Protein AF-A0A9P6EF33-F1 (afdb_monomer_lite)

InterPro domains:
  IPR038213 IFI6/IFI27-like domain superfamily [G3DSA:6.10.110.10] (273-355)

pLDDT: mean 73.52, std 20.4, range [29.55, 96.88]

Secondary structure (DSSP, 8-state):
------PPPPPPP----TT-----TTTGGG-HHHHHHHHHHHHHHHHTTSSPPPPP--SHHHHHHHHHHHHHHHHHTT--GGGHHHHHHHHHHHTT--HHHHHHHHHHHHHHHHHHHHTT------HHHHHHHHHHHHHHH-HHHHHHHHHHHTB-TTT--B-PPPP--SHHHHHHHHHHHHHHHHHTT--GGGHHHHHHHHHHHT-STHHHHHHHHHHHHHHHHHHHHHHHT------HHHHHHHHHHHHHHHSPPPHHHHHHHH-HHHHHHHHHHHHH--SSS-HHHHHHHHHHHTT--HHHHHHHHHHHHHHHHHH-STTHHHHHHHHHHHHHHT--S------------------------------------------PPPPP--

Structure (mmCIF, N/CA/C/O backbone):
data_AF-A0A9P6EF33-F1
#
_entry.id   AF-A0A9P6EF33-F1
#
loop_
_atom_site.group_PDB
_atom_site.id
_atom_site.type_symbol
_atom_site.label_atom_id
_atom_site.label_alt_id
_atom_site.label_comp_id
_atom_site.label_asym_id
_atom_site.label_entity_id
_atom_site.label_seq_id
_atom_site.pdbx_PDB_ins_code
_atom_site.Cartn_x
_atom_site.Cartn_y
_atom_site.Cartn_z
_atom_site.occupancy
_atom_site.B_iso_or_equiv
_atom_site.auth_seq_id
_atom_site.auth_comp_id
_atom_site.auth_asym_id
_atom_site.auth_atom_id
_atom_site.pdbx_PDB_model_num
ATOM 1 N N . MET A 1 1 ? 60.207 21.566 -53.426 1.00 40.94 1 MET A N 1
ATOM 2 C CA . MET A 1 1 ? 59.747 21.001 -52.143 1.00 40.94 1 MET A CA 1
ATOM 3 C C . MET A 1 1 ? 58.282 21.353 -52.041 1.00 40.94 1 MET A C 1
ATOM 5 O O . MET A 1 1 ? 57.972 22.485 -51.710 1.00 40.94 1 MET A O 1
ATOM 9 N N . ASP A 1 2 ? 57.420 20.435 -52.462 1.00 44.78 2 ASP A N 1
ATOM 10 C CA . ASP A 1 2 ? 55.973 20.630 -52.526 1.00 44.78 2 ASP A CA 1
ATOM 11 C C . ASP A 1 2 ? 55.358 19.394 -51.866 1.00 44.78 2 ASP A C 1
ATOM 13 O O . ASP A 1 2 ? 55.588 18.272 -52.320 1.00 44.78 2 ASP A O 1
ATOM 17 N N . ASN A 1 3 ? 54.739 19.582 -50.702 1.00 46.31 3 ASN A N 1
ATOM 18 C CA . ASN A 1 3 ? 54.365 18.505 -49.789 1.00 46.31 3 ASN A CA 1
ATOM 19 C C . ASN A 1 3 ? 52.833 18.439 -49.711 1.00 46.31 3 ASN A C 1
ATOM 21 O O . ASN A 1 3 ? 52.212 19.025 -48.826 1.00 46.31 3 ASN A O 1
ATOM 25 N N . SER A 1 4 ? 52.214 17.763 -50.682 1.00 50.41 4 SER A N 1
ATOM 26 C CA . SER A 1 4 ? 50.771 17.516 -50.707 1.00 50.41 4 SER A CA 1
ATOM 27 C C . SER A 1 4 ? 50.429 16.308 -49.829 1.00 50.41 4 SER A C 1
ATOM 29 O O . SER A 1 4 ? 50.562 15.157 -50.254 1.00 50.41 4 SER A O 1
ATOM 31 N N . ASN A 1 5 ? 49.978 16.562 -48.604 1.00 49.16 5 ASN A N 1
ATOM 32 C CA . ASN A 1 5 ? 49.466 15.535 -47.704 1.00 49.16 5 ASN A CA 1
ATOM 33 C C . ASN A 1 5 ? 47.976 15.294 -48.018 1.00 49.16 5 ASN A C 1
ATOM 35 O O . ASN A 1 5 ? 47.112 16.065 -47.609 1.00 49.16 5 ASN A O 1
ATOM 39 N N . LYS A 1 6 ? 47.677 14.262 -48.817 1.00 49.84 6 LYS A N 1
ATOM 40 C CA . LYS A 1 6 ? 46.305 13.781 -49.052 1.00 49.84 6 LYS A CA 1
ATOM 41 C C . LYS A 1 6 ? 45.884 12.901 -47.875 1.00 49.84 6 LYS A C 1
ATOM 43 O O . LYS A 1 6 ? 46.267 11.734 -47.814 1.00 49.84 6 LYS A O 1
ATOM 48 N N . GLU A 1 7 ? 45.072 13.446 -46.976 1.00 48.91 7 GLU A N 1
ATOM 49 C CA . GLU A 1 7 ? 44.318 12.654 -46.005 1.00 48.91 7 GLU A CA 1
ATOM 50 C C . GLU A 1 7 ? 43.356 11.716 -46.750 1.00 48.91 7 GLU A C 1
ATOM 52 O O . GLU A 1 7 ? 42.465 12.144 -47.485 1.00 48.91 7 GLU A O 1
ATOM 57 N N . LYS A 1 8 ? 43.568 10.406 -46.592 1.00 51.31 8 LYS A N 1
ATOM 58 C CA . LYS A 1 8 ? 42.611 9.376 -47.000 1.00 51.31 8 LYS A CA 1
ATOM 59 C C . LYS A 1 8 ? 41.467 9.367 -45.992 1.00 51.31 8 LYS A C 1
ATOM 61 O O . LYS A 1 8 ? 41.683 9.041 -44.828 1.00 51.31 8 LYS A O 1
ATOM 66 N N . SER A 1 9 ? 40.258 9.672 -46.452 1.00 52.62 9 SER A N 1
ATOM 67 C CA . SER A 1 9 ? 39.035 9.440 -45.684 1.00 52.62 9 SER A CA 1
ATOM 68 C C . SER A 1 9 ? 38.919 7.953 -45.308 1.00 52.62 9 SER A C 1
ATOM 70 O O . SER A 1 9 ? 39.205 7.096 -46.153 1.00 52.62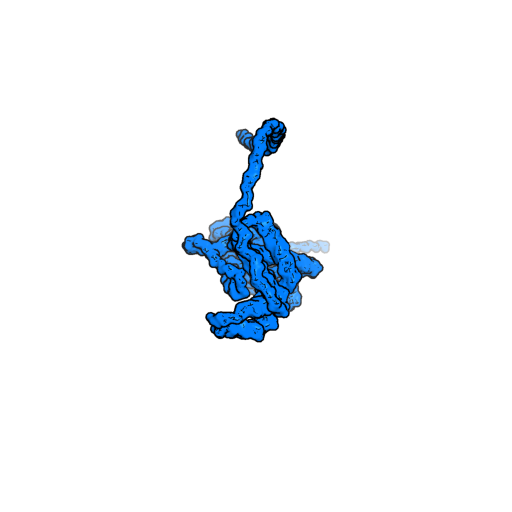 9 SER A O 1
ATOM 72 N N . PRO A 1 10 ? 38.519 7.624 -44.067 1.00 45.34 10 PRO A N 1
ATOM 73 C CA . PRO A 1 10 ? 38.286 6.242 -43.669 1.00 45.34 10 PRO A CA 1
ATOM 74 C C . PRO A 1 10 ? 37.109 5.649 -44.465 1.00 45.34 10 PRO A C 1
ATOM 76 O O . PRO A 1 10 ? 36.178 6.382 -44.815 1.00 45.34 10 PRO A O 1
ATOM 79 N N . PRO A 1 11 ? 37.138 4.341 -44.779 1.00 48.81 11 PRO A N 1
ATOM 80 C CA . PRO A 1 11 ? 36.040 3.689 -45.479 1.00 48.81 11 PRO A CA 1
ATOM 81 C C . PRO A 1 11 ? 34.755 3.749 -44.634 1.00 48.81 11 PRO A C 1
ATOM 83 O O . PRO A 1 11 ? 34.836 3.711 -43.402 1.00 48.81 11 PRO A O 1
ATOM 86 N N . PRO A 1 12 ? 33.572 3.842 -45.272 1.00 43.72 12 PRO A N 1
ATOM 87 C CA . PRO A 1 12 ? 32.299 3.771 -44.569 1.00 43.72 12 PRO A CA 1
ATOM 88 C C . PRO A 1 12 ? 32.240 2.457 -43.789 1.00 43.72 12 PRO A C 1
ATOM 90 O O . PRO A 1 12 ? 32.469 1.386 -44.350 1.00 43.72 12 PRO A O 1
ATOM 93 N N . GLY A 1 13 ? 31.993 2.568 -42.483 1.00 43.12 13 GLY A N 1
ATOM 94 C CA . GLY A 1 13 ? 31.859 1.419 -41.601 1.00 43.12 13 GLY A CA 1
ATOM 95 C C . GLY A 1 13 ? 30.770 0.490 -42.119 1.00 43.12 13 GLY A C 1
ATOM 96 O O . GLY A 1 13 ? 29.638 0.916 -42.340 1.00 43.12 13 GLY A O 1
ATOM 97 N N . ASP A 1 14 ? 31.148 -0.765 -42.325 1.00 45.62 14 ASP A N 1
ATOM 98 C CA . ASP A 1 14 ? 30.249 -1.870 -42.615 1.00 45.62 14 ASP A CA 1
ATOM 99 C C . ASP A 1 14 ? 29.280 -2.012 -41.431 1.00 45.62 14 ASP A C 1
ATOM 101 O O . ASP A 1 14 ? 29.654 -2.457 -40.340 1.00 45.62 14 ASP A O 1
ATOM 105 N N . PHE A 1 15 ? 28.047 -1.533 -41.604 1.00 44.12 15 PHE A N 1
ATOM 106 C CA . PHE A 1 15 ? 26.955 -1.807 -40.679 1.00 44.12 15 PHE A CA 1
ATOM 107 C C . PHE A 1 15 ? 26.578 -3.272 -40.884 1.00 44.12 15 PHE A C 1
ATOM 109 O O . PHE A 1 15 ? 25.703 -3.587 -41.688 1.00 44.12 15 PHE A O 1
ATOM 116 N N . GLY A 1 16 ? 27.304 -4.155 -40.193 1.00 44.66 16 GLY A N 1
ATOM 117 C CA . GLY A 1 16 ? 27.076 -5.592 -40.228 1.00 44.66 16 GLY A CA 1
ATOM 118 C C . GLY A 1 16 ? 25.604 -5.948 -40.014 1.00 44.66 16 GLY A C 1
ATOM 119 O O . GLY A 1 16 ? 24.855 -5.207 -39.374 1.00 44.66 16 GLY A O 1
ATOM 120 N N . ASP A 1 17 ? 25.217 -7.094 -40.577 1.00 46.94 17 ASP A N 1
ATOM 121 C CA . ASP A 1 17 ? 23.853 -7.624 -40.591 1.00 46.94 17 ASP A CA 1
ATOM 122 C C . ASP A 1 17 ? 23.111 -7.365 -39.256 1.00 46.94 17 ASP A C 1
ATOM 124 O O . ASP A 1 17 ? 23.503 -7.906 -38.213 1.00 46.94 17 ASP A O 1
ATOM 128 N N . PRO A 1 18 ? 22.030 -6.557 -39.257 1.00 49.81 18 PRO A N 1
ATOM 129 C CA . PRO A 1 18 ? 21.277 -6.205 -38.052 1.00 49.81 18 PRO A CA 1
ATOM 130 C C . PRO A 1 18 ? 20.531 -7.392 -37.419 1.00 49.81 18 PRO A C 1
ATOM 132 O O . PRO A 1 18 ? 19.881 -7.213 -36.380 1.00 49.81 18 PRO A O 1
ATOM 135 N N . ASN A 1 19 ? 20.607 -8.580 -38.029 1.00 49.06 19 ASN A N 1
ATOM 136 C CA . ASN A 1 19 ? 20.103 -9.842 -37.495 1.00 49.06 19 ASN A CA 1
ATOM 137 C C . ASN A 1 19 ? 21.208 -10.752 -36.927 1.00 49.06 19 ASN A C 1
ATOM 139 O O . ASN A 1 19 ? 20.890 -11.728 -36.252 1.00 49.06 19 ASN A O 1
ATOM 143 N N . ALA A 1 20 ? 22.492 -10.433 -37.132 1.00 45.16 20 ALA A N 1
ATOM 144 C CA . ALA A 1 20 ? 23.624 -11.241 -36.666 1.00 45.16 20 ALA A CA 1
ATOM 145 C C . ALA A 1 20 ? 24.147 -10.842 -35.272 1.00 45.16 20 ALA A C 1
ATOM 147 O O . ALA A 1 20 ? 25.177 -11.344 -34.820 1.00 45.16 20 ALA A O 1
ATOM 148 N N . THR A 1 21 ? 23.459 -9.947 -34.555 1.00 48.12 21 THR A N 1
ATOM 149 C CA . THR A 1 21 ? 23.870 -9.538 -33.206 1.00 48.12 21 THR A CA 1
ATOM 150 C C . THR A 1 21 ? 23.471 -10.610 -32.192 1.00 48.12 21 THR A C 1
ATOM 152 O O . THR A 1 21 ? 22.448 -10.523 -31.519 1.00 48.12 21 THR A O 1
ATOM 155 N N . THR A 1 22 ? 24.293 -11.648 -32.052 1.00 49.09 22 THR A N 1
ATOM 156 C CA . THR A 1 22 ? 24.324 -12.424 -30.811 1.00 49.09 22 THR A CA 1
ATOM 157 C C . THR A 1 22 ? 24.829 -11.492 -29.715 1.00 49.09 22 THR A C 1
ATOM 159 O O . THR A 1 22 ? 26.021 -11.195 -29.630 1.00 49.09 22 THR A O 1
ATOM 162 N N . TRP A 1 23 ? 23.900 -10.953 -28.930 1.00 54.03 23 TRP A N 1
ATOM 163 C CA . TRP A 1 23 ? 24.175 -10.029 -27.839 1.00 54.03 23 TRP A CA 1
ATOM 164 C C . TRP A 1 23 ? 25.072 -10.716 -26.806 1.00 54.03 23 TRP A C 1
ATOM 166 O O . TRP A 1 23 ? 24.657 -11.668 -26.146 1.00 54.03 23 TRP A O 1
ATOM 176 N N . SER A 1 24 ? 26.318 -10.254 -26.673 1.00 49.50 24 SER A N 1
ATOM 177 C CA . SER A 1 24 ? 27.178 -10.703 -25.582 1.00 49.50 24 SER A CA 1
ATOM 178 C C . SER A 1 24 ? 26.595 -10.150 -24.276 1.00 49.50 24 SER A C 1
ATOM 180 O O . SER A 1 24 ? 26.392 -8.945 -24.108 1.00 49.50 24 SER A O 1
ATOM 182 N N . THR A 1 25 ? 26.262 -11.053 -23.360 1.00 48.19 25 THR A N 1
ATOM 183 C CA . THR A 1 25 ? 25.491 -10.805 -22.132 1.00 48.19 25 THR A CA 1
ATOM 184 C C . THR A 1 25 ? 26.167 -9.860 -21.130 1.00 48.19 25 THR A C 1
ATOM 186 O O . THR A 1 25 ? 25.558 -9.520 -20.121 1.00 48.19 25 THR A O 1
ATOM 189 N N . GLY A 1 26 ? 27.403 -9.415 -21.390 1.00 47.75 26 GLY A N 1
ATOM 190 C CA . GLY A 1 26 ? 28.192 -8.600 -20.464 1.00 47.75 26 GLY A CA 1
ATOM 191 C C . GLY A 1 26 ? 28.139 -7.082 -20.679 1.00 47.75 26 GLY A C 1
ATOM 192 O O . GLY A 1 26 ? 28.424 -6.349 -19.740 1.00 47.75 26 GLY A O 1
ATOM 193 N N . SER A 1 27 ? 27.787 -6.583 -21.873 1.00 53.28 27 SER A N 1
ATOM 194 C CA . SER A 1 27 ? 28.010 -5.157 -22.207 1.00 53.28 27 SER A CA 1
ATOM 195 C C . SER A 1 27 ? 26.771 -4.258 -22.131 1.00 53.28 27 SER A C 1
ATOM 197 O O . SER A 1 27 ? 26.911 -3.041 -22.045 1.00 53.28 27 SER A O 1
ATOM 199 N N . VAL A 1 28 ? 25.557 -4.815 -22.180 1.00 53.94 28 VAL A N 1
ATOM 200 C CA . VAL A 1 28 ? 24.332 -4.014 -22.392 1.00 53.94 28 VAL A CA 1
ATOM 201 C C . VAL A 1 28 ? 23.872 -3.289 -21.127 1.00 53.94 28 VAL A C 1
ATOM 203 O O . VAL A 1 28 ? 23.381 -2.169 -21.212 1.00 53.94 28 VAL A O 1
ATOM 206 N N . ALA A 1 29 ? 24.082 -3.877 -19.945 1.00 56.12 29 ALA A N 1
ATOM 207 C CA . ALA A 1 29 ? 23.653 -3.275 -18.679 1.00 56.12 29 ALA A CA 1
ATOM 208 C C . ALA A 1 29 ? 24.369 -1.946 -18.354 1.00 56.12 29 ALA A C 1
ATOM 210 O O . ALA A 1 29 ? 23.902 -1.192 -17.506 1.00 56.12 29 ALA A O 1
ATOM 211 N N . HIS A 1 30 ? 25.483 -1.652 -19.032 1.00 64.12 30 HIS A N 1
ATOM 212 C CA . HIS A 1 30 ? 26.293 -0.454 -18.807 1.00 64.12 30 HIS A CA 1
ATOM 213 C C . HIS A 1 30 ? 26.386 0.474 -20.026 1.00 64.12 30 HIS A C 1
ATOM 215 O O . HIS A 1 30 ? 27.089 1.478 -19.945 1.00 64.12 30 HIS A O 1
ATOM 221 N N . ASP A 1 31 ? 25.684 0.180 -21.129 1.00 82.56 31 ASP A N 1
ATOM 222 C CA . ASP A 1 31 ? 25.625 1.056 -22.306 1.00 82.56 31 ASP A CA 1
ATOM 223 C C . ASP A 1 31 ? 24.209 1.648 -22.476 1.00 82.56 31 ASP A C 1
ATOM 225 O O . ASP A 1 31 ? 23.333 1.026 -23.092 1.00 82.56 31 ASP A O 1
ATOM 229 N N . PRO A 1 32 ? 23.966 2.872 -21.964 1.00 77.44 32 PRO A N 1
ATOM 230 C CA . PRO A 1 32 ? 22.697 3.578 -22.134 1.00 77.44 32 PRO A CA 1
ATOM 231 C C . PRO A 1 32 ? 22.279 3.738 -23.601 1.00 77.44 32 PRO A C 1
ATOM 233 O O . PRO A 1 32 ? 21.086 3.774 -23.904 1.00 77.44 32 PRO A O 1
ATOM 236 N N . LEU A 1 33 ? 23.241 3.813 -24.528 1.00 83.38 33 LEU A N 1
ATOM 237 C CA . LEU A 1 33 ? 22.966 3.984 -25.950 1.00 83.38 33 LEU A CA 1
ATOM 238 C C . LEU A 1 33 ? 22.459 2.682 -26.580 1.00 83.38 33 LEU A C 1
ATOM 240 O O . LEU A 1 33 ? 21.575 2.719 -27.438 1.00 83.38 33 LEU A O 1
ATOM 244 N N . ALA A 1 34 ? 22.973 1.530 -26.140 1.00 83.12 34 ALA A N 1
ATOM 245 C CA . ALA A 1 34 ? 22.470 0.223 -26.557 1.00 83.12 34 ALA A CA 1
ATOM 246 C C . ALA A 1 34 ? 21.022 0.006 -26.097 1.00 83.12 34 ALA A C 1
ATOM 248 O O . ALA A 1 34 ? 20.181 -0.392 -26.906 1.00 83.12 34 ALA A O 1
ATOM 249 N N . LEU A 1 35 ? 20.711 0.342 -24.838 1.00 80.94 35 LEU A N 1
ATOM 250 C CA . LEU A 1 35 ? 19.341 0.311 -24.315 1.00 80.94 35 LEU A CA 1
ATOM 251 C C . LEU A 1 35 ? 18.417 1.244 -25.105 1.00 80.94 35 LEU A C 1
ATOM 253 O O . LEU A 1 35 ? 17.347 0.825 -25.541 1.00 80.94 35 LEU A O 1
ATOM 257 N N . PHE A 1 36 ? 18.852 2.476 -25.373 1.00 83.44 36 PHE A N 1
ATOM 258 C CA . PHE A 1 36 ? 18.075 3.425 -26.168 1.00 83.44 36 PHE A CA 1
ATOM 259 C C . PHE A 1 36 ? 17.788 2.909 -27.587 1.00 83.44 36 PHE A C 1
ATOM 261 O O . PHE A 1 36 ? 16.646 2.964 -28.049 1.00 83.44 36 PHE A O 1
ATOM 268 N N . ARG A 1 37 ? 18.792 2.354 -28.281 1.00 87.44 37 ARG A N 1
ATOM 269 C CA . ARG A 1 37 ? 18.620 1.758 -29.621 1.00 87.44 37 ARG A CA 1
ATOM 270 C C . ARG A 1 37 ? 17.659 0.574 -29.598 1.00 87.44 37 ARG A C 1
ATOM 272 O O . ARG A 1 37 ? 16.825 0.451 -30.493 1.00 87.44 37 ARG A O 1
ATOM 279 N N . LEU A 1 38 ? 17.754 -0.274 -28.576 1.00 86.44 38 LEU A N 1
ATOM 280 C CA . LEU A 1 38 ? 16.873 -1.424 -28.397 1.00 86.44 38 LEU A CA 1
ATOM 281 C C . LEU A 1 38 ? 15.417 -0.991 -28.196 1.00 86.44 38 LEU A C 1
ATOM 283 O O . LEU A 1 38 ? 14.535 -1.479 -28.901 1.00 86.44 38 LEU A O 1
ATOM 287 N N . VAL A 1 39 ? 15.179 -0.033 -27.296 1.00 85.31 39 VAL A N 1
ATOM 288 C CA . VAL A 1 39 ? 13.847 0.535 -27.044 1.00 85.31 39 VAL A CA 1
ATOM 289 C C . VAL A 1 39 ? 13.297 1.209 -28.305 1.00 85.31 39 VAL A C 1
ATOM 291 O O . VAL A 1 39 ? 12.142 0.997 -28.670 1.00 85.31 39 VAL A O 1
ATOM 294 N N . THR A 1 40 ? 14.141 1.940 -29.038 1.00 86.88 40 THR A N 1
ATOM 295 C CA . THR A 1 40 ? 13.766 2.574 -30.311 1.00 86.88 40 THR A CA 1
ATOM 296 C C . THR A 1 40 ? 13.360 1.537 -31.362 1.00 86.88 40 THR A C 1
ATOM 298 O O . THR A 1 40 ? 12.345 1.714 -32.032 1.00 86.88 40 THR A O 1
ATOM 301 N N . ARG A 1 41 ? 14.097 0.424 -31.487 1.00 87.00 41 ARG A N 1
ATOM 302 C CA . ARG A 1 41 ? 13.742 -0.668 -32.412 1.00 87.00 41 ARG A CA 1
ATOM 303 C C . ARG A 1 41 ? 12.427 -1.329 -32.010 1.00 87.00 41 ARG A C 1
ATOM 305 O O . ARG A 1 41 ? 11.537 -1.461 -32.836 1.00 87.00 41 ARG A O 1
ATOM 312 N N . MET A 1 42 ? 12.262 -1.649 -30.728 1.00 84.44 42 MET A N 1
ATOM 313 C CA . MET A 1 42 ? 11.008 -2.178 -30.181 1.00 84.44 42 MET A CA 1
ATOM 314 C C . MET A 1 42 ? 9.806 -1.258 -30.440 1.00 84.44 42 MET A C 1
ATOM 316 O O . MET A 1 42 ? 8.694 -1.741 -30.644 1.00 84.44 42 MET A O 1
ATOM 320 N N . ARG A 1 43 ? 10.014 0.062 -30.426 1.00 81.00 43 ARG A N 1
ATOM 321 C CA . ARG A 1 43 ? 8.994 1.050 -30.787 1.00 81.00 43 ARG A CA 1
ATOM 322 C C . ARG A 1 43 ? 8.699 1.036 -32.283 1.00 81.00 43 ARG A C 1
ATOM 324 O O . ARG A 1 43 ? 7.532 1.085 -32.661 1.00 81.00 43 ARG A O 1
ATOM 331 N N . PHE A 1 44 ? 9.732 0.985 -33.118 1.00 84.56 44 PHE A N 1
ATOM 332 C CA . PHE A 1 44 ? 9.582 0.939 -34.569 1.00 84.56 44 PHE A CA 1
ATOM 333 C C . PHE A 1 44 ? 8.781 -0.292 -35.011 1.00 84.56 44 PHE A C 1
ATOM 335 O O . PHE A 1 44 ? 7.798 -0.133 -35.729 1.00 84.56 44 PHE A O 1
ATOM 342 N N . ASP A 1 45 ? 9.113 -1.473 -34.480 1.00 81.81 45 ASP A N 1
ATOM 343 C CA . ASP A 1 45 ? 8.386 -2.725 -34.739 1.00 81.81 45 ASP A CA 1
ATOM 344 C C . ASP A 1 45 ? 6.877 -2.577 -34.417 1.00 81.81 45 ASP A C 1
ATOM 346 O O . ASP A 1 45 ? 6.012 -3.026 -35.169 1.00 81.81 45 ASP A O 1
ATOM 350 N N . ASN A 1 46 ? 6.536 -1.870 -33.331 1.00 79.06 46 ASN A N 1
ATOM 351 C CA . ASN A 1 46 ? 5.142 -1.592 -32.967 1.00 79.06 46 ASN A CA 1
ATOM 352 C C . ASN A 1 46 ? 4.461 -0.561 -33.882 1.00 79.06 46 ASN A C 1
ATOM 354 O O . ASN A 1 46 ? 3.282 -0.708 -34.198 1.00 79.06 46 ASN A O 1
ATOM 358 N N . MET A 1 47 ? 5.166 0.498 -34.294 1.00 79.19 47 MET A N 1
ATOM 359 C CA . MET A 1 47 ? 4.602 1.534 -35.175 1.00 79.19 47 MET A CA 1
ATOM 360 C C . MET A 1 47 ? 4.309 1.003 -36.578 1.00 79.19 47 MET A C 1
ATOM 362 O O . MET A 1 47 ? 3.346 1.441 -37.202 1.00 79.19 47 MET A O 1
ATOM 366 N N . MET A 1 48 ? 5.098 0.039 -37.055 1.00 86.69 48 MET A N 1
ATOM 367 C CA . MET A 1 48 ? 4.904 -0.596 -38.362 1.00 86.69 48 MET A CA 1
ATOM 368 C C . MET A 1 48 ? 3.710 -1.566 -38.396 1.00 86.69 48 MET A C 1
ATOM 370 O O . MET A 1 48 ? 3.467 -2.205 -39.416 1.00 86.69 48 MET A O 1
ATOM 374 N N . GLY A 1 49 ? 2.940 -1.672 -37.305 1.00 72.31 49 GLY A N 1
ATOM 375 C CA . GLY A 1 49 ? 1.756 -2.528 -37.230 1.00 72.31 49 GLY A CA 1
ATOM 376 C C . GLY A 1 49 ? 2.079 -4.021 -37.169 1.00 72.31 49 GLY A C 1
ATOM 377 O O . GLY A 1 49 ? 1.167 -4.841 -37.227 1.00 72.31 49 GLY A O 1
ATOM 378 N N . GLU A 1 50 ? 3.355 -4.387 -37.018 1.00 68.38 50 GLU A N 1
ATOM 379 C CA . GLU A 1 50 ? 3.771 -5.783 -36.871 1.00 68.38 50 GLU A CA 1
ATOM 380 C C . GLU A 1 50 ? 3.386 -6.344 -35.493 1.00 68.38 50 GLU A C 1
ATOM 382 O O . GLU A 1 50 ? 3.254 -7.559 -35.326 1.00 68.38 50 GLU A O 1
ATOM 387 N N . LYS A 1 51 ? 3.158 -5.468 -34.501 1.00 64.75 51 LYS A N 1
ATOM 388 C CA . LYS A 1 51 ? 2.740 -5.825 -33.140 1.00 64.75 51 LYS A CA 1
ATOM 389 C C . LYS A 1 51 ? 1.751 -4.805 -32.548 1.00 64.75 51 LYS A C 1
ATOM 391 O O . LYS A 1 51 ? 1.815 -3.622 -32.879 1.00 64.75 51 LYS A O 1
ATOM 396 N N . PRO A 1 52 ? 0.831 -5.233 -31.659 1.00 63.69 52 PRO A N 1
ATOM 397 C CA . PRO A 1 52 ? -0.072 -4.319 -30.961 1.00 63.69 52 PRO A CA 1
ATOM 398 C C . PRO A 1 52 ? 0.716 -3.320 -30.101 1.00 63.69 52 PRO A C 1
ATOM 400 O O . PRO A 1 52 ? 1.685 -3.704 -29.447 1.00 63.69 52 PRO A O 1
ATOM 403 N N . LEU A 1 53 ? 0.279 -2.050 -30.073 1.00 74.44 53 LEU A N 1
ATOM 404 C CA . LEU A 1 53 ? 0.86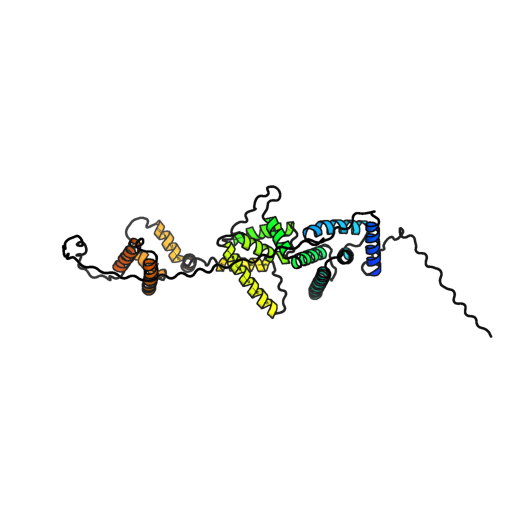9 -1.021 -29.209 1.00 74.44 53 LEU A CA 1
ATOM 405 C C . LEU A 1 53 ? 0.976 -1.524 -27.763 1.00 74.44 53 LEU A C 1
ATOM 407 O O . LEU A 1 53 ? 0.037 -2.130 -27.236 1.00 74.44 53 LEU A O 1
ATOM 411 N N . TYR A 1 54 ? 2.107 -1.222 -27.114 1.00 79.56 54 TYR A N 1
ATOM 412 C CA . TYR A 1 54 ? 2.278 -1.483 -25.689 1.00 79.56 54 TYR A CA 1
ATOM 413 C C . TYR A 1 54 ? 1.092 -0.888 -24.920 1.00 79.56 54 TYR A C 1
ATOM 415 O O . TYR A 1 54 ? 0.737 0.269 -25.166 1.00 79.56 54 TYR A O 1
ATOM 423 N N . PRO A 1 55 ? 0.472 -1.642 -23.995 1.00 82.94 55 PRO A N 1
ATOM 424 C CA . PRO A 1 55 ? -0.602 -1.092 -23.183 1.00 82.94 55 PRO A CA 1
ATOM 425 C C . PRO A 1 55 ? -0.075 0.133 -22.427 1.00 82.94 55 PRO A C 1
ATOM 427 O O . PRO A 1 55 ? 1.008 0.084 -21.845 1.00 82.94 55 PRO A O 1
ATOM 430 N N . THR A 1 56 ? -0.808 1.244 -22.468 1.00 84.88 56 THR A N 1
ATOM 431 C CA . THR A 1 56 ? -0.458 2.429 -21.679 1.00 84.88 56 THR A CA 1
ATOM 432 C C . THR A 1 56 ? -0.770 2.155 -20.217 1.00 84.88 56 THR A C 1
ATOM 434 O O . THR A 1 56 ? -1.891 1.761 -19.898 1.00 84.88 56 THR A O 1
ATOM 437 N N . VAL A 1 57 ? 0.190 2.392 -19.327 1.00 87.06 57 VAL A N 1
ATOM 438 C CA . VAL A 1 57 ? -0.046 2.292 -17.883 1.00 87.06 57 VAL A CA 1
ATOM 439 C C . VAL A 1 57 ? -0.669 3.596 -17.400 1.00 87.06 57 VAL A C 1
ATOM 441 O O . VAL A 1 57 ? 0.032 4.580 -17.179 1.00 87.06 57 VAL A O 1
ATOM 444 N N . LYS A 1 58 ? -2.000 3.627 -17.275 1.00 83.50 58 LYS A N 1
ATOM 445 C CA . LYS A 1 58 ? -2.728 4.791 -16.737 1.00 83.50 58 LYS A CA 1
ATOM 446 C C . LYS A 1 58 ? -3.275 4.530 -15.344 1.00 83.50 58 LYS A C 1
ATOM 448 O O . LYS A 1 58 ? -3.506 5.470 -14.590 1.00 83.50 58 LYS A O 1
ATOM 453 N N . LYS A 1 59 ? -3.530 3.264 -15.026 1.00 86.44 59 LYS A N 1
ATOM 454 C CA . LYS A 1 59 ? -4.096 2.829 -13.755 1.00 86.44 59 LYS A CA 1
ATOM 455 C C . LYS A 1 59 ? -3.339 1.625 -13.217 1.00 86.44 59 LYS A C 1
ATOM 457 O O . LYS A 1 59 ? -2.596 0.950 -13.928 1.00 86.44 59 LYS A O 1
ATOM 462 N N . MET A 1 60 ? -3.572 1.340 -11.945 1.00 86.94 60 MET A N 1
ATOM 463 C CA . MET A 1 60 ? -2.962 0.221 -11.238 1.00 86.94 60 MET A CA 1
ATOM 464 C C . MET A 1 60 ? -3.243 -1.131 -11.917 1.00 86.94 60 MET A C 1
ATOM 466 O O . MET A 1 60 ? -2.369 -1.994 -11.981 1.00 86.94 60 MET A O 1
ATOM 470 N N . GLU A 1 61 ? -4.448 -1.314 -12.462 1.00 86.31 61 GLU A N 1
ATOM 471 C CA . GLU A 1 61 ? -4.853 -2.562 -13.114 1.00 86.31 61 GLU A CA 1
ATOM 472 C C . GLU A 1 61 ? -4.078 -2.817 -14.418 1.00 86.31 61 GLU A C 1
ATOM 474 O O . GLU A 1 61 ? -3.883 -3.970 -14.813 1.00 86.31 61 GLU A O 1
ATOM 479 N N . ASP A 1 62 ? -3.582 -1.754 -15.058 1.00 89.94 62 ASP A N 1
ATOM 480 C CA . ASP A 1 62 ? -2.803 -1.847 -16.292 1.00 89.94 62 ASP A CA 1
ATOM 481 C C . ASP A 1 62 ? -1.401 -2.414 -16.031 1.00 89.94 62 ASP A C 1
ATOM 483 O O . ASP A 1 62 ? -0.829 -3.055 -16.915 1.00 89.94 62 ASP A O 1
ATOM 487 N N . VAL A 1 63 ? -0.859 -2.237 -14.815 1.00 90.94 63 VAL A N 1
ATOM 488 C CA . VAL A 1 63 ? 0.519 -2.620 -14.462 1.00 90.94 63 VAL A CA 1
ATOM 489 C C . VAL A 1 63 ? 0.759 -4.107 -14.680 1.00 90.94 63 VAL A C 1
ATOM 491 O O . VAL A 1 63 ? 1.781 -4.470 -15.249 1.00 90.94 63 VAL A O 1
ATOM 494 N N . ALA A 1 64 ? -0.172 -4.976 -14.275 1.00 90.81 64 ALA A N 1
ATOM 495 C CA . ALA A 1 64 ? -0.005 -6.425 -14.412 1.00 90.81 64 ALA A CA 1
ATOM 496 C C . ALA A 1 64 ? 0.008 -6.871 -15.884 1.00 90.81 64 ALA A C 1
ATOM 498 O O . ALA A 1 64 ? 0.819 -7.707 -16.287 1.00 90.81 64 ALA A O 1
ATOM 499 N N . LYS A 1 65 ? -0.873 -6.289 -16.708 1.00 91.50 65 LYS A N 1
ATOM 500 C CA . LYS A 1 65 ? -0.929 -6.577 -18.147 1.00 91.50 65 LYS A CA 1
ATOM 501 C C . LYS A 1 65 ? 0.314 -6.042 -18.858 1.00 91.50 65 LYS A C 1
ATOM 503 O O . LYS A 1 65 ? 0.893 -6.738 -19.691 1.00 91.50 65 LYS A O 1
ATOM 508 N N . TRP A 1 66 ? 0.725 -4.825 -18.515 1.00 93.19 66 TRP A N 1
ATOM 509 C CA . TRP A 1 66 ? 1.907 -4.176 -19.067 1.00 93.19 66 TRP A CA 1
ATOM 510 C C . TRP A 1 66 ? 3.196 -4.903 -18.694 1.00 93.19 66 TRP A C 1
ATOM 512 O O . TRP A 1 66 ? 3.988 -5.219 -19.580 1.00 93.19 66 TRP A O 1
ATOM 522 N N . SER A 1 67 ? 3.376 -5.256 -17.421 1.00 94.44 67 SER A N 1
ATOM 523 C CA . SER A 1 67 ? 4.579 -5.938 -16.947 1.00 94.44 67 SER A CA 1
ATOM 524 C C . SER A 1 67 ? 4.703 -7.354 -17.500 1.00 94.44 67 SER A C 1
ATOM 526 O O . SER A 1 67 ? 5.799 -7.772 -17.865 1.00 94.44 67 SER A O 1
ATOM 528 N N . SER A 1 68 ? 3.587 -8.080 -17.633 1.00 94.19 68 SER A N 1
ATOM 529 C CA . SER A 1 68 ? 3.563 -9.398 -18.273 1.00 94.19 68 SER A CA 1
ATOM 530 C C . SER A 1 68 ? 3.960 -9.314 -19.748 1.00 94.19 68 SER A C 1
ATOM 532 O O . SER A 1 68 ? 4.779 -10.108 -20.217 1.00 94.19 68 SER A O 1
ATOM 534 N N . HIS A 1 69 ? 3.427 -8.323 -20.470 1.00 92.88 69 HIS A N 1
ATOM 535 C CA . HIS A 1 69 ? 3.752 -8.109 -21.876 1.00 92.88 69 HIS A CA 1
ATOM 536 C C . HIS A 1 69 ? 5.226 -7.718 -22.069 1.00 92.88 69 HIS A C 1
ATOM 538 O O . HIS A 1 69 ? 5.918 -8.344 -22.871 1.00 92.88 69 HIS A O 1
ATOM 544 N N . LEU A 1 70 ? 5.731 -6.746 -21.299 1.00 92.94 70 LEU A N 1
ATOM 545 C CA . LEU A 1 70 ? 7.138 -6.341 -21.361 1.00 92.94 70 LEU A CA 1
ATOM 546 C C . LEU A 1 70 ? 8.084 -7.461 -20.935 1.00 92.94 70 LEU A C 1
ATOM 548 O O . LEU A 1 70 ? 9.062 -7.709 -21.626 1.00 92.94 70 LEU A O 1
ATOM 552 N N . GLY A 1 71 ? 7.783 -8.182 -19.854 1.00 94.31 71 GLY A N 1
ATOM 553 C CA . GLY A 1 71 ? 8.614 -9.297 -19.399 1.00 94.31 71 GLY A CA 1
ATOM 554 C C . GLY A 1 71 ? 8.738 -10.403 -20.449 1.00 94.31 71 GLY A C 1
ATOM 555 O O . GLY A 1 71 ? 9.813 -10.984 -20.610 1.00 94.31 71 GLY A O 1
ATOM 556 N N . LYS A 1 72 ? 7.668 -10.664 -21.213 1.00 94.12 72 LYS A N 1
ATOM 557 C CA . LYS A 1 72 ? 7.716 -11.576 -22.362 1.00 94.12 72 LYS A CA 1
ATOM 558 C C . LYS A 1 72 ? 8.611 -11.026 -23.475 1.00 94.12 72 LYS A C 1
ATOM 560 O O . LYS A 1 72 ? 9.530 -11.719 -23.890 1.00 94.12 72 LYS A O 1
ATOM 565 N N . GLU A 1 73 ? 8.395 -9.786 -23.911 1.00 91.31 73 GLU A N 1
ATOM 566 C CA . GLU A 1 73 ? 9.199 -9.168 -24.977 1.00 91.31 73 GLU A CA 1
ATOM 567 C C . GLU A 1 73 ? 10.686 -9.062 -24.606 1.00 91.31 73 GLU A C 1
ATOM 569 O O . GLU A 1 73 ? 11.555 -9.348 -25.427 1.00 91.31 73 GLU A O 1
ATOM 574 N N . PHE A 1 74 ? 11.001 -8.703 -23.361 1.00 94.25 74 PHE A N 1
ATOM 575 C CA . PHE A 1 74 ? 12.374 -8.627 -22.869 1.00 94.25 74 PHE A CA 1
ATOM 576 C C . PHE A 1 74 ? 13.049 -9.995 -22.876 1.00 94.25 74 PHE A C 1
ATOM 578 O O . PHE A 1 74 ? 14.207 -10.111 -23.279 1.00 94.25 74 PHE A O 1
ATOM 585 N N . LYS A 1 75 ? 12.318 -11.042 -22.481 1.00 94.69 75 LYS A N 1
ATOM 586 C CA . LYS A 1 75 ? 12.803 -12.421 -22.538 1.00 94.69 75 LYS A CA 1
ATOM 587 C C . LYS A 1 75 ? 13.026 -12.883 -23.979 1.00 94.69 75 LYS A C 1
ATOM 589 O O . LYS A 1 75 ? 14.090 -13.422 -24.268 1.00 94.69 75 LYS A O 1
ATOM 594 N N . ASP A 1 76 ? 12.063 -12.643 -24.867 1.00 92.50 76 ASP A N 1
ATOM 595 C CA . ASP A 1 76 ? 12.125 -13.043 -26.279 1.00 92.50 76 ASP A CA 1
ATOM 596 C C . ASP A 1 76 ? 13.292 -12.353 -27.013 1.00 92.50 76 ASP A C 1
ATOM 598 O O . ASP A 1 76 ? 13.875 -12.918 -27.936 1.00 92.50 76 ASP A O 1
ATOM 602 N N . ARG A 1 77 ? 13.687 -11.156 -26.558 1.00 89.81 77 ARG A N 1
ATOM 603 C CA . ARG A 1 77 ? 14.827 -10.387 -27.085 1.00 89.81 77 ARG A CA 1
ATOM 604 C C . ARG A 1 77 ? 16.150 -10.643 -26.355 1.00 89.81 77 ARG A C 1
ATOM 606 O O . ARG A 1 77 ? 17.149 -10.012 -26.687 1.00 89.81 77 ARG A O 1
ATOM 613 N N . GLY A 1 78 ? 16.178 -11.546 -25.373 1.00 93.25 78 GLY A N 1
ATOM 614 C CA . GLY A 1 78 ? 17.395 -11.900 -24.638 1.00 93.25 78 GLY A CA 1
ATOM 615 C C . GLY A 1 78 ? 17.938 -10.791 -23.730 1.00 93.25 78 GLY A C 1
ATOM 616 O O . GLY A 1 78 ? 19.128 -10.788 -23.418 1.00 93.25 78 GLY A O 1
ATOM 617 N N . ILE A 1 79 ? 17.094 -9.848 -23.297 1.00 91.50 79 ILE A N 1
ATOM 618 C CA . ILE A 1 79 ? 17.500 -8.783 -22.372 1.00 91.50 79 ILE A CA 1
ATOM 619 C C . ILE A 1 79 ? 17.756 -9.404 -20.991 1.00 91.50 79 ILE A C 1
ATOM 621 O O . ILE A 1 79 ? 16.864 -10.078 -20.458 1.00 91.50 79 ILE A O 1
ATOM 625 N N . PRO A 1 80 ? 18.924 -9.169 -20.364 1.00 92.38 80 PRO A N 1
ATOM 626 C CA . PRO A 1 80 ? 19.190 -9.636 -19.008 1.00 92.38 80 PRO A CA 1
ATOM 627 C C . PRO A 1 80 ? 18.145 -9.110 -18.019 1.00 92.38 80 PRO A C 1
ATOM 629 O O . PRO A 1 80 ? 17.832 -7.921 -18.030 1.00 92.38 80 PRO A O 1
ATOM 632 N N . LYS A 1 81 ? 17.640 -9.975 -17.126 1.00 93.19 81 LYS A N 1
ATOM 633 C CA . LYS A 1 81 ? 16.642 -9.599 -16.102 1.00 93.19 81 LYS A CA 1
ATOM 634 C C . LYS A 1 81 ? 17.063 -8.396 -15.255 1.00 93.19 81 LYS A C 1
ATOM 636 O O . LYS A 1 81 ? 16.229 -7.567 -14.917 1.00 93.19 81 LYS A O 1
ATOM 641 N N . THR A 1 82 ? 18.358 -8.271 -14.976 1.00 90.50 82 THR A N 1
ATOM 642 C CA . THR A 1 82 ? 18.951 -7.148 -14.236 1.00 90.50 82 THR A CA 1
ATOM 643 C C . THR A 1 82 ? 18.811 -5.798 -14.943 1.00 90.50 82 THR A C 1
ATOM 645 O O . THR A 1 82 ? 18.928 -4.768 -14.295 1.00 90.50 82 THR A O 1
ATOM 648 N N . SER A 1 83 ? 18.554 -5.786 -16.254 1.00 92.12 83 SER A N 1
ATOM 649 C CA . SER A 1 83 ? 18.343 -4.576 -17.059 1.00 92.12 83 SER A CA 1
ATOM 650 C C . SER A 1 83 ? 16.866 -4.313 -17.371 1.00 92.12 83 SER A C 1
ATOM 652 O O . SER A 1 83 ? 16.550 -3.318 -18.027 1.00 92.12 83 SER A O 1
ATOM 654 N N . TRP A 1 84 ? 15.946 -5.185 -16.938 1.00 94.62 84 TRP A N 1
ATOM 655 C CA . TRP A 1 84 ? 14.515 -5.020 -17.210 1.00 94.62 84 TRP A CA 1
ATOM 656 C C . TRP A 1 84 ? 13.946 -3.724 -16.615 1.00 94.62 84 TRP A C 1
ATOM 658 O O . TRP A 1 84 ? 13.245 -3.036 -17.357 1.00 94.62 84 TRP A O 1
ATOM 668 N N . PRO A 1 85 ? 14.262 -3.321 -15.364 1.00 94.06 85 PRO A N 1
ATOM 669 C CA . PRO A 1 85 ? 13.778 -2.054 -14.809 1.00 94.06 85 PRO A CA 1
ATOM 670 C C . PRO A 1 85 ? 14.189 -0.827 -15.613 1.00 94.06 85 PRO A C 1
ATOM 672 O O . PRO A 1 85 ? 13.337 -0.020 -15.971 1.00 94.06 85 PRO A O 1
ATOM 675 N N . ASP A 1 86 ? 15.476 -0.702 -15.951 1.00 90.62 86 ASP A N 1
ATOM 676 C CA . ASP A 1 86 ? 15.973 0.445 -16.716 1.00 90.62 86 ASP A CA 1
ATOM 677 C C . ASP A 1 86 ? 15.366 0.472 -18.123 1.00 90.62 86 ASP A C 1
ATOM 679 O O . ASP A 1 86 ? 14.955 1.525 -18.605 1.00 90.62 86 ASP A O 1
ATOM 683 N N . THR A 1 87 ? 15.221 -0.694 -18.760 1.00 91.69 87 THR A N 1
ATOM 684 C CA . THR A 1 87 ? 14.571 -0.798 -20.075 1.00 91.69 87 THR A CA 1
ATOM 685 C C . THR A 1 87 ? 13.101 -0.380 -19.995 1.00 91.69 87 THR A C 1
ATOM 687 O O . THR A 1 87 ? 12.639 0.437 -20.791 1.00 91.69 87 THR A O 1
ATOM 690 N N . ALA A 1 88 ? 12.355 -0.910 -19.022 1.00 92.56 88 ALA A N 1
ATOM 691 C CA . ALA A 1 88 ? 10.944 -0.593 -18.825 1.00 92.56 88 ALA A CA 1
ATOM 692 C C . ALA A 1 88 ? 10.717 0.869 -18.447 1.00 92.56 88 ALA A C 1
ATOM 694 O O . ALA A 1 88 ? 9.714 1.450 -18.852 1.00 92.56 88 ALA A O 1
ATOM 695 N N . PHE A 1 89 ? 11.651 1.471 -17.713 1.00 90.00 89 PHE A N 1
ATOM 696 C CA . PHE A 1 89 ? 11.610 2.883 -17.374 1.00 90.00 89 PHE A CA 1
ATOM 697 C C . PHE A 1 89 ? 11.634 3.767 -18.630 1.00 90.00 89 PHE A C 1
ATOM 699 O O . PHE A 1 89 ? 10.807 4.668 -18.758 1.00 90.00 89 PHE A O 1
ATOM 706 N N . VAL A 1 90 ? 12.504 3.467 -19.604 1.00 88.00 90 VAL A N 1
ATOM 707 C CA . VAL A 1 90 ? 12.537 4.201 -20.883 1.00 88.00 90 VAL A CA 1
ATOM 708 C C . VAL A 1 90 ? 11.217 4.039 -21.645 1.00 88.00 90 VAL A C 1
ATOM 710 O O . VAL A 1 90 ? 10.692 5.019 -22.169 1.00 88.00 90 VAL A O 1
ATOM 713 N N . PHE A 1 91 ? 10.635 2.832 -21.662 1.00 86.88 91 PHE A N 1
ATOM 714 C CA . PHE A 1 91 ? 9.305 2.620 -22.250 1.00 86.88 91 PHE A CA 1
ATOM 715 C C . PHE A 1 91 ? 8.226 3.437 -21.556 1.00 86.88 91 PHE A C 1
ATOM 717 O O . PHE A 1 91 ? 7.379 4.027 -22.220 1.00 86.88 91 PHE A O 1
ATOM 724 N N . PHE A 1 92 ? 8.244 3.454 -20.226 1.00 85.25 92 PHE A N 1
ATOM 725 C CA . PHE A 1 92 ? 7.262 4.178 -19.443 1.00 85.25 92 PHE A CA 1
ATOM 726 C C . PHE A 1 92 ? 7.354 5.684 -19.716 1.00 85.25 92 PHE A C 1
ATOM 728 O O . PHE A 1 92 ? 6.323 6.301 -19.970 1.00 85.25 92 PHE A O 1
ATOM 735 N N . ALA A 1 93 ? 8.561 6.256 -19.780 1.00 83.31 93 ALA A N 1
ATOM 736 C CA . ALA A 1 93 ? 8.774 7.676 -20.072 1.00 83.31 93 ALA A CA 1
ATOM 737 C C . ALA A 1 93 ? 8.275 8.100 -21.469 1.00 83.31 93 ALA A C 1
ATOM 739 O O . ALA A 1 93 ? 7.783 9.212 -21.643 1.00 83.31 93 ALA A O 1
ATOM 740 N N . ASP A 1 94 ? 8.357 7.207 -22.457 1.00 77.94 94 ASP A N 1
ATOM 741 C CA . ASP A 1 94 ? 8.003 7.492 -23.854 1.00 77.94 94 ASP A CA 1
ATOM 742 C C . ASP A 1 94 ? 6.498 7.353 -24.162 1.00 77.94 94 ASP A C 1
ATOM 744 O O . ASP A 1 94 ? 6.007 7.894 -25.151 1.00 77.94 94 ASP A O 1
ATOM 748 N N . GLN A 1 95 ? 5.717 6.679 -23.309 1.00 76.06 95 GLN A N 1
ATOM 749 C CA . GLN A 1 95 ? 4.274 6.456 -23.516 1.00 76.06 95 GLN A CA 1
ATOM 750 C C . GLN A 1 95 ? 3.393 7.716 -23.354 1.00 76.06 95 GLN A C 1
ATOM 752 O O . GLN A 1 95 ? 2.171 7.603 -23.222 1.00 76.06 95 GLN A O 1
ATOM 757 N N . GLY A 1 96 ? 3.983 8.917 -23.339 1.00 66.56 96 GLY A N 1
ATOM 758 C CA . GLY A 1 96 ? 3.285 10.142 -22.944 1.00 66.56 96 GLY A CA 1
ATOM 759 C C . GLY A 1 96 ? 2.788 10.051 -21.500 1.00 66.56 96 GLY A C 1
ATOM 760 O O . GLY A 1 96 ? 1.738 10.605 -21.167 1.00 66.56 96 GLY A O 1
ATOM 761 N N . SER A 1 97 ? 3.503 9.283 -20.668 1.00 66.12 97 SER A N 1
ATOM 762 C CA . SER A 1 97 ? 3.256 9.227 -19.236 1.00 66.12 97 SER A CA 1
ATOM 763 C C . SER A 1 97 ? 3.373 10.633 -18.664 1.00 66.12 97 SER A C 1
ATOM 765 O O . SER A 1 97 ? 4.156 11.464 -19.129 1.00 66.12 97 SER A O 1
ATOM 767 N N . ILE A 1 98 ? 2.533 10.901 -17.673 1.00 75.31 98 ILE A N 1
ATOM 768 C CA . ILE A 1 98 ? 2.470 12.179 -16.974 1.00 75.31 98 ILE A CA 1
ATOM 769 C C . ILE A 1 98 ? 3.894 12.470 -16.449 1.00 75.31 98 ILE A C 1
ATOM 771 O O . ILE A 1 98 ? 4.411 11.631 -15.706 1.00 75.31 98 ILE A O 1
ATOM 775 N N . PRO A 1 99 ? 4.579 13.557 -16.869 1.00 83.62 99 PRO A N 1
ATOM 776 C CA . PRO A 1 99 ? 5.971 13.841 -16.488 1.00 83.62 99 PRO A CA 1
ATOM 777 C C . PRO A 1 99 ? 6.233 13.731 -14.980 1.00 83.62 99 PRO A C 1
ATOM 779 O O . PRO A 1 99 ? 7.304 13.302 -14.547 1.00 83.62 99 PRO A O 1
ATOM 782 N N . GLU A 1 100 ? 5.217 14.039 -14.183 1.00 86.06 100 GLU A N 1
ATOM 783 C CA . GLU A 1 100 ? 5.177 13.906 -12.736 1.00 86.06 100 GLU A CA 1
ATOM 784 C C . GLU A 1 100 ? 5.377 12.450 -12.278 1.00 86.06 100 GLU A C 1
ATOM 786 O O . GLU A 1 100 ? 6.152 12.212 -11.354 1.00 86.06 100 GLU A O 1
ATOM 791 N N . LEU A 1 101 ? 4.778 11.458 -12.953 1.00 86.38 101 LEU A N 1
ATOM 792 C CA . LEU A 1 101 ? 4.985 10.031 -12.654 1.00 86.38 101 LEU A CA 1
ATOM 793 C C . LEU A 1 101 ? 6.445 9.622 -12.876 1.00 86.38 101 LEU A C 1
ATOM 795 O O . LEU A 1 101 ? 7.023 8.931 -12.039 1.00 86.38 101 LEU A O 1
ATOM 799 N N . ASN A 1 102 ? 7.065 10.075 -13.971 1.00 87.75 102 ASN A N 1
ATOM 800 C CA . ASN A 1 102 ? 8.478 9.789 -14.252 1.00 87.75 102 ASN A CA 1
ATOM 801 C C . ASN A 1 102 ? 9.384 10.364 -13.161 1.00 87.75 102 ASN A C 1
ATOM 803 O O . ASN A 1 102 ? 10.278 9.678 -12.660 1.00 87.75 102 ASN A O 1
ATOM 807 N N . MET A 1 103 ? 9.118 11.607 -12.756 1.00 89.62 103 MET A N 1
ATOM 808 C CA . MET A 1 103 ? 9.842 12.260 -11.671 1.00 89.62 103 MET A CA 1
ATOM 809 C C . MET A 1 103 ? 9.675 11.503 -10.345 1.00 89.62 103 MET A C 1
ATOM 811 O O . MET A 1 103 ? 10.663 11.263 -9.655 1.00 89.62 103 MET A O 1
ATOM 815 N N . MET A 1 104 ? 8.459 11.070 -10.007 1.00 90.38 104 MET A N 1
ATOM 816 C CA . MET A 1 104 ? 8.189 10.304 -8.787 1.00 90.38 104 MET A CA 1
ATOM 817 C C . MET A 1 104 ? 8.880 8.932 -8.788 1.00 90.38 104 MET A C 1
ATOM 819 O O . MET A 1 104 ? 9.443 8.538 -7.766 1.00 90.38 104 MET A O 1
ATOM 823 N N . ILE A 1 105 ? 8.901 8.221 -9.923 1.00 90.38 105 ILE A N 1
ATOM 824 C CA . ILE A 1 105 ? 9.627 6.945 -10.053 1.00 90.38 105 ILE A CA 1
ATOM 825 C C . ILE A 1 105 ? 11.129 7.161 -9.833 1.00 90.38 105 ILE A C 1
ATOM 827 O O . ILE A 1 105 ? 11.747 6.396 -9.091 1.00 90.38 105 ILE A O 1
ATOM 831 N N . HIS A 1 106 ? 11.715 8.215 -10.414 1.00 89.62 106 HIS A N 1
ATOM 832 C CA . HIS A 1 106 ? 13.117 8.569 -10.175 1.00 89.62 106 HIS A CA 1
ATOM 833 C C . HIS A 1 106 ? 13.394 8.884 -8.703 1.00 89.62 106 HIS A C 1
ATOM 835 O O . HIS A 1 106 ? 14.315 8.316 -8.122 1.00 89.62 106 HIS A O 1
ATOM 841 N N . GLN A 1 107 ? 12.568 9.724 -8.075 1.00 91.81 107 GLN A N 1
ATOM 842 C CA . GLN A 1 107 ? 12.720 10.078 -6.662 1.00 91.81 107 GLN A CA 1
ATOM 843 C C . GLN A 1 107 ? 12.664 8.841 -5.755 1.00 91.81 107 GLN A C 1
ATOM 845 O O . GLN A 1 107 ? 13.517 8.676 -4.880 1.00 91.81 107 GLN A O 1
ATOM 850 N N . LYS A 1 108 ? 11.702 7.942 -5.994 1.00 89.50 108 LYS A N 1
ATOM 851 C CA . LYS A 1 108 ? 11.551 6.688 -5.244 1.00 89.50 108 LYS A CA 1
ATOM 852 C C . LYS A 1 108 ? 12.715 5.727 -5.471 1.00 89.50 108 LYS A C 1
ATOM 854 O O . LYS A 1 108 ? 13.223 5.146 -4.513 1.00 89.50 108 LYS A O 1
ATOM 859 N N . ARG A 1 109 ? 13.194 5.599 -6.711 1.00 89.00 109 ARG A N 1
ATOM 860 C CA . ARG A 1 109 ? 14.408 4.836 -7.042 1.00 89.00 109 ARG A CA 1
ATOM 861 C C . ARG A 1 109 ? 15.622 5.374 -6.282 1.00 89.00 109 ARG A C 1
ATOM 863 O O . ARG A 1 109 ? 16.358 4.595 -5.680 1.00 89.00 109 ARG A O 1
ATOM 870 N N . ASP A 1 110 ? 15.828 6.687 -6.279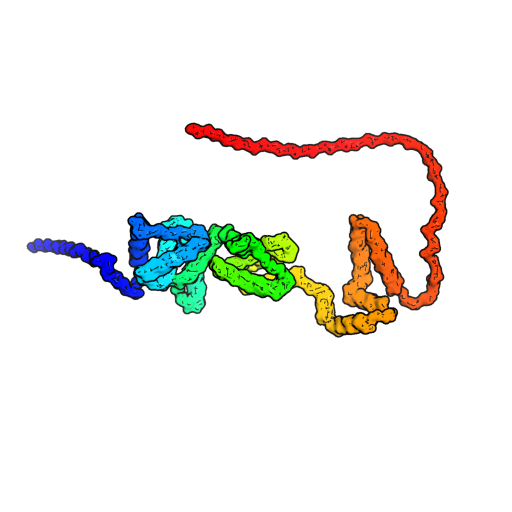 1.00 90.50 110 ASP A N 1
ATOM 871 C CA . ASP A 1 110 ? 16.971 7.313 -5.610 1.00 90.50 110 ASP A CA 1
ATOM 872 C C . ASP A 1 110 ? 16.885 7.176 -4.087 1.00 90.50 110 ASP A C 1
ATOM 874 O O . ASP A 1 110 ? 17.886 6.915 -3.418 1.00 90.50 110 ASP A O 1
ATOM 878 N N . GLN A 1 111 ? 15.682 7.296 -3.521 1.00 88.69 111 GLN A N 1
ATOM 879 C CA . GLN A 1 111 ? 15.427 7.006 -2.112 1.00 88.69 111 GLN A CA 1
ATOM 880 C C . GLN A 1 111 ? 15.778 5.551 -1.770 1.00 88.69 111 GLN A C 1
ATOM 882 O O . GLN A 1 111 ? 16.570 5.325 -0.855 1.00 88.69 111 GLN A O 1
ATOM 887 N N . ARG A 1 112 ? 15.285 4.574 -2.544 1.00 87.56 112 ARG A N 1
ATOM 888 C CA . ARG A 1 112 ? 15.623 3.150 -2.371 1.00 87.56 112 ARG A CA 1
ATOM 889 C C . ARG A 1 112 ? 17.130 2.926 -2.427 1.00 87.56 112 ARG A C 1
ATOM 891 O O . ARG A 1 112 ? 17.683 2.265 -1.553 1.00 87.56 112 ARG A O 1
ATOM 898 N N . ASN A 1 113 ? 17.801 3.480 -3.433 1.00 88.69 113 ASN A N 1
ATOM 899 C CA . ASN A 1 113 ? 19.238 3.291 -3.617 1.00 88.69 113 ASN A CA 1
ATOM 900 C C . ASN A 1 113 ? 20.044 3.855 -2.442 1.00 88.69 113 ASN A C 1
ATOM 902 O O . ASN A 1 113 ? 21.005 3.218 -2.017 1.00 88.69 113 ASN A O 1
ATOM 906 N N . ARG A 1 114 ? 19.626 4.989 -1.863 1.00 89.56 114 ARG A N 1
ATOM 907 C CA . ARG A 1 114 ? 20.228 5.524 -0.631 1.00 89.56 114 ARG A CA 1
ATOM 908 C C . ARG A 1 114 ? 20.033 4.582 0.559 1.00 89.56 114 ARG A C 1
ATOM 910 O O . ARG A 1 114 ? 20.995 4.317 1.276 1.00 89.56 114 ARG A O 1
ATOM 917 N N . THR A 1 115 ? 18.832 4.032 0.733 1.00 87.44 115 THR A N 1
ATOM 918 C CA . THR A 1 115 ? 18.521 3.080 1.813 1.00 87.44 115 THR A CA 1
ATOM 919 C C . THR A 1 115 ? 19.270 1.753 1.672 1.00 87.44 115 THR A C 1
ATOM 921 O O . THR A 1 115 ? 19.678 1.163 2.669 1.00 87.44 115 THR A O 1
ATOM 924 N N . LEU A 1 116 ? 19.467 1.253 0.451 1.00 87.56 116 LEU A N 1
ATOM 925 C CA . LEU A 1 116 ? 20.256 0.039 0.224 1.00 87.56 116 LEU A CA 1
ATOM 926 C C . LEU A 1 116 ? 21.749 0.294 0.422 1.00 87.56 116 LEU A C 1
ATOM 928 O O . LEU A 1 116 ? 22.419 -0.508 1.074 1.00 87.56 116 LEU A O 1
ATOM 932 N N . ALA A 1 117 ? 22.248 1.439 -0.050 1.00 90.31 117 ALA A N 1
ATOM 933 C CA . ALA A 1 117 ? 23.635 1.841 0.147 1.00 90.31 117 ALA A CA 1
ATOM 934 C C . ALA A 1 117 ? 23.988 1.980 1.636 1.00 90.31 117 ALA A C 1
ATOM 936 O O . ALA A 1 117 ? 25.041 1.499 2.052 1.00 90.31 117 ALA A O 1
ATOM 937 N N . SER A 1 118 ? 23.103 2.554 2.461 1.00 92.50 118 SER A N 1
ATOM 938 C CA . SER A 1 118 ? 23.332 2.653 3.912 1.00 92.50 118 SER A CA 1
ATOM 939 C C . SER A 1 118 ? 23.354 1.292 4.618 1.00 92.50 118 SER A C 1
ATOM 941 O O . SER A 1 118 ? 23.996 1.150 5.656 1.00 92.50 118 SER A O 1
ATOM 943 N N . LYS A 1 119 ? 22.710 0.274 4.034 1.00 93.44 119 LYS A N 1
ATOM 944 C CA . LYS A 1 119 ? 22.726 -1.117 4.511 1.00 93.44 119 LYS A CA 1
ATOM 945 C C . LYS A 1 119 ? 23.869 -1.954 3.920 1.00 93.44 119 LYS A C 1
ATOM 947 O O . LYS A 1 119 ? 23.965 -3.137 4.231 1.00 93.44 119 LYS A O 1
ATOM 952 N N . GLY A 1 120 ? 24.711 -1.379 3.053 1.00 93.75 120 GLY A N 1
ATOM 953 C CA . GLY A 1 120 ? 25.758 -2.113 2.332 1.00 93.75 120 GLY A CA 1
ATOM 954 C C . GLY A 1 120 ? 25.217 -3.139 1.326 1.00 93.75 120 GLY A C 1
ATOM 955 O O . GLY A 1 120 ? 25.938 -4.051 0.928 1.00 93.75 120 GLY A O 1
ATOM 956 N N . VAL A 1 121 ? 23.948 -3.015 0.928 1.00 91.44 121 VAL A N 1
ATOM 957 C CA . VAL A 1 121 ? 23.303 -3.884 -0.061 1.00 91.44 121 VAL A CA 1
ATOM 958 C C . VAL A 1 121 ? 23.513 -3.282 -1.451 1.00 91.44 121 VAL A C 1
ATOM 960 O O . VAL A 1 121 ? 23.455 -2.064 -1.625 1.00 91.44 121 VAL A O 1
ATOM 963 N N . GLY A 1 122 ? 23.772 -4.128 -2.452 1.00 87.69 122 GLY A N 1
ATOM 964 C CA . GLY A 1 122 ? 23.945 -3.684 -3.837 1.00 87.69 122 GLY A CA 1
ATOM 965 C C . GLY A 1 122 ? 22.747 -2.871 -4.344 1.00 87.69 122 GLY A C 1
ATOM 966 O O . GLY A 1 122 ? 21.602 -3.131 -3.985 1.00 87.69 122 GLY A O 1
ATOM 967 N N . THR A 1 123 ? 23.005 -1.892 -5.211 1.00 84.31 123 THR A N 1
ATOM 968 C CA . THR A 1 123 ? 21.981 -0.995 -5.781 1.00 84.31 123 THR A CA 1
ATOM 969 C C . THR A 1 123 ? 21.232 -1.601 -6.967 1.00 84.31 123 THR A C 1
ATOM 971 O O . THR A 1 123 ? 20.465 -0.908 -7.635 1.00 84.31 123 THR A O 1
ATOM 974 N N . THR A 1 124 ? 21.433 -2.891 -7.247 1.00 86.38 124 THR A N 1
ATOM 975 C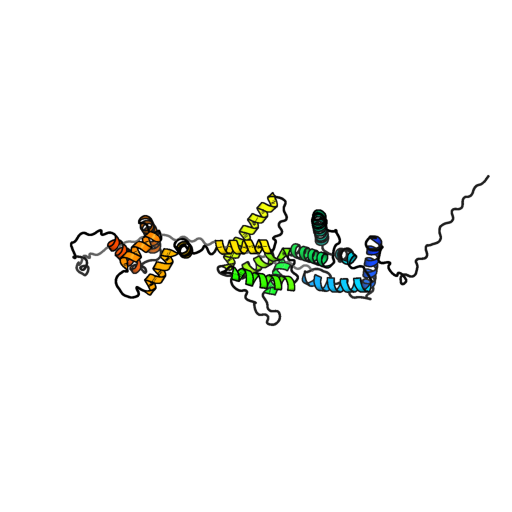 CA . THR A 1 124 ? 20.747 -3.583 -8.338 1.00 86.38 124 THR A CA 1
ATOM 976 C C . THR A 1 124 ? 19.239 -3.494 -8.143 1.00 86.38 124 THR A C 1
ATOM 978 O O . THR A 1 124 ? 18.708 -3.768 -7.062 1.00 86.38 124 THR A O 1
ATOM 981 N N . TRP A 1 125 ? 18.554 -3.053 -9.192 1.00 86.50 125 TRP A N 1
ATOM 982 C CA . TRP A 1 125 ? 17.108 -2.929 -9.214 1.00 86.50 125 TRP A CA 1
ATOM 983 C C . TRP A 1 125 ? 16.543 -4.241 -9.741 1.00 86.50 125 TRP A C 1
ATOM 985 O O . TRP A 1 125 ? 16.808 -4.603 -10.886 1.00 86.50 125 TRP A O 1
ATOM 995 N N . ASP A 1 126 ? 15.840 -4.991 -8.898 1.00 91.94 126 ASP A N 1
ATOM 996 C CA . ASP A 1 126 ? 15.120 -6.165 -9.377 1.00 91.94 126 ASP A CA 1
ATOM 997 C C . ASP A 1 126 ? 13.833 -5.740 -10.103 1.00 91.94 126 ASP A C 1
ATOM 999 O O . ASP A 1 126 ? 13.294 -4.650 -9.881 1.00 91.94 126 ASP A O 1
ATOM 1003 N N . TRP A 1 127 ? 13.352 -6.596 -11.003 1.00 94.25 127 TRP A N 1
ATOM 1004 C CA . TRP A 1 127 ? 12.110 -6.368 -11.730 1.00 94.25 127 TRP A CA 1
ATOM 1005 C C . TRP A 1 127 ? 10.900 -6.236 -10.803 1.00 94.25 127 TRP A C 1
ATOM 1007 O O . TRP A 1 127 ? 10.072 -5.350 -11.013 1.00 94.25 127 TRP A O 1
ATOM 1017 N N . ASP A 1 128 ? 10.811 -7.067 -9.768 1.00 92.94 128 ASP A N 1
ATOM 1018 C CA . ASP A 1 128 ? 9.677 -7.051 -8.849 1.00 92.94 128 ASP A CA 1
ATOM 1019 C C . ASP A 1 128 ? 9.680 -5.767 -8.000 1.00 92.94 128 ASP A C 1
ATOM 1021 O O . ASP A 1 128 ? 8.637 -5.122 -7.866 1.00 92.94 128 ASP A O 1
ATOM 1025 N N . ASP A 1 129 ? 10.858 -5.311 -7.558 1.00 90.75 129 ASP A N 1
ATOM 1026 C CA . ASP A 1 129 ? 11.040 -4.031 -6.854 1.00 90.75 129 ASP A CA 1
ATOM 1027 C C . ASP A 1 129 ? 10.631 -2.829 -7.722 1.00 90.75 129 ASP A C 1
ATOM 1029 O O . ASP A 1 129 ? 10.032 -1.863 -7.244 1.00 90.75 129 ASP A O 1
ATOM 1033 N N . PHE A 1 130 ? 10.971 -2.852 -9.016 1.00 93.94 130 PHE A N 1
ATOM 1034 C CA . PHE A 1 130 ? 10.548 -1.819 -9.964 1.00 93.94 130 PHE A CA 1
ATOM 1035 C C . PHE A 1 130 ? 9.028 -1.767 -10.093 1.00 93.94 130 PHE A C 1
ATOM 1037 O O . PHE A 1 130 ? 8.437 -0.685 -10.045 1.00 93.94 130 PHE A O 1
ATOM 1044 N N . LEU A 1 131 ? 8.389 -2.930 -10.233 1.00 94.25 131 LEU A N 1
ATOM 1045 C CA . LEU A 1 131 ? 6.938 -3.005 -10.317 1.00 94.25 131 LEU A CA 1
ATOM 1046 C C . LEU A 1 131 ? 6.275 -2.530 -9.027 1.00 94.25 131 LEU A C 1
ATOM 1048 O O . LEU A 1 131 ? 5.243 -1.870 -9.105 1.00 94.25 131 LEU A O 1
ATOM 1052 N N . GLU A 1 132 ? 6.844 -2.822 -7.859 1.00 91.62 132 GLU A N 1
ATOM 1053 C CA . GLU A 1 132 ? 6.345 -2.303 -6.585 1.00 91.62 132 GLU A CA 1
ATOM 1054 C C . GLU A 1 132 ? 6.414 -0.770 -6.530 1.00 91.62 132 GLU A C 1
ATOM 1056 O O . GLU A 1 132 ? 5.393 -0.131 -6.273 1.00 91.62 132 GLU A O 1
ATOM 1061 N N . ILE A 1 133 ? 7.550 -0.164 -6.893 1.00 92.56 133 ILE A N 1
ATOM 1062 C CA . ILE A 1 133 ? 7.690 1.302 -6.959 1.00 92.56 133 ILE A CA 1
ATOM 1063 C C . ILE A 1 133 ? 6.695 1.916 -7.947 1.00 92.56 133 ILE A C 1
ATOM 1065 O O . ILE A 1 133 ? 6.052 2.918 -7.638 1.00 92.56 133 ILE A O 1
ATOM 1069 N N . LEU A 1 134 ? 6.538 1.324 -9.133 1.00 93.44 134 LEU A N 1
ATOM 1070 C CA . LEU A 1 134 ? 5.599 1.824 -10.136 1.00 93.44 134 LEU A CA 1
ATOM 1071 C C . LEU A 1 134 ? 4.165 1.847 -9.590 1.00 93.44 134 LEU A C 1
ATOM 1073 O O . LEU A 1 134 ? 3.435 2.820 -9.776 1.00 93.44 134 LEU A O 1
ATOM 1077 N N . LYS A 1 135 ? 3.770 0.792 -8.877 1.00 92.31 135 LYS A N 1
ATOM 1078 C CA . LYS A 1 135 ? 2.464 0.697 -8.223 1.00 92.31 135 LYS A CA 1
ATOM 1079 C C . LYS A 1 135 ? 2.289 1.745 -7.124 1.00 92.31 135 LYS A C 1
ATOM 1081 O O . LYS A 1 135 ? 1.236 2.376 -7.066 1.00 92.31 135 LYS A O 1
ATOM 1086 N N . GLU A 1 136 ? 3.307 1.958 -6.287 1.00 90.62 136 GLU A N 1
ATOM 1087 C CA . GLU A 1 136 ? 3.290 3.017 -5.268 1.00 90.62 136 GLU A CA 1
ATOM 1088 C C . GLU A 1 136 ? 3.083 4.395 -5.895 1.00 90.62 136 GLU A C 1
ATOM 1090 O O . GLU A 1 136 ? 2.238 5.165 -5.443 1.00 90.62 136 GLU A O 1
ATOM 1095 N N . VAL A 1 137 ? 3.827 4.696 -6.960 1.00 91.88 137 VAL A N 1
ATOM 1096 C CA . VAL A 1 137 ? 3.747 5.985 -7.650 1.00 91.88 137 VAL A CA 1
ATOM 1097 C C . VAL A 1 137 ? 2.372 6.188 -8.287 1.00 91.88 137 VAL A C 1
ATOM 1099 O O . VAL A 1 137 ? 1.808 7.273 -8.174 1.00 91.88 137 VAL A O 1
ATOM 1102 N N . LEU A 1 138 ? 1.788 5.151 -8.893 1.00 90.81 138 LEU A N 1
ATOM 1103 C CA . LEU A 1 138 ? 0.439 5.228 -9.464 1.00 90.81 138 LEU A CA 1
ATOM 1104 C C . LEU A 1 138 ? -0.638 5.462 -8.398 1.00 90.81 138 LEU A C 1
ATOM 1106 O O . LEU A 1 138 ? -1.565 6.234 -8.635 1.00 90.81 138 LEU A O 1
ATOM 1110 N N . ILE A 1 139 ? -0.513 4.833 -7.226 1.00 89.75 139 ILE A N 1
ATOM 1111 C CA . ILE A 1 139 ? -1.423 5.059 -6.093 1.00 89.75 139 ILE A CA 1
ATOM 1112 C C . ILE A 1 139 ? -1.260 6.474 -5.532 1.00 89.75 139 ILE A C 1
ATOM 1114 O O . ILE A 1 139 ? -2.256 7.139 -5.253 1.00 89.75 139 ILE A O 1
ATOM 1118 N N . ALA A 1 140 ? -0.023 6.949 -5.387 1.00 88.31 140 ALA A N 1
ATOM 1119 C CA . ALA A 1 140 ? 0.255 8.295 -4.899 1.00 88.31 140 ALA A CA 1
ATOM 1120 C C . ALA A 1 140 ? -0.245 9.377 -5.872 1.00 88.31 140 ALA A C 1
ATOM 1122 O O . ALA A 1 140 ? -0.728 10.421 -5.439 1.00 88.31 140 ALA A O 1
ATOM 1123 N N . HIS A 1 141 ? -0.167 9.116 -7.177 1.00 88.69 141 HIS A N 1
ATOM 1124 C CA . HIS A 1 141 ? -0.649 10.018 -8.218 1.00 88.69 141 HIS A CA 1
ATOM 1125 C C . HIS A 1 141 ? -2.182 10.034 -8.346 1.00 88.69 141 HIS A C 1
ATOM 1127 O O . HIS A 1 141 ? -2.764 11.082 -8.618 1.00 88.69 141 HIS A O 1
ATOM 1133 N N . ASP A 1 142 ? -2.856 8.896 -8.152 1.00 88.25 142 ASP A N 1
ATOM 1134 C CA . ASP A 1 142 ? -4.320 8.810 -8.132 1.00 88.25 142 ASP A CA 1
ATOM 1135 C C . ASP A 1 142 ? -4.810 8.263 -6.779 1.00 88.25 142 ASP A C 1
ATOM 1137 O O . ASP A 1 142 ? -5.052 7.059 -6.648 1.00 88.25 142 ASP A O 1
ATOM 1141 N N . PRO A 1 143 ? -5.042 9.131 -5.773 1.00 82.88 143 PRO A N 1
ATOM 1142 C CA . PRO A 1 143 ? -5.570 8.713 -4.474 1.00 82.88 143 PRO A CA 1
ATOM 1143 C C . PRO A 1 143 ? -6.909 7.961 -4.567 1.00 82.88 143 PRO A C 1
ATOM 1145 O O . PRO A 1 143 ? -7.244 7.154 -3.694 1.00 82.88 143 PRO A O 1
ATOM 1148 N N . MET A 1 144 ? -7.685 8.185 -5.637 1.00 87.94 144 MET A N 1
ATOM 1149 C CA . MET A 1 144 ? -8.932 7.457 -5.874 1.00 87.94 144 MET A CA 1
ATOM 1150 C C . MET A 1 144 ? -8.682 6.033 -6.372 1.00 87.94 144 MET A C 1
ATOM 1152 O O . MET A 1 144 ? -9.570 5.194 -6.227 1.00 87.94 144 MET A O 1
ATOM 1156 N N . ALA A 1 145 ? -7.502 5.712 -6.909 1.00 87.81 145 ALA A N 1
ATOM 1157 C CA . ALA A 1 145 ? -7.145 4.350 -7.291 1.00 87.81 145 ALA A CA 1
ATOM 1158 C C . ALA A 1 145 ? -7.162 3.415 -6.078 1.00 87.81 145 ALA A C 1
ATOM 1160 O O . ALA A 1 145 ? -7.819 2.376 -6.131 1.00 87.81 145 ALA A O 1
ATOM 1161 N N . LEU A 1 146 ? -6.548 3.819 -4.959 1.00 90.44 146 LEU A N 1
ATOM 1162 C CA . LEU A 1 146 ? -6.586 3.030 -3.725 1.00 90.44 146 LEU A CA 1
ATOM 1163 C C . LEU A 1 146 ? -8.024 2.827 -3.241 1.00 90.44 146 LEU A C 1
ATOM 1165 O O . LEU A 1 146 ? -8.420 1.705 -2.930 1.00 90.44 146 LEU A O 1
ATOM 1169 N N . ARG A 1 147 ? -8.836 3.890 -3.280 1.00 91.44 147 ARG A N 1
ATOM 1170 C CA . ARG A 1 147 ? -10.253 3.826 -2.905 1.00 91.44 147 ARG A CA 1
ATOM 1171 C C . ARG A 1 147 ? -11.058 2.891 -3.794 1.00 91.44 147 ARG A C 1
ATOM 1173 O O . ARG A 1 147 ? -11.871 2.125 -3.280 1.00 91.44 147 ARG A O 1
ATOM 1180 N N . ARG A 1 148 ? -10.834 2.908 -5.109 1.00 91.06 148 ARG A N 1
ATOM 1181 C CA . ARG A 1 148 ? -11.481 1.977 -6.046 1.00 91.06 148 ARG A CA 1
ATOM 1182 C C . ARG A 1 148 ? -11.077 0.533 -5.758 1.00 91.06 148 ARG A C 1
ATOM 1184 O O . ARG A 1 148 ? -11.959 -0.317 -5.702 1.00 91.06 148 ARG A O 1
ATOM 1191 N N . LEU A 1 149 ? -9.794 0.267 -5.505 1.00 90.56 149 LEU A N 1
ATOM 1192 C CA . LEU A 1 149 ? -9.299 -1.072 -5.165 1.00 90.56 149 LEU A CA 1
ATOM 1193 C C . LEU A 1 149 ? -9.915 -1.589 -3.862 1.00 90.56 149 LEU A C 1
ATOM 1195 O O . LEU A 1 149 ? -10.450 -2.695 -3.838 1.00 90.56 149 LEU A O 1
ATOM 1199 N N . VAL A 1 150 ? -9.915 -0.764 -2.812 1.00 91.81 150 VAL A N 1
ATOM 1200 C CA . VAL A 1 150 ? -10.555 -1.065 -1.523 1.00 91.81 150 VAL A CA 1
ATOM 1201 C C . VAL A 1 150 ? -12.053 -1.312 -1.696 1.00 91.81 150 VAL A C 1
ATOM 1203 O O . VAL A 1 150 ? -12.586 -2.284 -1.169 1.00 91.81 150 VAL A O 1
ATOM 1206 N N . THR A 1 151 ? -12.732 -0.480 -2.488 1.00 91.25 151 THR A N 1
ATOM 1207 C CA . THR A 1 151 ? -14.159 -0.652 -2.790 1.00 91.25 151 THR A CA 1
ATOM 1208 C C . THR A 1 151 ? -14.403 -1.985 -3.497 1.00 91.25 151 THR A C 1
ATOM 1210 O O . THR A 1 151 ? -15.281 -2.738 -3.098 1.00 91.25 151 THR A O 1
ATOM 1213 N N . TRP A 1 152 ? -13.591 -2.331 -4.498 1.00 90.38 152 TRP A N 1
ATOM 1214 C CA . TRP A 1 152 ? -13.695 -3.589 -5.248 1.00 90.38 152 TRP A CA 1
ATOM 1215 C C . TRP A 1 152 ? -13.374 -4.835 -4.429 1.00 90.38 152 TRP A C 1
ATOM 1217 O O . TRP A 1 152 ? -13.823 -5.924 -4.775 1.00 90.38 152 TRP A O 1
ATOM 1227 N N . MET A 1 153 ? -12.579 -4.708 -3.373 1.00 91.38 153 MET A N 1
ATOM 1228 C CA . MET A 1 153 ? -12.324 -5.806 -2.445 1.00 91.38 153 MET A CA 1
ATOM 1229 C C . MET A 1 153 ? -13.543 -6.150 -1.588 1.00 91.38 153 MET A C 1
ATOM 1231 O O . MET A 1 153 ? -13.603 -7.239 -1.032 1.00 91.38 153 MET A O 1
ATOM 1235 N N . ARG A 1 154 ? -14.527 -5.252 -1.496 1.00 88.88 154 ARG A N 1
ATOM 1236 C CA . ARG A 1 154 ? -15.777 -5.516 -0.778 1.00 88.88 154 ARG A CA 1
ATOM 1237 C C . ARG A 1 154 ? -16.828 -6.204 -1.613 1.00 88.88 154 ARG A C 1
ATOM 1239 O O . ARG A 1 154 ? -17.871 -6.514 -1.068 1.00 88.88 154 ARG A O 1
ATOM 1246 N N . PHE A 1 155 ? -16.589 -6.424 -2.895 1.00 91.25 155 PHE A N 1
ATOM 1247 C CA . PHE A 1 155 ? -17.528 -7.140 -3.738 1.00 91.25 155 PHE A CA 1
ATOM 1248 C C . PHE A 1 155 ? -16.913 -8.476 -4.119 1.00 91.25 155 PHE A C 1
ATOM 1250 O O . PHE A 1 155 ? -15.792 -8.538 -4.637 1.00 91.25 155 PHE A O 1
ATOM 1257 N N . ASP A 1 156 ? -17.648 -9.550 -3.861 1.00 87.62 156 ASP A N 1
ATOM 1258 C CA . ASP A 1 156 ? -17.314 -10.847 -4.423 1.00 87.62 156 ASP A CA 1
ATOM 1259 C C . ASP A 1 156 ? -17.440 -10.741 -5.949 1.00 87.62 156 ASP A C 1
ATOM 1261 O O . ASP A 1 156 ? -18.475 -10.345 -6.481 1.00 87.62 156 ASP A O 1
ATOM 1265 N N . LYS A 1 157 ? -16.364 -11.052 -6.678 1.00 84.56 157 LYS A N 1
ATOM 1266 C CA . LYS A 1 157 ? -16.354 -10.931 -8.147 1.00 84.56 157 LYS A CA 1
ATOM 1267 C C . LYS A 1 157 ? -17.325 -11.893 -8.832 1.00 84.56 157 LYS A C 1
ATOM 1269 O O . LYS A 1 157 ? -17.698 -11.655 -9.976 1.00 84.56 157 LYS A O 1
ATOM 1274 N N . THR A 1 158 ? -17.655 -12.992 -8.167 1.00 87.25 158 THR A N 1
ATOM 1275 C CA . THR A 1 158 ? -18.483 -14.080 -8.683 1.00 87.25 158 THR A CA 1
ATOM 1276 C C . THR A 1 158 ? -19.949 -13.812 -8.395 1.00 87.25 158 THR A C 1
ATOM 1278 O O . THR A 1 158 ? -20.776 -13.943 -9.292 1.00 87.25 158 THR A O 1
ATOM 1281 N N . THR A 1 159 ? -20.275 -13.433 -7.156 1.00 90.75 159 THR A N 1
ATOM 1282 C CA . THR A 1 159 ? -21.670 -13.248 -6.725 1.00 90.75 159 THR A CA 1
ATOM 1283 C C . THR A 1 159 ? -22.136 -11.796 -6.809 1.00 90.75 159 THR A C 1
ATOM 1285 O O . THR A 1 159 ? -23.335 -11.542 -6.870 1.00 90.75 159 THR A O 1
ATOM 1288 N N . GLY A 1 160 ? -21.210 -10.832 -6.823 1.00 90.44 160 GLY A N 1
ATOM 1289 C CA . GLY A 1 160 ? -21.512 -9.405 -6.704 1.00 90.44 160 GLY A CA 1
ATOM 1290 C C . GLY A 1 160 ? -21.945 -8.984 -5.296 1.00 90.44 160 GLY A C 1
ATOM 1291 O O . GLY A 1 160 ? -22.260 -7.813 -5.086 1.00 90.44 160 GLY A O 1
ATOM 1292 N N . GLU A 1 161 ? -21.971 -9.908 -4.331 1.00 91.69 161 GLU A N 1
ATOM 1293 C CA . GLU A 1 161 ? -22.395 -9.622 -2.963 1.00 91.69 161 GLU A CA 1
ATOM 1294 C C . GLU A 1 161 ? -21.340 -8.825 -2.197 1.00 91.69 161 GLU A C 1
ATOM 1296 O O . GLU A 1 161 ? -20.132 -8.933 -2.438 1.00 91.69 161 GLU A O 1
ATOM 1301 N N . ILE A 1 162 ? -21.816 -8.030 -1.235 1.00 89.25 162 ILE A N 1
ATOM 1302 C CA . ILE A 1 162 ? -20.946 -7.282 -0.335 1.00 89.25 162 ILE A CA 1
ATOM 1303 C C . ILE A 1 162 ? -20.307 -8.259 0.652 1.00 89.25 162 ILE A C 1
ATOM 1305 O O . ILE A 1 162 ? -20.974 -8.862 1.492 1.00 89.25 162 ILE A O 1
ATOM 1309 N N . ILE A 1 163 ? -18.988 -8.371 0.585 1.00 90.06 163 ILE A N 1
ATOM 1310 C CA . ILE A 1 163 ? -18.167 -9.108 1.529 1.00 90.06 163 ILE A CA 1
ATOM 1311 C C . ILE A 1 163 ? -18.149 -8.343 2.853 1.00 90.06 163 ILE A C 1
ATOM 1313 O O . ILE A 1 163 ? -17.511 -7.295 2.989 1.00 90.06 163 ILE A O 1
ATOM 1317 N N . LEU A 1 164 ? -18.825 -8.900 3.856 1.00 87.25 164 LEU A N 1
ATOM 1318 C CA . LEU A 1 164 ? -18.763 -8.399 5.222 1.00 87.25 164 LEU A CA 1
ATOM 1319 C C . LEU A 1 164 ? -17.447 -8.841 5.877 1.00 87.25 164 LEU A C 1
ATOM 1321 O O . LEU A 1 164 ? -17.092 -10.026 5.908 1.00 87.25 164 LEU A O 1
ATOM 1325 N N . TYR A 1 165 ? -16.709 -7.864 6.399 1.00 87.75 165 TYR A N 1
ATOM 1326 C CA . TYR A 1 165 ? -15.570 -8.109 7.277 1.00 87.75 165 TYR A CA 1
ATOM 1327 C C . TYR A 1 165 ? -16.061 -8.126 8.728 1.00 87.75 165 TYR A C 1
ATOM 1329 O O . TYR A 1 165 ? -16.965 -7.348 9.052 1.00 87.75 165 TYR A O 1
ATOM 1337 N N . PRO A 1 166 ? -15.506 -9.009 9.578 1.00 86.56 166 PRO A N 1
ATOM 1338 C CA . PRO A 1 166 ? -15.896 -9.094 10.981 1.00 86.56 166 PRO A CA 1
ATOM 1339 C C . PRO A 1 166 ? -15.686 -7.750 11.685 1.00 86.56 166 PRO A C 1
ATOM 1341 O O . PRO A 1 166 ? -14.761 -7.007 11.353 1.00 86.56 166 PRO A O 1
ATOM 1344 N N . THR A 1 167 ? -16.560 -7.442 12.643 1.00 89.56 167 THR A N 1
ATOM 1345 C CA . THR A 1 167 ? -16.380 -6.287 13.526 1.00 89.56 167 THR A CA 1
ATOM 1346 C C . THR A 1 167 ? -15.168 -6.510 14.423 1.00 89.56 167 THR A C 1
ATOM 1348 O O . THR A 1 167 ? -14.897 -7.635 14.838 1.00 89.56 167 THR A O 1
ATOM 1351 N N . ILE A 1 168 ? -14.426 -5.439 14.700 1.00 93.75 168 ILE A N 1
ATOM 1352 C CA . ILE A 1 168 ? -13.210 -5.503 15.508 1.00 93.75 168 ILE A CA 1
ATOM 1353 C C . ILE A 1 168 ? -13.579 -5.128 16.941 1.00 93.75 168 ILE A C 1
ATOM 1355 O O . ILE A 1 168 ? -13.754 -3.950 17.245 1.00 93.75 168 ILE A O 1
ATOM 1359 N N . ASN A 1 169 ? -13.729 -6.125 17.813 1.00 92.00 169 ASN A N 1
ATOM 1360 C CA . ASN A 1 169 ? -14.065 -5.901 19.225 1.00 92.00 169 ASN A CA 1
ATOM 1361 C C . ASN A 1 169 ? -12.968 -6.399 20.167 1.00 92.00 169 ASN A C 1
ATOM 1363 O O . ASN A 1 169 ? -12.869 -5.936 21.300 1.00 92.00 169 ASN A O 1
ATOM 1367 N N . THR A 1 170 ? -12.149 -7.338 19.702 1.00 93.81 170 THR A N 1
ATOM 1368 C CA . THR A 1 170 ? -11.067 -7.962 20.462 1.00 93.81 170 THR A CA 1
ATOM 1369 C C . THR A 1 170 ? -9.756 -7.934 19.679 1.00 93.81 170 THR A C 1
ATOM 1371 O O . THR A 1 170 ? -9.736 -7.727 18.465 1.00 93.81 170 THR A O 1
ATOM 1374 N N . GLU A 1 171 ? -8.641 -8.164 20.369 1.00 94.50 171 GLU A N 1
ATOM 1375 C CA . GLU A 1 171 ? -7.333 -8.280 19.720 1.00 94.50 171 GLU A CA 1
ATOM 1376 C C . GLU A 1 171 ? -7.281 -9.452 18.720 1.00 94.50 171 GLU A C 1
ATOM 1378 O O . GLU A 1 171 ? -6.738 -9.314 17.626 1.00 94.50 171 GLU A O 1
ATOM 1383 N N . ASP A 1 172 ? -7.929 -10.574 19.044 1.00 95.00 172 ASP A N 1
ATOM 1384 C CA . ASP A 1 172 ? -8.053 -11.729 18.143 1.00 95.00 172 ASP A CA 1
ATOM 1385 C C . ASP A 1 172 ? -8.843 -11.379 16.865 1.00 95.00 172 ASP A C 1
ATOM 1387 O O . ASP A 1 172 ? -8.532 -11.873 15.776 1.00 95.00 172 ASP A O 1
ATOM 1391 N N . ASP A 1 173 ? -9.817 -10.462 16.956 1.00 94.44 173 ASP A N 1
ATOM 1392 C CA . ASP A 1 173 ? -10.511 -9.948 15.772 1.00 94.44 173 ASP A CA 1
ATOM 1393 C C . ASP A 1 173 ? -9.560 -9.142 14.878 1.00 94.44 173 ASP A C 1
ATOM 1395 O O . ASP A 1 173 ? -9.638 -9.276 13.656 1.00 94.44 173 ASP A O 1
ATOM 1399 N N . ILE A 1 174 ? -8.636 -8.357 15.455 1.00 95.38 174 ILE A N 1
ATOM 1400 C CA . ILE A 1 174 ? -7.603 -7.627 14.699 1.00 95.38 174 ILE A CA 1
ATOM 1401 C C . ILE A 1 174 ? -6.703 -8.606 13.951 1.00 95.38 174 ILE A C 1
ATOM 1403 O O . ILE A 1 174 ? -6.443 -8.406 12.764 1.00 95.38 174 ILE A O 1
ATOM 1407 N N . ASP A 1 175 ? -6.252 -9.679 14.596 1.00 95.62 175 ASP A N 1
ATOM 1408 C CA . ASP A 1 175 ? -5.355 -10.654 13.971 1.00 95.62 175 ASP A CA 1
ATOM 1409 C C . ASP A 1 175 ? -6.051 -11.393 12.810 1.00 95.62 175 ASP A C 1
ATOM 1411 O O . ASP A 1 175 ? -5.503 -11.515 11.709 1.00 95.62 175 ASP A O 1
ATOM 1415 N N . LYS A 1 176 ? -7.313 -11.804 12.992 1.00 95.06 176 LYS A N 1
ATOM 1416 C CA . LYS A 1 176 ? -8.125 -12.418 11.923 1.00 95.06 176 LYS A CA 1
ATOM 1417 C C . LYS A 1 176 ? -8.410 -11.445 10.781 1.00 95.06 176 LYS A C 1
ATOM 1419 O O . LYS A 1 176 ? -8.285 -11.804 9.605 1.00 95.06 176 LYS A O 1
ATOM 1424 N N . TRP A 1 177 ? -8.805 -10.220 11.117 1.00 94.81 177 TRP A N 1
ATOM 1425 C CA . TRP A 1 177 ? -9.117 -9.167 10.155 1.00 94.81 177 TRP A CA 1
ATOM 1426 C C . TRP A 1 177 ? -7.886 -8.772 9.336 1.00 94.81 177 TRP A C 1
ATOM 1428 O O . TRP A 1 177 ? -7.952 -8.734 8.105 1.00 94.81 177 TRP A O 1
ATOM 1438 N N . SER A 1 178 ? -6.750 -8.554 9.998 1.00 96.19 178 SER A N 1
ATOM 1439 C CA . SER A 1 178 ? -5.487 -8.154 9.374 1.00 96.19 178 SER A CA 1
ATOM 1440 C C . SER A 1 178 ? -4.888 -9.261 8.512 1.00 96.19 178 SER A C 1
ATOM 1442 O O . SER A 1 178 ? -4.428 -8.976 7.409 1.00 96.19 178 SER A O 1
ATOM 1444 N N . SER A 1 179 ? -4.965 -10.524 8.941 1.00 95.62 179 SER A N 1
ATOM 1445 C CA . SER A 1 179 ? -4.534 -11.674 8.137 1.00 95.62 179 SER A CA 1
ATOM 1446 C C . SER A 1 179 ? -5.337 -11.784 6.838 1.00 95.62 179 SER A C 1
ATOM 1448 O O . SER A 1 179 ? -4.772 -11.910 5.745 1.00 95.62 179 SER A O 1
ATOM 1450 N N . ARG A 1 180 ? -6.668 -11.644 6.931 1.00 95.00 180 ARG A N 1
ATOM 1451 C CA . ARG A 1 180 ? -7.553 -11.638 5.761 1.00 95.00 180 ARG A CA 1
ATOM 1452 C C . ARG A 1 180 ? -7.251 -10.463 4.831 1.00 95.00 180 ARG A C 1
ATOM 1454 O O . ARG A 1 180 ? -7.110 -10.674 3.629 1.00 95.00 180 ARG A O 1
ATOM 1461 N N . LEU A 1 181 ? -7.142 -9.243 5.364 1.00 95.19 181 LEU A N 1
ATOM 1462 C CA . LEU A 1 181 ? -6.839 -8.058 4.558 1.00 95.19 181 LEU A CA 1
ATOM 1463 C C . LEU A 1 181 ? -5.454 -8.119 3.924 1.00 95.19 181 LEU A C 1
ATOM 1465 O O . LEU A 1 181 ? -5.338 -7.819 2.745 1.00 95.19 181 LEU A O 1
ATOM 1469 N N . GLY A 1 182 ? -4.426 -8.551 4.654 1.00 95.81 182 GLY A N 1
ATOM 1470 C CA . GLY A 1 182 ? -3.070 -8.682 4.123 1.00 95.81 182 GLY A CA 1
ATOM 1471 C C . GLY A 1 182 ? -3.008 -9.650 2.942 1.00 95.81 182 GLY A C 1
ATOM 1472 O O . GLY A 1 182 ? -2.360 -9.361 1.935 1.00 95.81 182 GLY A O 1
ATOM 1473 N N . LYS A 1 183 ? -3.749 -10.766 3.013 1.00 95.31 183 LYS A N 1
ATOM 1474 C CA . LYS A 1 183 ? -3.901 -11.683 1.877 1.00 95.31 183 LYS A CA 1
ATOM 1475 C C . LYS A 1 183 ? -4.577 -10.997 0.688 1.00 95.31 183 LYS A C 1
ATOM 1477 O O . LYS A 1 183 ? -4.035 -11.024 -0.410 1.00 95.31 183 LYS A O 1
ATOM 1482 N N . GLU A 1 184 ? -5.716 -10.345 0.905 1.00 93.81 184 GLU A N 1
ATOM 1483 C CA . GLU A 1 184 ? -6.448 -9.675 -0.174 1.00 93.81 184 GLU A CA 1
ATOM 1484 C C . GLU A 1 184 ? -5.652 -8.514 -0.794 1.00 93.81 184 GLU A C 1
ATOM 1486 O O . GLU A 1 184 ? -5.596 -8.380 -2.013 1.00 93.81 184 GLU A O 1
ATOM 1491 N N . PHE A 1 185 ? -4.981 -7.690 0.015 1.00 95.19 185 PHE A N 1
ATOM 1492 C CA . PHE A 1 185 ? -4.116 -6.613 -0.467 1.00 95.19 185 PHE A CA 1
ATOM 1493 C C . PHE A 1 185 ? -2.985 -7.160 -1.334 1.00 95.19 185 PHE A C 1
ATOM 1495 O O . PHE A 1 185 ? -2.729 -6.625 -2.417 1.00 95.19 185 PHE A O 1
ATOM 1502 N N . LYS A 1 186 ? -2.362 -8.264 -0.906 1.00 94.06 186 LYS A N 1
ATOM 1503 C CA . LYS A 1 186 ? -1.338 -8.967 -1.680 1.00 94.06 186 LYS A CA 1
ATOM 1504 C C . LYS A 1 186 ? -1.892 -9.520 -2.994 1.00 94.06 186 LYS A C 1
ATOM 1506 O O . LYS A 1 186 ? -1.295 -9.279 -4.041 1.00 94.06 186 LYS A O 1
ATOM 1511 N N . ASP A 1 187 ? -3.040 -10.192 -2.960 1.00 91.06 187 ASP A N 1
ATOM 1512 C CA . ASP A 1 187 ? -3.685 -10.784 -4.141 1.00 91.06 187 ASP A CA 1
ATOM 1513 C C . ASP A 1 187 ? -4.117 -9.709 -5.158 1.00 91.06 187 ASP A C 1
ATOM 1515 O O . ASP A 1 187 ? -4.105 -9.933 -6.370 1.00 91.06 187 ASP A O 1
ATOM 1519 N N . ARG A 1 188 ? -4.445 -8.500 -4.684 1.00 89.88 188 ARG A N 1
ATOM 1520 C CA . ARG A 1 188 ? -4.739 -7.319 -5.516 1.00 89.88 188 ARG A CA 1
ATOM 1521 C C . ARG A 1 188 ? -3.492 -6.533 -5.922 1.00 89.88 188 ARG A C 1
ATOM 1523 O O . ARG A 1 188 ? -3.595 -5.583 -6.695 1.00 89.88 188 ARG A O 1
ATOM 1530 N N . GLY A 1 189 ? -2.323 -6.926 -5.426 1.00 90.31 189 GLY A N 1
ATOM 1531 C CA . GLY A 1 189 ? -1.048 -6.296 -5.728 1.00 90.31 189 GLY A CA 1
ATOM 1532 C C . GLY A 1 189 ? -0.900 -4.886 -5.164 1.00 90.31 189 GLY A C 1
ATOM 1533 O O . GLY A 1 189 ? -0.113 -4.130 -5.730 1.00 90.31 189 GLY A O 1
ATOM 1534 N N . ILE A 1 190 ? -1.634 -4.534 -4.104 1.00 93.25 190 ILE A N 1
ATOM 1535 C CA . ILE A 1 190 ? -1.469 -3.264 -3.388 1.00 93.25 190 ILE A CA 1
ATOM 1536 C C . ILE A 1 190 ? -0.093 -3.288 -2.697 1.00 93.25 190 ILE A C 1
ATOM 1538 O O . ILE A 1 190 ? 0.182 -4.249 -1.972 1.00 93.25 190 ILE A O 1
ATOM 1542 N N . PRO A 1 191 ? 0.768 -2.273 -2.895 1.00 91.38 191 PRO A N 1
ATOM 1543 C CA . PRO A 1 191 ? 2.066 -2.180 -2.225 1.00 91.38 191 PRO A CA 1
ATOM 1544 C C . PRO A 1 191 ? 1.921 -2.211 -0.706 1.00 91.38 191 PRO A C 1
ATOM 1546 O O . PRO A 1 191 ? 0.998 -1.591 -0.170 1.00 91.38 191 PRO A O 1
ATOM 1549 N N . LYS A 1 192 ? 2.840 -2.894 -0.008 1.00 93.69 192 LYS A N 1
ATOM 1550 C CA . LYS A 1 192 ? 2.758 -3.068 1.455 1.00 93.69 192 LYS A CA 1
ATOM 1551 C C . LYS A 1 192 ? 2.745 -1.724 2.193 1.00 93.69 192 LYS A C 1
ATOM 1553 O O . LYS A 1 192 ? 2.012 -1.556 3.162 1.00 93.69 192 LYS A O 1
ATOM 1558 N N . THR A 1 193 ? 3.465 -0.739 1.662 1.00 90.75 193 THR A N 1
ATOM 1559 C CA . THR A 1 193 ? 3.512 0.652 2.145 1.00 90.75 193 THR A CA 1
ATOM 1560 C C . THR A 1 193 ? 2.159 1.373 2.107 1.00 90.75 193 THR A C 1
ATOM 1562 O O . THR A 1 193 ? 1.957 2.340 2.834 1.00 90.75 193 THR A O 1
ATOM 1565 N N . SER A 1 194 ? 1.213 0.905 1.285 1.00 94.44 194 SER A N 1
ATOM 1566 C CA . SER A 1 194 ? -0.144 1.459 1.164 1.00 94.44 194 SER A CA 1
ATOM 1567 C C . SER A 1 194 ? -1.198 0.666 1.950 1.00 94.44 194 SER A C 1
ATOM 1569 O O . SER A 1 194 ? -2.373 1.043 1.946 1.00 94.44 194 SER A O 1
ATOM 1571 N N . TRP A 1 195 ? -0.824 -0.435 2.616 1.00 96.31 195 TRP A N 1
ATOM 1572 C CA . TRP A 1 195 ? -1.772 -1.275 3.359 1.00 96.31 195 TRP A CA 1
ATOM 1573 C C . TRP A 1 195 ? -2.439 -0.544 4.533 1.00 96.31 195 TRP A C 1
ATOM 1575 O O . TRP A 1 195 ? -3.661 -0.660 4.642 1.00 96.31 195 TRP A O 1
ATOM 1585 N N . PRO A 1 196 ? -1.735 0.257 5.361 1.00 96.31 196 PRO A N 1
ATOM 1586 C CA . PRO A 1 196 ? -2.383 1.041 6.420 1.00 96.31 196 PRO A CA 1
ATOM 1587 C C . PRO A 1 196 ? -3.450 2.000 5.884 1.00 96.31 196 PRO A C 1
ATOM 1589 O O . PRO A 1 196 ? -4.525 2.149 6.463 1.00 96.31 196 PRO A O 1
ATOM 1592 N N . ASP A 1 197 ? -3.198 2.607 4.726 1.00 94.56 197 ASP A N 1
ATOM 1593 C CA . ASP A 1 197 ? -4.108 3.572 4.105 1.00 94.56 197 ASP A CA 1
ATOM 1594 C C . ASP A 1 197 ? -5.350 2.885 3.556 1.00 94.56 197 ASP A C 1
ATOM 1596 O O . ASP A 1 197 ? -6.472 3.354 3.765 1.00 94.56 197 ASP A O 1
ATOM 1600 N N . ALA A 1 198 ? -5.154 1.735 2.914 1.00 95.31 198 ALA A N 1
ATOM 1601 C CA . ALA A 1 198 ? -6.240 0.876 2.475 1.00 95.31 198 ALA A CA 1
ATOM 1602 C C . ALA A 1 198 ? -7.080 0.393 3.669 1.00 95.31 198 ALA A C 1
ATOM 1604 O O . ALA A 1 198 ? -8.310 0.457 3.637 1.00 95.31 198 ALA A O 1
ATOM 1605 N N . ALA A 1 199 ? -6.425 -0.032 4.749 1.00 95.81 199 ALA A N 1
ATOM 1606 C CA . ALA A 1 199 ? -7.058 -0.509 5.972 1.00 95.81 199 ALA A CA 1
ATOM 1607 C C . ALA A 1 199 ? -7.882 0.589 6.673 1.00 95.81 199 ALA A C 1
ATOM 1609 O O . ALA A 1 199 ? -9.019 0.349 7.080 1.00 95.81 199 ALA A O 1
ATOM 1610 N N . LEU A 1 200 ? -7.381 1.827 6.730 1.00 94.81 200 LEU A N 1
ATOM 1611 C CA . LEU A 1 200 ? -8.140 2.977 7.232 1.00 94.81 200 LEU A CA 1
ATOM 1612 C C . LEU A 1 200 ? -9.381 3.287 6.388 1.00 94.81 200 LEU A C 1
ATOM 1614 O O . LEU A 1 200 ? -10.396 3.723 6.931 1.00 94.81 200 LEU A O 1
ATOM 1618 N N . GLN A 1 201 ? -9.329 3.091 5.071 1.00 93.31 201 GLN A N 1
ATOM 1619 C CA . GLN A 1 201 ? -10.519 3.227 4.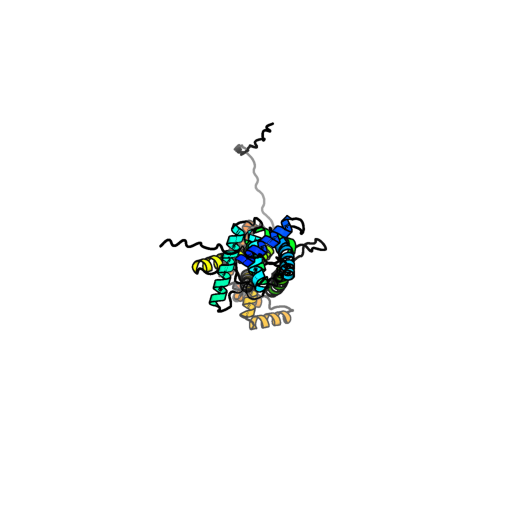224 1.00 93.31 201 GLN A CA 1
ATOM 1620 C C . GLN A 1 201 ? -11.519 2.094 4.478 1.00 93.31 201 GLN A C 1
ATOM 1622 O O . GLN A 1 201 ? -12.724 2.333 4.507 1.00 93.31 201 GLN A O 1
ATOM 1627 N N . PHE A 1 202 ? -11.030 0.876 4.734 1.00 92.19 202 PHE A N 1
ATOM 1628 C CA . PHE A 1 202 ? -11.857 -0.246 5.180 1.00 92.19 202 PHE A CA 1
ATOM 1629 C C . PHE A 1 202 ? -12.612 0.055 6.471 1.00 92.19 202 PHE A C 1
ATOM 1631 O O . PHE A 1 202 ? -13.829 -0.105 6.501 1.00 92.19 202 PHE A O 1
ATOM 1638 N N . LEU A 1 203 ? -11.915 0.540 7.497 1.00 92.56 203 LEU A N 1
ATOM 1639 C CA . LEU A 1 203 ? -12.524 0.887 8.782 1.00 92.56 203 LEU A CA 1
ATOM 1640 C C . LEU A 1 203 ? -13.570 2.005 8.654 1.00 92.56 203 LEU A C 1
ATOM 1642 O O . LEU A 1 203 ? -14.628 1.923 9.271 1.00 92.56 203 LEU A O 1
ATOM 1646 N N . ALA A 1 204 ? -13.299 3.027 7.835 1.00 90.19 204 ALA A N 1
ATOM 1647 C CA . ALA A 1 204 ? -14.194 4.173 7.666 1.00 90.19 204 ALA A CA 1
ATOM 1648 C C . ALA A 1 204 ? -15.557 3.785 7.073 1.00 90.19 204 ALA A C 1
ATOM 1650 O O . ALA A 1 204 ? -16.594 4.290 7.499 1.00 90.19 204 ALA A O 1
ATOM 1651 N N . ASP A 1 205 ? -15.563 2.874 6.105 1.00 85.44 205 ASP A N 1
ATOM 1652 C CA . ASP A 1 205 ? -16.775 2.562 5.353 1.00 85.44 205 ASP A CA 1
ATOM 1653 C C . ASP A 1 205 ? -17.625 1.440 5.975 1.00 85.44 205 ASP A C 1
ATOM 1655 O O . ASP A 1 205 ? -18.743 1.209 5.518 1.00 85.44 205 ASP A O 1
ATOM 1659 N N . GLN A 1 206 ? -17.151 0.736 7.014 1.00 82.88 206 GLN A N 1
ATOM 1660 C CA . GLN A 1 206 ? -17.978 -0.257 7.723 1.00 82.88 206 GLN A CA 1
ATOM 1661 C C . GLN A 1 206 ? -19.103 0.367 8.579 1.00 82.88 206 GLN A C 1
ATOM 1663 O O . GLN A 1 206 ? -19.914 -0.352 9.156 1.00 82.88 206 GLN A O 1
ATOM 1668 N N . GLY A 1 207 ? -19.216 1.698 8.592 1.00 63.81 207 GLY A N 1
ATOM 1669 C CA . GLY A 1 207 ? -20.511 2.382 8.550 1.00 63.81 207 GLY A CA 1
ATOM 1670 C C . GLY A 1 207 ? -21.389 2.401 9.803 1.00 63.81 207 GLY A C 1
ATOM 1671 O O . GLY A 1 207 ? -22.460 2.994 9.736 1.00 63.81 207 GLY A O 1
ATOM 1672 N N . SER A 1 208 ? -20.991 1.830 10.944 1.00 73.88 208 SER A N 1
ATOM 1673 C CA . SER A 1 208 ? -21.649 2.118 12.233 1.00 73.88 208 SER A CA 1
ATOM 1674 C C . SER A 1 208 ? -20.834 1.649 13.443 1.00 73.88 208 SER A C 1
ATOM 1676 O O . SER A 1 208 ? -20.010 0.741 13.345 1.00 73.88 208 SER A O 1
ATOM 1678 N N . GLY A 1 209 ? -21.081 2.277 14.596 1.00 84.56 209 GLY A N 1
ATOM 1679 C CA . GLY A 1 209 ? -20.617 1.806 15.903 1.00 84.56 209 GLY A CA 1
ATOM 1680 C C . GLY A 1 209 ? -19.107 1.913 16.138 1.00 84.56 209 GLY A C 1
ATOM 1681 O O . GLY A 1 209 ? -18.481 2.922 15.810 1.00 84.56 209 GLY A O 1
ATOM 1682 N N . SER A 1 210 ? -18.537 0.861 16.734 1.00 86.06 210 SER A N 1
ATOM 1683 C CA . SER A 1 210 ? -17.151 0.799 17.224 1.00 86.06 210 SER A CA 1
ATOM 1684 C C . SER A 1 210 ? -16.101 1.012 16.132 1.00 86.06 210 SER A C 1
ATOM 1686 O O . SER A 1 210 ? -15.116 1.705 16.367 1.00 86.06 210 SER A O 1
ATOM 1688 N N . ASN A 1 211 ? -16.327 0.505 14.915 1.00 88.81 211 ASN A N 1
ATOM 1689 C CA . ASN A 1 211 ? -15.370 0.640 13.810 1.00 88.81 211 ASN A CA 1
ATOM 1690 C C . ASN A 1 211 ? -15.186 2.100 13.353 1.00 88.81 211 ASN A C 1
ATOM 1692 O O . ASN A 1 211 ? -14.091 2.478 12.932 1.00 88.81 211 ASN A O 1
ATOM 1696 N N . LEU A 1 212 ? -16.231 2.933 13.449 1.00 90.50 212 LEU A N 1
ATOM 1697 C CA . LEU A 1 212 ? -16.147 4.353 13.097 1.00 90.50 212 LEU A CA 1
ATOM 1698 C C . LEU A 1 212 ? -15.317 5.131 14.123 1.00 90.50 212 LEU A C 1
ATOM 1700 O O . LEU A 1 212 ? -14.479 5.948 13.739 1.00 90.50 212 LEU A O 1
ATOM 1704 N N . GLU A 1 213 ? -15.522 4.863 15.414 1.00 92.69 213 GLU A N 1
ATOM 1705 C CA . GLU A 1 213 ? -14.706 5.467 16.473 1.00 92.69 213 GLU A CA 1
ATOM 1706 C C . GLU A 1 213 ? -13.260 4.976 16.407 1.00 92.69 213 GLU A C 1
ATOM 1708 O O . GLU A 1 213 ? -12.339 5.791 16.452 1.00 92.69 213 GLU A O 1
ATOM 1713 N N . LEU A 1 214 ? -13.046 3.682 16.148 1.00 93.75 214 LEU A N 1
ATOM 1714 C CA . LEU A 1 214 ? -11.715 3.128 15.899 1.00 93.75 214 LEU A CA 1
ATOM 1715 C C . LEU A 1 214 ? -11.038 3.826 14.718 1.00 93.75 214 LEU A C 1
ATOM 1717 O O . LEU A 1 214 ? -9.880 4.224 14.814 1.00 93.75 214 LEU A O 1
ATOM 1721 N N . ASN A 1 215 ? -11.765 4.079 13.626 1.00 94.31 215 ASN A N 1
ATOM 1722 C CA . ASN A 1 215 ? -11.230 4.842 12.502 1.00 94.31 215 ASN A CA 1
ATOM 1723 C C . ASN A 1 215 ? -10.823 6.271 12.890 1.00 94.31 215 ASN A C 1
ATOM 1725 O O . ASN A 1 215 ? -9.774 6.749 12.454 1.00 94.31 215 ASN A O 1
ATOM 1729 N N . ARG A 1 216 ? -11.643 6.957 13.695 1.00 94.50 216 ARG A N 1
ATOM 1730 C CA . ARG A 1 216 ? -11.364 8.322 14.166 1.00 94.50 216 ARG A CA 1
ATOM 1731 C C . ARG A 1 216 ? -10.112 8.366 15.038 1.00 94.50 216 ARG A C 1
ATOM 1733 O O . ARG A 1 216 ? -9.256 9.219 14.797 1.00 94.50 216 ARG A O 1
ATOM 1740 N N . VAL A 1 217 ? -9.983 7.443 15.993 1.00 95.00 217 VAL A N 1
ATOM 1741 C CA . VAL A 1 217 ? -8.798 7.325 16.858 1.00 95.00 217 VAL A CA 1
ATOM 1742 C C . VAL A 1 217 ? -7.558 7.029 16.017 1.00 95.00 217 VAL A C 1
ATOM 1744 O O . VAL A 1 217 ? -6.589 7.782 16.081 1.00 95.00 217 VAL A O 1
ATOM 1747 N N . MET A 1 218 ? -7.623 6.045 15.116 1.00 95.94 218 MET A N 1
ATOM 1748 C CA . MET A 1 218 ? -6.493 5.692 14.250 1.00 95.94 218 MET A CA 1
ATOM 1749 C C . MET A 1 218 ? -6.033 6.848 13.354 1.00 95.94 218 MET A C 1
ATOM 1751 O O . MET A 1 218 ? -4.834 7.059 13.170 1.00 95.94 218 MET A O 1
ATOM 1755 N N . ARG A 1 219 ? -6.961 7.643 12.804 1.00 94.88 219 ARG A N 1
ATOM 1756 C CA . ARG A 1 219 ? -6.611 8.838 12.013 1.00 94.88 219 ARG A CA 1
ATOM 1757 C C . ARG A 1 219 ? -5.944 9.920 12.860 1.00 94.88 219 ARG A C 1
ATOM 1759 O O . ARG A 1 219 ? -5.024 10.571 12.369 1.00 94.88 219 ARG A O 1
ATOM 1766 N N . ARG A 1 220 ? -6.381 10.102 14.110 1.00 95.00 220 ARG A N 1
ATOM 1767 C CA . ARG A 1 220 ? -5.760 11.038 15.058 1.00 95.00 220 ARG A CA 1
ATOM 1768 C C . ARG A 1 220 ? -4.339 10.599 15.411 1.00 95.00 220 ARG A C 1
ATOM 1770 O O . ARG A 1 220 ? -3.422 11.404 15.278 1.00 95.00 220 ARG A O 1
ATOM 1777 N N . MET A 1 221 ? -4.151 9.330 15.780 1.00 93.06 221 MET A N 1
ATOM 1778 C CA . MET A 1 221 ? -2.832 8.770 16.104 1.00 93.06 221 MET A CA 1
ATOM 1779 C C . MET A 1 221 ? -1.881 8.857 14.908 1.00 93.06 221 MET A C 1
ATOM 1781 O O . MET A 1 221 ? -0.726 9.249 15.055 1.00 93.06 221 MET A O 1
ATOM 1785 N N . ARG A 1 222 ? -2.380 8.606 13.691 1.00 92.75 222 ARG A N 1
ATOM 1786 C CA . ARG A 1 222 ? -1.600 8.809 12.466 1.00 92.75 222 ARG A CA 1
ATOM 1787 C C . ARG A 1 222 ? -1.145 10.255 12.290 1.00 92.75 222 ARG A C 1
ATOM 1789 O O . ARG A 1 222 ? 0.001 10.483 11.919 1.00 92.75 222 ARG A O 1
ATOM 1796 N N . ALA A 1 223 ? -2.038 11.222 12.502 1.00 92.44 223 ALA A N 1
ATOM 1797 C CA . ALA A 1 223 ? -1.695 12.634 12.369 1.00 92.44 223 ALA A CA 1
ATOM 1798 C C . ALA A 1 223 ? -0.585 13.026 13.358 1.00 92.44 223 ALA A C 1
ATOM 1800 O O . ALA A 1 223 ? 0.393 13.642 12.947 1.00 92.44 223 ALA A O 1
ATOM 1801 N N . GLN A 1 224 ? -0.688 12.572 14.612 1.00 92.62 224 GLN A N 1
ATOM 1802 C CA . GLN A 1 224 ? 0.329 12.789 15.647 1.00 92.62 224 GLN A CA 1
ATOM 1803 C C . GLN A 1 224 ? 1.671 12.133 15.292 1.00 92.62 224 GLN A C 1
ATOM 1805 O O . GLN A 1 224 ? 2.714 12.779 15.368 1.00 92.62 224 GLN A O 1
ATOM 1810 N N . ARG A 1 225 ? 1.657 10.874 14.834 1.00 92.12 225 ARG A N 1
ATOM 1811 C CA . ARG A 1 225 ? 2.859 10.166 14.362 1.00 92.12 225 ARG A CA 1
ATOM 1812 C C . ARG A 1 225 ? 3.524 10.904 13.202 1.00 92.12 225 ARG A C 1
ATOM 1814 O O . ARG A 1 225 ? 4.738 11.069 13.193 1.00 92.12 225 ARG A O 1
ATOM 1821 N N . ASN A 1 226 ? 2.740 11.356 12.225 1.00 90.94 226 ASN A N 1
ATOM 1822 C CA . ASN A 1 226 ? 3.264 12.082 11.071 1.00 90.94 226 ASN A CA 1
ATOM 1823 C C . ASN A 1 226 ? 3.885 13.427 11.465 1.00 90.94 226 ASN A C 1
ATOM 1825 O O . ASN A 1 226 ? 4.899 13.803 10.887 1.00 90.94 226 ASN A O 1
ATOM 1829 N N . GLU A 1 227 ? 3.304 14.135 12.435 1.00 92.31 227 GLU A N 1
ATOM 1830 C CA . GLU A 1 227 ? 3.865 15.378 12.975 1.00 92.31 227 GLU A CA 1
ATOM 1831 C C . GLU A 1 227 ? 5.202 15.127 13.692 1.00 92.31 227 GLU A C 1
ATOM 1833 O O . GLU A 1 227 ? 6.183 15.822 13.423 1.00 92.31 227 GLU A O 1
ATOM 1838 N N . ALA A 1 228 ? 5.277 14.077 14.518 1.00 91.94 228 ALA A N 1
ATOM 1839 C CA . ALA A 1 228 ? 6.514 13.670 15.182 1.00 91.94 228 ALA A CA 1
ATOM 1840 C C . ALA A 1 228 ? 7.613 13.302 14.168 1.00 91.94 228 ALA A C 1
ATOM 1842 O O . ALA A 1 228 ? 8.710 13.856 14.217 1.00 91.94 228 ALA A O 1
ATOM 1843 N N . LEU A 1 229 ? 7.304 12.458 13.178 1.00 91.50 229 LEU A N 1
ATOM 1844 C CA . LEU A 1 229 ? 8.269 12.053 12.148 1.00 91.50 229 LEU A CA 1
ATOM 1845 C C . LEU A 1 229 ? 8.707 13.219 11.257 1.00 91.50 229 LEU A C 1
ATOM 1847 O O . LEU A 1 229 ? 9.876 13.295 10.881 1.00 91.50 229 LEU A O 1
ATOM 1851 N N . ALA A 1 230 ? 7.803 14.153 10.947 1.00 90.56 230 ALA A N 1
ATOM 1852 C CA . ALA A 1 230 ? 8.149 15.356 10.196 1.00 90.56 230 ALA A CA 1
ATOM 1853 C C . ALA A 1 230 ? 9.168 16.222 10.952 1.00 90.56 230 ALA A C 1
ATOM 1855 O O . ALA A 1 230 ? 10.076 16.771 10.327 1.00 90.56 230 ALA A O 1
ATOM 1856 N N . SER A 1 231 ? 9.064 16.303 12.284 1.00 93.56 231 SER A N 1
ATOM 1857 C CA . SER A 1 231 ? 10.036 17.026 13.114 1.00 93.56 231 SER A CA 1
ATOM 1858 C C . SER A 1 231 ? 11.424 16.370 13.131 1.00 93.56 231 SER A C 1
ATOM 1860 O O . SER A 1 231 ? 12.435 17.060 13.251 1.00 93.56 231 SER A O 1
ATOM 1862 N N . GLU A 1 232 ? 11.481 15.052 12.928 1.00 94.00 232 GLU A N 1
ATOM 1863 C CA . GLU A 1 232 ? 12.717 14.263 12.877 1.00 94.00 232 GLU A CA 1
ATOM 1864 C C . GLU A 1 232 ? 13.292 14.129 11.454 1.00 94.00 232 GLU A C 1
ATOM 1866 O O . GLU A 1 232 ? 14.384 13.592 11.269 1.00 94.00 232 GLU A O 1
ATOM 1871 N N . GLY A 1 233 ? 12.571 14.605 10.430 1.00 90.75 233 GLY A N 1
ATOM 1872 C CA . GLY A 1 233 ? 12.922 14.381 9.024 1.00 90.75 233 GLY A CA 1
ATOM 1873 C C . GLY A 1 233 ? 12.823 12.910 8.598 1.00 90.75 233 GLY A C 1
ATOM 1874 O O . GLY A 1 233 ? 13.446 12.510 7.612 1.00 90.75 233 GLY A O 1
ATOM 1875 N N . ALA A 1 234 ? 12.072 12.101 9.346 1.00 88.44 234 ALA A N 1
ATOM 1876 C CA . ALA A 1 234 ? 11.870 10.685 9.087 1.00 88.44 234 ALA A CA 1
ATOM 1877 C C . ALA A 1 234 ? 10.755 10.447 8.053 1.00 88.44 234 ALA A C 1
ATOM 1879 O O . ALA A 1 234 ? 9.884 11.288 7.815 1.00 88.44 234 ALA A O 1
ATOM 1880 N N . GLU A 1 235 ? 10.787 9.281 7.406 1.00 83.62 235 GLU A N 1
ATOM 1881 C CA . GLU A 1 235 ? 9.805 8.915 6.386 1.00 83.62 235 GLU A CA 1
ATOM 1882 C C . GLU A 1 235 ? 8.414 8.706 7.005 1.00 83.62 235 GLU A C 1
ATOM 1884 O O . GLU A 1 235 ? 8.254 7.983 7.983 1.00 83.62 235 GLU A O 1
ATOM 1889 N N . THR A 1 236 ? 7.384 9.305 6.403 1.00 85.25 236 THR A N 1
ATOM 1890 C CA . THR A 1 236 ? 5.990 9.227 6.880 1.00 85.25 236 THR A CA 1
ATOM 1891 C C . THR A 1 236 ? 5.292 7.912 6.529 1.00 85.25 236 THR A C 1
ATOM 1893 O O . THR A 1 236 ? 4.117 7.726 6.860 1.00 85.25 236 THR A O 1
ATOM 1896 N N . ALA A 1 237 ? 5.990 6.986 5.865 1.00 86.44 237 ALA A N 1
ATOM 1897 C CA . ALA A 1 237 ? 5.469 5.663 5.569 1.00 86.44 237 ALA A CA 1
ATOM 1898 C C . ALA A 1 237 ? 5.117 4.944 6.879 1.00 86.44 237 ALA A C 1
ATOM 1900 O O . ALA A 1 237 ? 5.868 4.954 7.861 1.00 86.44 237 ALA A O 1
ATOM 1901 N N . TRP A 1 238 ? 3.927 4.355 6.908 1.00 90.88 238 TRP A N 1
ATOM 1902 C CA . TRP A 1 238 ? 3.462 3.591 8.051 1.00 90.88 238 TRP A CA 1
ATOM 1903 C C . TRP A 1 238 ? 3.732 2.122 7.757 1.00 90.88 238 TRP A C 1
ATOM 1905 O O . TRP A 1 238 ? 3.220 1.581 6.778 1.00 90.88 238 TRP A O 1
ATOM 1915 N N . ASP A 1 239 ? 4.599 1.496 8.549 1.00 9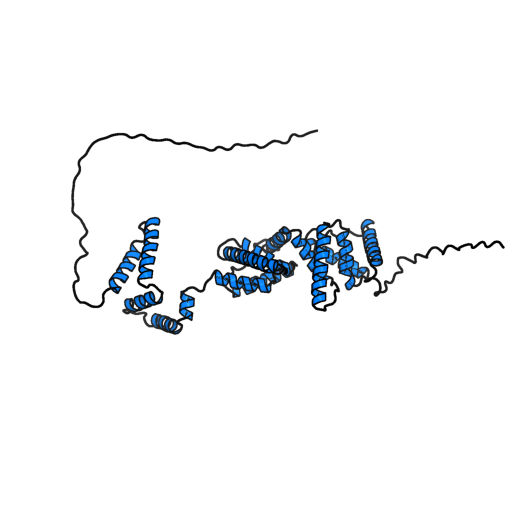3.75 239 ASP A N 1
ATOM 1916 C CA . ASP A 1 239 ? 4.799 0.057 8.435 1.00 93.75 239 ASP A CA 1
ATOM 1917 C C . ASP A 1 239 ? 3.513 -0.679 8.845 1.00 93.75 239 ASP A C 1
ATOM 1919 O O . ASP A 1 239 ? 2.756 -0.212 9.698 1.00 93.75 239 ASP A O 1
ATOM 1923 N N . TRP A 1 240 ? 3.234 -1.812 8.198 1.00 96.12 240 TRP A N 1
ATOM 1924 C CA . TRP A 1 240 ? 2.009 -2.568 8.456 1.00 96.12 240 TRP A CA 1
ATOM 1925 C C . TRP A 1 240 ? 1.962 -3.126 9.880 1.00 96.12 240 TRP A C 1
ATOM 1927 O O . TRP A 1 240 ? 0.904 -3.095 10.501 1.00 96.12 240 TRP A O 1
ATOM 1937 N N . ASP A 1 241 ? 3.088 -3.600 10.408 1.00 96.00 241 ASP A N 1
ATOM 1938 C CA . ASP A 1 241 ? 3.136 -4.209 11.735 1.00 96.00 241 ASP A CA 1
ATOM 1939 C C . ASP A 1 241 ? 3.034 -3.119 12.820 1.00 96.00 241 ASP A C 1
ATOM 1941 O O . ASP A 1 241 ? 2.296 -3.281 13.792 1.00 96.00 241 ASP A O 1
ATOM 1945 N N . ASP A 1 242 ? 3.663 -1.959 12.589 1.00 94.31 242 ASP A N 1
ATOM 1946 C CA . ASP A 1 242 ? 3.496 -0.735 13.396 1.00 94.31 242 ASP A CA 1
ATOM 1947 C C . ASP A 1 242 ? 2.027 -0.260 13.407 1.00 94.31 242 ASP A C 1
ATOM 1949 O O . ASP A 1 242 ? 1.444 0.019 14.456 1.00 94.31 242 ASP A O 1
ATOM 1953 N N . PHE A 1 243 ? 1.371 -0.245 12.240 1.00 96.56 243 PHE A N 1
ATOM 1954 C CA . PHE A 1 243 ? -0.058 0.064 12.130 1.00 96.56 243 PHE A CA 1
ATOM 1955 C C . PHE A 1 243 ? -0.928 -0.897 12.947 1.00 96.56 243 PHE A C 1
ATOM 1957 O O . PHE A 1 243 ? -1.855 -0.447 13.622 1.00 96.56 243 PHE A O 1
ATOM 1964 N N . LEU A 1 244 ? -0.647 -2.203 12.904 1.00 96.88 244 LEU A N 1
ATOM 1965 C CA . LEU A 1 244 ? -1.400 -3.191 13.676 1.00 96.88 244 LEU A CA 1
ATOM 1966 C C . LEU A 1 244 ? -1.177 -3.046 15.184 1.00 96.88 244 LEU A C 1
ATOM 1968 O O . LEU A 1 244 ? -2.140 -3.189 15.934 1.00 96.88 244 LEU A O 1
ATOM 1972 N N . GLY A 1 245 ? 0.040 -2.719 15.628 1.00 95.69 245 GLY A N 1
ATOM 1973 C CA . GLY A 1 245 ? 0.318 -2.403 17.032 1.00 95.69 245 GLY A CA 1
ATOM 1974 C C . GLY A 1 245 ? -0.530 -1.231 17.525 1.00 95.69 245 GLY A C 1
ATOM 1975 O O . GLY A 1 245 ? -1.275 -1.361 18.496 1.00 95.69 245 GLY A O 1
ATOM 1976 N N . ILE A 1 246 ? -0.528 -0.130 16.772 1.00 95.44 246 ILE A N 1
ATOM 1977 C CA . ILE A 1 246 ? -1.325 1.062 17.088 1.00 95.44 246 ILE A CA 1
ATOM 1978 C C . ILE A 1 246 ? -2.833 0.768 17.033 1.00 95.44 246 ILE A C 1
ATOM 1980 O O . ILE A 1 246 ? -3.598 1.279 17.847 1.00 95.44 246 ILE A O 1
ATOM 1984 N N . LEU A 1 247 ? -3.283 -0.092 16.115 1.00 96.06 247 LEU A N 1
ATOM 1985 C CA . LEU A 1 247 ? -4.686 -0.510 16.046 1.00 96.06 247 LEU A CA 1
ATOM 1986 C C . LEU A 1 247 ? -5.130 -1.266 17.303 1.00 96.06 247 LEU A C 1
ATOM 1988 O O . LEU A 1 247 ? -6.257 -1.072 17.762 1.00 96.06 247 LEU A O 1
ATOM 1992 N N . LYS A 1 248 ? -4.252 -2.099 17.871 1.00 96.00 248 LYS A N 1
ATOM 1993 C CA . LYS A 1 248 ? -4.500 -2.804 19.135 1.00 96.00 248 LYS A CA 1
ATOM 1994 C C . LYS A 1 248 ? -4.553 -1.830 20.309 1.00 96.00 248 LYS A C 1
ATOM 1996 O O . LYS A 1 248 ? -5.477 -1.912 21.114 1.00 96.00 248 LYS A O 1
ATOM 2001 N N . GLU A 1 249 ? -3.636 -0.866 20.365 1.00 93.88 249 GLU A N 1
ATOM 2002 C CA . GLU A 1 249 ? -3.654 0.203 21.374 1.00 93.88 249 GLU A CA 1
ATOM 2003 C C . GLU A 1 249 ? -4.943 1.034 21.305 1.00 93.88 249 GLU A C 1
ATOM 2005 O O . GLU A 1 249 ? -5.615 1.224 22.319 1.00 93.88 249 GLU A O 1
ATOM 2010 N N . ALA A 1 250 ? -5.351 1.447 20.102 1.00 94.44 250 ALA A N 1
ATOM 2011 C CA . ALA A 1 250 ? -6.590 2.190 19.880 1.00 94.44 250 ALA A CA 1
ATOM 2012 C C . ALA A 1 250 ? -7.836 1.388 20.292 1.00 94.44 250 ALA A C 1
ATOM 2014 O O . ALA A 1 250 ? -8.808 1.953 20.798 1.00 94.44 250 ALA A O 1
ATOM 2015 N N . LEU A 1 251 ? -7.821 0.064 20.102 1.00 94.19 251 LEU A N 1
ATOM 2016 C CA . LEU A 1 251 ? -8.904 -0.809 20.548 1.00 94.19 251 LEU A CA 1
ATOM 2017 C C . LEU A 1 251 ? -8.990 -0.872 22.081 1.00 94.19 251 LEU A C 1
ATOM 2019 O O . LEU A 1 251 ? -10.096 -0.841 22.622 1.00 94.19 251 LEU A O 1
ATOM 2023 N N . VAL A 1 252 ? -7.849 -0.929 22.775 1.00 91.69 252 VAL A N 1
ATOM 2024 C CA . VAL A 1 252 ? -7.788 -0.890 24.247 1.00 91.69 252 VAL A CA 1
ATOM 2025 C C . VAL A 1 252 ? -8.259 0.466 24.783 1.00 91.69 252 VAL A C 1
ATOM 2027 O O . VAL A 1 252 ? -8.986 0.502 25.774 1.00 91.69 252 VAL A O 1
ATOM 2030 N N . GLU A 1 253 ? -7.913 1.572 24.115 1.00 90.94 253 GLU A N 1
ATOM 2031 C CA . GLU A 1 253 ? -8.382 2.919 24.480 1.00 90.94 253 GLU A CA 1
ATOM 2032 C C . GLU A 1 253 ? -9.911 3.039 24.380 1.00 90.94 253 GLU A C 1
ATOM 2034 O O . GLU A 1 253 ? -10.550 3.626 25.253 1.00 90.94 253 GLU A O 1
ATOM 2039 N N . LEU A 1 254 ? -10.508 2.464 23.332 1.00 90.69 254 LEU A N 1
ATOM 2040 C CA . LEU A 1 254 ? -11.956 2.517 23.105 1.00 90.69 254 LEU A CA 1
ATOM 2041 C C . LEU A 1 254 ? -12.755 1.539 23.966 1.00 90.69 254 LEU A C 1
ATOM 2043 O O . LEU A 1 254 ? -13.916 1.807 24.275 1.00 90.69 254 LEU A O 1
ATOM 2047 N N . ASN A 1 255 ? -12.140 0.427 24.360 1.00 88.94 255 ASN A N 1
ATOM 2048 C CA . ASN A 1 255 ? -12.717 -0.564 25.257 1.00 88.94 255 ASN A CA 1
ATOM 2049 C C . ASN A 1 255 ? -11.894 -0.622 26.546 1.00 88.94 255 ASN A C 1
ATOM 2051 O O . ASN A 1 255 ? -11.277 -1.661 26.818 1.00 88.94 255 ASN A O 1
ATOM 2055 N N . PRO A 1 256 ? -11.872 0.460 27.354 1.00 82.56 256 PRO A N 1
ATOM 2056 C CA . PRO A 1 256 ? -11.158 0.421 28.614 1.00 82.56 256 PRO A CA 1
ATOM 2057 C C . PRO A 1 256 ? -11.701 -0.769 29.407 1.00 82.56 256 PRO A C 1
ATOM 2059 O O . PRO A 1 256 ? -12.928 -0.956 29.451 1.00 82.56 256 PRO A O 1
ATOM 2062 N N . PRO A 1 257 ? -10.829 -1.608 30.000 1.00 77.44 257 PRO A N 1
ATOM 2063 C CA . PRO A 1 257 ? -11.287 -2.743 30.774 1.00 77.44 257 PRO A CA 1
ATOM 2064 C C . PRO A 1 257 ? -12.278 -2.198 31.787 1.00 77.44 257 PRO A C 1
ATOM 2066 O O . PRO A 1 257 ? -11.953 -1.265 32.525 1.00 77.44 257 PRO A O 1
ATOM 2069 N N . SER A 1 258 ? -13.515 -2.709 31.735 1.00 76.19 258 SER A N 1
ATOM 2070 C CA . SER A 1 258 ? -14.589 -2.215 32.596 1.00 76.19 258 SER A CA 1
ATOM 2071 C C . SER A 1 258 ? -14.056 -2.089 34.022 1.00 76.19 258 SER A C 1
ATOM 2073 O O . SER A 1 258 ? -13.269 -2.936 34.446 1.00 76.19 258 SER A O 1
ATOM 2075 N N . ALA A 1 259 ? -14.473 -1.070 34.777 1.00 67.31 259 ALA A N 1
ATOM 2076 C CA . ALA A 1 259 ? -14.035 -0.907 36.168 1.00 67.31 259 ALA A CA 1
ATOM 2077 C C . ALA A 1 259 ? -14.193 -2.212 36.976 1.00 67.31 259 ALA A C 1
ATOM 2079 O O . ALA A 1 259 ? -13.425 -2.492 37.885 1.00 67.31 259 ALA A O 1
ATOM 2080 N N . PHE A 1 260 ? -15.144 -3.064 36.580 1.00 57.56 260 PHE A N 1
ATOM 2081 C CA . PHE A 1 260 ? -15.326 -4.407 37.108 1.00 57.56 260 PHE A CA 1
ATOM 2082 C C . PHE A 1 260 ? -14.218 -5.408 36.731 1.00 57.56 260 PHE A C 1
ATOM 2084 O O . PHE A 1 260 ? -13.827 -6.203 37.574 1.00 57.56 260 PHE A O 1
ATOM 2091 N N . ALA A 1 261 ? -13.700 -5.395 35.502 1.00 71.69 261 ALA A N 1
ATOM 2092 C CA . ALA A 1 261 ? -12.540 -6.199 35.107 1.00 71.69 261 ALA A CA 1
ATOM 2093 C C . ALA A 1 261 ? -11.270 -5.752 35.848 1.00 71.69 261 ALA A C 1
ATOM 2095 O O . ALA A 1 261 ? -10.574 -6.603 36.397 1.00 71.69 261 ALA A O 1
ATOM 2096 N N . GLN A 1 262 ? -11.044 -4.436 35.957 1.00 75.12 262 GLN A N 1
ATOM 2097 C CA . GLN A 1 262 ? -9.952 -3.882 36.770 1.00 75.12 262 GLN A CA 1
ATOM 2098 C C . GLN A 1 262 ? -10.101 -4.297 38.241 1.00 75.12 262 GLN A C 1
ATOM 2100 O O . GLN A 1 262 ? -9.164 -4.808 38.843 1.00 75.12 262 GLN A O 1
ATOM 2105 N N . PHE A 1 263 ? -11.314 -4.207 38.794 1.00 69.69 263 PHE A N 1
ATOM 2106 C CA . PHE A 1 263 ? -11.609 -4.659 40.154 1.00 69.69 263 PHE A CA 1
ATOM 2107 C C . PHE A 1 263 ? -11.402 -6.171 40.345 1.00 69.69 263 PHE A C 1
ATOM 2109 O O . PHE A 1 263 ? -10.922 -6.604 41.393 1.00 69.69 263 PHE A O 1
ATOM 2116 N N . GLN A 1 264 ? -11.757 -7.001 39.355 1.00 72.50 264 GLN A N 1
ATOM 2117 C CA . GLN A 1 264 ? -11.526 -8.447 39.429 1.00 72.50 264 GLN A CA 1
ATOM 2118 C C . GLN A 1 264 ? -10.039 -8.800 39.446 1.00 72.50 264 GLN A C 1
ATOM 2120 O O . GLN A 1 264 ? -9.652 -9.745 40.138 1.00 72.50 264 GLN A O 1
ATOM 2125 N N . GLU A 1 265 ? -9.233 -8.061 38.686 1.00 76.06 265 GLU A N 1
ATOM 2126 C CA . GLU A 1 265 ? -7.784 -8.227 38.629 1.00 76.06 265 GLU A CA 1
ATOM 2127 C C . GLU A 1 265 ? -7.104 -7.728 39.909 1.00 76.06 265 GLU A C 1
ATOM 2129 O O . GLU A 1 265 ? -6.242 -8.416 40.452 1.00 76.06 265 GLU A O 1
ATOM 2134 N N . GLU A 1 266 ? -7.545 -6.588 40.441 1.00 83.00 266 GLU A N 1
ATOM 2135 C CA . GLU A 1 266 ? -6.989 -5.979 41.651 1.00 83.00 266 GLU A CA 1
ATOM 2136 C C . GLU A 1 266 ? -7.382 -6.744 42.930 1.00 83.00 266 GLU A C 1
ATOM 2138 O O . GLU A 1 266 ? -6.601 -6.846 43.878 1.00 83.00 266 GLU A O 1
ATOM 2143 N N . TYR A 1 267 ? -8.561 -7.381 42.942 1.00 81.31 267 TYR A N 1
ATOM 2144 C CA . TYR A 1 267 ? -9.063 -8.156 44.080 1.00 81.31 267 TYR A CA 1
ATOM 2145 C C . TYR A 1 267 ? -9.456 -9.595 43.692 1.00 81.31 267 TYR A C 1
ATOM 2147 O O . TYR A 1 267 ? -10.628 -9.992 43.813 1.00 81.31 267 TYR A O 1
ATOM 2155 N N . PRO A 1 268 ? -8.492 -10.458 43.309 1.00 79.25 268 PRO A N 1
ATOM 2156 C CA . PRO A 1 268 ? -8.784 -11.820 42.860 1.00 79.25 268 PRO A CA 1
ATOM 2157 C C . PRO A 1 268 ? -9.402 -12.670 43.980 1.00 79.25 268 PRO A C 1
ATOM 2159 O O . PRO A 1 268 ? -10.240 -13.539 43.726 1.00 79.25 268 PRO A O 1
ATOM 2162 N N . THR A 1 269 ? -9.042 -12.395 45.238 1.00 80.62 269 THR A N 1
ATOM 2163 C CA . THR A 1 269 ? -9.577 -13.081 46.424 1.00 80.62 269 THR A CA 1
ATOM 2164 C C . THR A 1 269 ? -11.028 -12.692 46.699 1.00 80.62 269 THR A C 1
ATOM 2166 O O . THR A 1 269 ? -11.858 -13.570 46.921 1.00 80.62 269 THR A O 1
ATOM 2169 N N . VAL A 1 270 ? -11.365 -11.399 46.612 1.00 71.94 270 VAL A N 1
ATOM 2170 C CA . VAL A 1 270 ? -12.745 -10.912 46.792 1.00 71.94 270 VAL A CA 1
ATOM 2171 C C . VAL A 1 270 ? -13.632 -11.442 45.673 1.00 71.94 270 VAL A C 1
ATOM 2173 O O . VAL A 1 270 ? -14.739 -11.898 45.932 1.00 71.94 270 VAL A O 1
ATOM 2176 N N . THR A 1 271 ? -13.118 -11.496 44.447 1.00 67.62 271 THR A N 1
ATOM 2177 C CA . THR A 1 271 ? -13.840 -12.042 43.294 1.00 67.62 271 THR A CA 1
ATOM 2178 C C . THR A 1 271 ? -14.088 -13.543 43.424 1.00 67.62 271 THR A C 1
ATOM 2180 O O . THR A 1 271 ? -15.187 -14.015 43.129 1.00 67.62 271 THR A O 1
ATOM 2183 N N . LYS A 1 272 ? -13.100 -14.313 43.906 1.00 72.62 272 LYS A N 1
ATOM 2184 C CA . LYS A 1 272 ? -13.271 -15.745 44.199 1.00 72.62 272 LYS A CA 1
ATOM 2185 C C . LYS A 1 272 ? -14.288 -15.966 45.314 1.00 72.62 272 LYS A C 1
ATOM 2187 O O . LYS A 1 272 ? -15.146 -16.833 45.169 1.00 72.62 272 LYS A O 1
ATOM 2192 N N . ILE A 1 273 ? -14.247 -15.172 46.383 1.00 68.06 273 ILE A N 1
ATOM 2193 C CA . ILE A 1 273 ? -15.201 -15.277 47.495 1.00 68.06 273 ILE A CA 1
ATOM 2194 C C . ILE A 1 273 ? -16.602 -14.837 47.060 1.00 68.06 273 ILE A C 1
ATOM 2196 O O . ILE A 1 273 ? -17.562 -15.515 47.395 1.00 68.06 273 ILE A O 1
ATOM 2200 N N . ALA A 1 274 ? -16.741 -13.778 46.263 1.00 61.53 274 ALA A N 1
ATOM 2201 C CA . ALA A 1 274 ? -18.027 -13.322 45.744 1.00 61.53 274 ALA A CA 1
ATOM 2202 C C . ALA A 1 274 ? -18.635 -14.332 44.761 1.00 61.53 274 ALA A C 1
ATOM 2204 O O . ALA A 1 274 ? -19.806 -14.667 44.889 1.00 61.53 274 ALA A O 1
ATOM 2205 N N . LYS A 1 275 ? -17.846 -14.894 43.831 1.00 57.28 275 LYS A N 1
ATOM 2206 C CA . LYS A 1 275 ? -18.320 -15.938 42.902 1.00 57.28 275 LYS A CA 1
ATOM 2207 C C . LYS A 1 275 ? -18.698 -17.227 43.635 1.00 57.28 275 LYS A C 1
ATOM 2209 O O . LYS A 1 275 ? -19.724 -17.821 43.328 1.00 57.28 275 LYS A O 1
ATOM 2214 N N . THR A 1 276 ? -17.911 -17.637 44.630 1.00 54.78 276 THR A N 1
ATOM 2215 C CA . THR A 1 276 ? -18.197 -18.847 45.424 1.00 54.78 276 THR A CA 1
ATOM 2216 C C . THR A 1 276 ? -19.369 -18.615 46.384 1.00 54.78 276 THR A C 1
ATOM 2218 O O . THR A 1 276 ? -20.248 -19.459 46.514 1.00 54.78 276 THR A O 1
ATOM 2221 N N . GLY A 1 277 ? -19.437 -17.439 47.008 1.00 49.09 277 GLY A N 1
ATOM 2222 C CA . GLY A 1 277 ? -20.496 -17.032 47.927 1.00 49.09 277 GLY A CA 1
ATOM 2223 C C . GLY A 1 277 ? -21.841 -16.835 47.235 1.00 49.09 277 GLY A C 1
ATOM 2224 O O . GLY A 1 277 ? -22.854 -17.228 47.794 1.00 49.09 277 GLY A O 1
ATOM 2225 N N . LEU A 1 278 ? -21.871 -16.328 45.999 1.00 48.34 278 LEU A N 1
ATOM 2226 C CA . LEU A 1 278 ? -23.104 -16.179 45.218 1.00 48.34 278 LEU A CA 1
ATOM 2227 C C . LEU A 1 278 ? -23.694 -17.535 44.784 1.00 48.34 278 LEU A C 1
ATOM 2229 O O . LEU A 1 278 ? -24.908 -17.667 44.677 1.00 48.34 278 LEU A O 1
ATOM 2233 N N . VAL A 1 279 ? -22.850 -18.553 44.582 1.00 52.19 279 VAL A N 1
ATOM 2234 C CA . VAL A 1 279 ? -23.287 -19.924 44.256 1.00 52.19 279 VAL A CA 1
ATOM 2235 C C . VAL A 1 279 ? -23.752 -20.683 45.506 1.00 52.19 279 VAL A C 1
ATOM 2237 O O . VAL A 1 279 ? -24.651 -21.514 45.419 1.00 52.19 279 VAL A O 1
ATOM 2240 N N . VAL A 1 280 ? -23.187 -20.378 46.680 1.00 50.03 280 VAL A N 1
ATOM 2241 C CA . VAL A 1 280 ? -23.548 -21.032 47.952 1.00 50.03 280 VAL A CA 1
ATOM 2242 C C . VAL A 1 280 ? -24.702 -20.318 48.677 1.00 50.03 280 VAL A C 1
ATOM 2244 O O . VAL A 1 280 ? -25.479 -20.965 49.373 1.00 50.03 280 VAL A O 1
ATOM 2247 N N . ALA A 1 281 ? -24.887 -19.011 48.479 1.00 42.78 281 ALA A N 1
ATOM 2248 C CA . ALA A 1 281 ? -25.911 -18.196 49.142 1.00 42.78 281 ALA A CA 1
ATOM 2249 C C . ALA A 1 281 ? -27.165 -17.965 48.277 1.00 42.78 281 ALA A C 1
ATOM 2251 O O . ALA A 1 281 ? -27.774 -16.897 48.314 1.00 42.78 281 ALA A O 1
ATOM 2252 N N . GLY A 1 282 ? -27.587 -18.986 47.528 1.00 43.62 282 GLY A N 1
ATOM 2253 C CA . GLY A 1 282 ? -28.866 -19.002 46.810 1.00 43.62 282 GLY A CA 1
ATOM 2254 C C . GLY A 1 282 ? -30.115 -19.067 47.704 1.00 43.62 282 GLY A C 1
ATOM 2255 O O . GLY A 1 282 ? -31.216 -19.210 47.185 1.00 43.62 282 GLY A O 1
ATOM 2256 N N . ALA A 1 283 ? -29.996 -18.962 49.030 1.00 45.72 283 ALA A N 1
ATOM 2257 C CA . ALA A 1 283 ? -31.145 -18.979 49.927 1.00 45.72 283 ALA A CA 1
ATOM 2258 C C . ALA A 1 283 ? -30.947 -18.042 51.130 1.00 45.72 283 ALA A C 1
ATOM 2260 O O . ALA A 1 283 ? -30.221 -18.348 52.068 1.00 45.72 283 ALA A O 1
ATOM 2261 N N . THR A 1 284 ? -31.666 -16.915 51.080 1.00 47.28 284 THR A N 1
ATOM 2262 C CA . THR A 1 284 ? -32.246 -16.164 52.211 1.00 47.28 284 THR A CA 1
ATOM 2263 C C . THR A 1 284 ? -31.311 -15.639 53.322 1.00 47.28 284 THR A C 1
ATOM 2265 O O . THR A 1 284 ? -30.812 -16.398 54.141 1.00 47.28 284 THR A O 1
ATOM 2268 N N . ALA A 1 285 ? -31.248 -14.298 53.428 1.00 45.34 285 ALA A N 1
ATOM 2269 C CA . ALA A 1 285 ? -30.947 -13.494 54.635 1.00 45.34 285 ALA A CA 1
ATOM 2270 C C . ALA A 1 285 ? -29.560 -12.827 54.829 1.00 45.34 285 ALA A C 1
ATOM 2272 O O . ALA A 1 285 ? -29.285 -12.360 55.930 1.00 45.34 285 ALA A O 1
ATOM 2273 N N . PHE A 1 286 ? -28.736 -12.638 53.787 1.00 45.62 286 PHE A N 1
ATOM 2274 C CA . PHE A 1 286 ? -27.517 -11.792 53.881 1.00 45.62 286 PHE A CA 1
ATOM 2275 C C . PHE A 1 286 ? -27.434 -10.626 52.878 1.00 45.62 286 PHE A C 1
ATOM 2277 O O . PHE A 1 286 ? -26.376 -10.028 52.687 1.00 45.62 286 PHE A O 1
ATOM 2284 N N . THR A 1 287 ? -28.556 -10.245 52.268 1.00 51.78 287 THR A N 1
ATOM 2285 C CA . THR A 1 287 ? -28.606 -9.202 51.231 1.00 51.78 287 THR A CA 1
ATOM 2286 C C . THR A 1 287 ? -28.083 -7.825 51.681 1.00 51.78 287 THR A C 1
ATOM 2288 O O . THR A 1 287 ? -27.323 -7.229 50.927 1.00 51.78 287 THR A O 1
ATOM 2291 N N . PRO A 1 288 ? -28.390 -7.292 52.882 1.00 48.59 288 PRO A N 1
ATOM 2292 C CA . PRO A 1 288 ? -28.057 -5.893 53.171 1.00 48.59 288 PRO A CA 1
ATOM 2293 C C . PRO A 1 288 ? -26.557 -5.635 53.380 1.00 48.59 288 PRO A C 1
ATOM 2295 O O . PRO A 1 288 ? -26.023 -4.653 52.875 1.00 48.59 288 PRO A O 1
ATOM 2298 N N . VAL A 1 289 ? -25.848 -6.520 54.088 1.00 51.41 289 VAL A N 1
ATOM 2299 C CA . VAL A 1 289 ? -24.452 -6.270 54.501 1.00 51.41 289 VAL A CA 1
ATOM 2300 C C . VAL A 1 289 ? -23.473 -6.440 53.338 1.00 51.41 289 VAL A C 1
ATOM 2302 O O . VAL A 1 289 ? -22.537 -5.656 53.201 1.00 51.41 289 VAL A O 1
ATOM 2305 N N . VAL A 1 290 ? -23.715 -7.413 52.455 1.00 52.41 290 VAL A N 1
ATOM 2306 C CA . VAL A 1 290 ? -22.884 -7.624 51.258 1.00 52.41 290 VAL A CA 1
ATOM 2307 C C . VAL A 1 290 ? -23.127 -6.524 50.224 1.00 52.41 290 VAL A C 1
ATOM 2309 O O . VAL A 1 290 ? -22.183 -6.083 49.576 1.00 52.41 290 VAL A O 1
ATOM 2312 N N . VAL A 1 291 ? -24.361 -6.019 50.120 1.00 54.75 291 VAL A N 1
ATOM 2313 C CA . VAL A 1 291 ? -24.688 -4.871 49.263 1.00 54.75 291 VAL A CA 1
ATOM 2314 C C . VAL A 1 291 ? -24.014 -3.600 49.787 1.00 54.75 291 VAL A C 1
ATOM 2316 O O . VAL A 1 291 ? -23.345 -2.923 49.018 1.00 54.75 291 VAL A O 1
ATOM 2319 N N . ILE A 1 292 ? -24.080 -3.305 51.089 1.00 56.44 292 ILE A N 1
ATOM 2320 C CA . ILE A 1 292 ? -23.440 -2.108 51.672 1.00 56.44 292 ILE A CA 1
ATOM 2321 C C . ILE A 1 292 ? -21.904 -2.190 51.604 1.00 56.44 292 ILE A C 1
ATOM 2323 O O . ILE A 1 292 ? -21.246 -1.202 51.271 1.00 56.44 292 ILE A O 1
ATOM 2327 N N . GLY A 1 293 ? -21.319 -3.364 51.862 1.00 60.50 293 GLY A N 1
ATOM 2328 C CA . GLY A 1 293 ? -19.880 -3.594 51.695 1.00 60.50 293 GLY A CA 1
ATOM 2329 C C . GLY A 1 293 ? -19.432 -3.503 50.233 1.00 60.50 293 GLY A C 1
ATOM 2330 O O . GLY A 1 293 ? -18.400 -2.904 49.942 1.00 60.50 293 GLY A O 1
ATOM 2331 N N . GLY A 1 294 ? -20.240 -4.028 49.307 1.00 55.72 294 GLY A N 1
ATOM 2332 C CA . GLY A 1 294 ? -20.009 -3.941 47.866 1.00 55.72 294 GLY A CA 1
ATOM 2333 C C . GLY A 1 294 ? -20.113 -2.514 47.329 1.00 55.72 294 GLY A C 1
ATOM 2334 O O . GLY A 1 294 ? -19.255 -2.102 46.559 1.00 55.72 294 GLY A O 1
ATOM 2335 N N . LEU A 1 295 ? -21.097 -1.724 47.773 1.00 53.66 295 LEU A N 1
ATOM 2336 C CA . LEU A 1 295 ? -21.231 -0.319 47.369 1.00 53.66 295 LEU A CA 1
ATOM 2337 C C . LEU A 1 295 ? -20.061 0.544 47.871 1.00 53.66 295 LEU A C 1
ATOM 2339 O O . LEU A 1 295 ? -19.523 1.334 47.098 1.00 53.66 295 LEU A O 1
ATOM 2343 N N . ASN A 1 296 ? -19.616 0.359 49.118 1.00 53.41 296 ASN A N 1
ATOM 2344 C CA . ASN A 1 296 ? -18.446 1.076 49.640 1.00 53.41 296 ASN A CA 1
ATOM 2345 C C . ASN A 1 296 ? -17.143 0.679 48.923 1.00 53.41 296 ASN A C 1
ATOM 2347 O O . ASN A 1 296 ? -16.291 1.536 48.700 1.00 53.41 296 ASN A O 1
ATOM 2351 N N . ALA A 1 297 ? -16.997 -0.589 48.523 1.00 50.91 297 ALA A N 1
ATOM 2352 C CA . ALA A 1 297 ? -15.850 -1.056 47.741 1.00 50.91 297 ALA A CA 1
ATOM 2353 C C . ALA A 1 297 ? -15.890 -0.592 46.270 1.00 50.91 297 ALA A C 1
ATOM 2355 O O . ALA A 1 297 ? -14.841 -0.378 45.673 1.00 50.91 297 ALA A O 1
ATOM 2356 N N . LEU A 1 298 ? -17.081 -0.374 45.699 1.00 51.75 298 LEU A N 1
ATOM 2357 C CA . LEU A 1 298 ? -17.293 0.177 44.350 1.00 51.75 298 LEU A CA 1
ATOM 2358 C C . LEU A 1 298 ? -17.172 1.714 44.284 1.00 51.75 298 LEU A C 1
ATOM 2360 O O . LEU A 1 298 ? -17.563 2.322 43.290 1.00 51.75 298 LEU A O 1
ATOM 2364 N N . GLY A 1 299 ? -16.661 2.367 45.333 1.00 43.72 299 GLY A N 1
ATOM 2365 C CA . GLY A 1 299 ? -16.441 3.816 45.338 1.00 43.72 299 GLY A CA 1
ATOM 2366 C C . GLY A 1 299 ? -17.697 4.664 45.571 1.00 43.72 299 GLY A C 1
ATOM 2367 O O . GLY A 1 299 ? -17.603 5.893 45.538 1.00 43.72 299 GLY A O 1
ATOM 2368 N N . PHE A 1 300 ? -18.850 4.061 45.902 1.00 48.94 300 PHE A N 1
ATOM 2369 C CA . PHE A 1 300 ? -20.014 4.783 46.437 1.00 48.94 300 PHE A CA 1
ATOM 2370 C C . PHE A 1 300 ? -19.779 5.162 47.904 1.00 48.94 300 PHE A C 1
ATOM 2372 O O . PHE A 1 300 ? -20.505 4.765 48.812 1.00 48.94 300 PHE A O 1
ATOM 2379 N N . THR A 1 301 ? -18.747 5.968 48.139 1.00 54.88 301 THR A N 1
ATOM 2380 C CA . THR A 1 301 ? -18.631 6.749 49.372 1.00 54.88 301 THR A CA 1
ATOM 2381 C C . THR A 1 301 ? -19.793 7.749 49.439 1.00 54.88 301 THR A C 1
ATOM 2383 O O . THR A 1 301 ? -20.427 8.045 48.422 1.00 54.88 301 THR A O 1
ATOM 2386 N N . ALA A 1 302 ? -20.093 8.302 50.618 1.00 53.06 302 ALA A N 1
ATOM 2387 C CA . ALA A 1 302 ? -21.176 9.283 50.795 1.00 53.06 302 ALA A CA 1
ATOM 2388 C C . ALA A 1 302 ? -21.123 10.445 49.770 1.00 53.06 302 ALA A C 1
ATOM 2390 O O . ALA A 1 302 ? -22.159 10.958 49.349 1.00 53.06 302 ALA A O 1
ATOM 2391 N N . THR A 1 303 ? -19.923 10.791 49.290 1.00 47.09 303 THR A N 1
ATOM 2392 C CA . THR A 1 303 ? -19.678 11.767 48.218 1.00 47.09 303 THR A CA 1
ATOM 2393 C C . THR A 1 303 ? -20.195 11.308 46.846 1.00 47.09 303 THR A C 1
ATOM 2395 O O . THR A 1 303 ? -20.752 12.110 46.099 1.00 47.09 303 THR A O 1
ATOM 2398 N N . GLY A 1 304 ? -20.071 10.018 46.516 1.00 50.19 304 GLY A N 1
ATOM 2399 C CA . GLY A 1 304 ? -20.598 9.422 45.282 1.00 50.19 304 GLY A CA 1
ATOM 2400 C C . GLY A 1 304 ? -22.127 9.338 45.265 1.00 50.19 304 GLY A C 1
ATOM 2401 O O . GLY A 1 304 ? -22.744 9.571 44.228 1.00 50.19 304 GLY A O 1
ATOM 2402 N N . VAL A 1 305 ? -22.756 9.105 46.423 1.00 58.69 305 VAL A N 1
ATOM 2403 C CA . VAL A 1 305 ? -24.225 9.159 46.569 1.00 58.69 305 VAL A CA 1
ATOM 2404 C C . VAL A 1 305 ? -24.738 10.597 46.437 1.00 58.69 305 VAL A C 1
ATOM 2406 O O . VAL A 1 305 ? -25.774 10.821 45.809 1.00 58.69 305 VAL A O 1
ATOM 2409 N N . ALA A 1 306 ? -23.995 11.584 46.947 1.00 54.16 306 ALA A N 1
ATOM 2410 C CA . ALA A 1 306 ? -24.323 12.998 46.768 1.00 54.16 306 ALA A CA 1
ATOM 2411 C C . ALA A 1 306 ? -24.218 13.438 45.293 1.00 54.16 306 ALA A C 1
ATOM 2413 O O . ALA A 1 306 ? -25.148 14.051 44.770 1.00 54.16 306 ALA A O 1
ATOM 2414 N N . LEU A 1 307 ? -23.143 13.065 44.589 1.00 51.16 307 LEU A N 1
ATOM 2415 C CA . LEU A 1 307 ? -22.962 13.380 43.164 1.00 51.16 307 LEU A CA 1
ATOM 2416 C C . LEU A 1 307 ? -23.947 12.625 42.256 1.00 51.16 307 LEU A C 1
ATOM 2418 O O . LEU A 1 307 ? -24.528 13.220 41.348 1.00 51.16 307 LEU A O 1
ATOM 2422 N N . GLY A 1 308 ? -24.207 11.344 42.534 1.00 52.91 308 GLY A N 1
ATOM 2423 C CA . GLY A 1 308 ? -25.222 10.554 41.832 1.00 52.91 308 GLY A CA 1
ATOM 2424 C C . GLY A 1 308 ? -26.638 11.104 42.026 1.00 52.91 308 GLY A C 1
ATOM 2425 O O . GLY A 1 308 ? -27.436 11.089 41.091 1.00 52.91 308 GLY A O 1
ATOM 2426 N N . SER A 1 309 ? -26.930 11.679 43.198 1.00 52.19 309 SER A N 1
ATOM 2427 C CA . SER A 1 309 ? -28.213 12.343 43.468 1.00 52.19 309 SER A CA 1
ATOM 2428 C C . SER A 1 309 ? -28.386 13.646 42.681 1.00 52.19 309 SER A C 1
ATOM 2430 O O . SER A 1 309 ? -29.502 13.966 42.280 1.00 52.19 309 SER A O 1
ATOM 2432 N N . ILE A 1 310 ? -27.297 14.363 42.389 1.00 52.78 310 ILE A N 1
ATOM 2433 C CA . ILE A 1 310 ? -27.322 15.559 41.531 1.00 52.78 310 ILE A CA 1
ATOM 2434 C C . ILE A 1 310 ? -27.524 15.165 40.058 1.00 52.78 310 ILE A C 1
ATOM 2436 O O . ILE A 1 310 ? -28.360 15.755 39.374 1.00 52.78 310 ILE A O 1
ATOM 2440 N N . ALA A 1 311 ? -26.828 14.130 39.575 1.00 53.69 311 ALA A N 1
ATOM 2441 C CA . ALA A 1 311 ? -26.961 13.644 38.198 1.00 53.69 311 ALA A CA 1
ATOM 2442 C C . ALA A 1 311 ? -28.356 13.057 37.909 1.00 53.69 311 ALA A C 1
ATOM 2444 O O . ALA A 1 311 ? -28.968 13.359 36.883 1.00 53.69 311 ALA A O 1
ATOM 2445 N N . ALA A 1 312 ? -28.898 12.275 38.843 1.00 54.03 312 ALA A N 1
ATOM 2446 C CA . ALA A 1 312 ? -30.255 11.757 38.743 1.00 54.03 312 ALA A CA 1
ATOM 2447 C C . ALA A 1 312 ? -31.322 12.845 38.948 1.00 54.03 312 ALA A C 1
ATOM 2449 O O . ALA A 1 312 ? -32.397 12.759 38.358 1.00 54.03 312 ALA A O 1
ATOM 2450 N N . GLY A 1 313 ? -31.019 13.900 39.715 1.00 55.91 313 GLY A N 1
ATOM 2451 C CA . GLY A 1 313 ? -31.838 15.110 39.793 1.00 55.91 313 GLY A CA 1
ATOM 2452 C C . GLY A 1 313 ? -31.948 15.823 38.442 1.00 55.91 313 GLY A C 1
ATOM 2453 O O . GLY A 1 313 ? -33.054 16.154 38.018 1.00 55.91 313 GLY A O 1
ATOM 2454 N N . LEU A 1 314 ? -30.832 15.969 37.715 1.00 53.25 314 LEU A N 1
ATOM 2455 C CA . LEU A 1 314 ? -30.835 16.515 36.351 1.00 53.25 314 LEU A CA 1
ATOM 2456 C C . LEU A 1 314 ? -31.598 15.621 35.363 1.00 53.25 314 LEU A C 1
ATOM 2458 O O . LEU A 1 314 ? -32.380 16.124 34.561 1.00 53.25 314 LEU A O 1
ATOM 2462 N N . GLN A 1 315 ? -31.419 14.298 35.423 1.00 47.28 315 GLN A N 1
ATOM 2463 C CA . GLN A 1 315 ? -32.164 13.378 34.555 1.00 47.28 315 GLN A CA 1
ATOM 2464 C C . GLN A 1 315 ? -33.662 13.334 34.886 1.00 47.28 315 GLN A C 1
ATOM 2466 O O . GLN A 1 315 ? -34.475 13.234 33.973 1.00 47.28 315 GLN A O 1
ATOM 2471 N N . SER A 1 316 ? -34.044 13.466 36.158 1.00 46.22 316 SER A N 1
ATOM 2472 C CA . SER A 1 316 ? -35.446 13.544 36.589 1.00 46.22 316 SER A CA 1
ATOM 2473 C C . SER A 1 316 ? -36.117 14.846 36.131 1.00 46.22 316 SER A C 1
ATOM 2475 O O . SER A 1 316 ? -37.272 14.829 35.707 1.00 46.22 316 SER A O 1
ATOM 2477 N N . ALA A 1 317 ? -35.369 15.956 36.124 1.00 51.66 317 ALA A N 1
ATOM 2478 C CA . ALA A 1 317 ? -35.840 17.244 35.618 1.00 51.66 317 ALA A CA 1
ATOM 2479 C C . ALA A 1 317 ? -36.033 17.263 34.089 1.00 51.66 317 ALA A C 1
ATOM 2481 O O . ALA A 1 317 ? -36.890 17.993 33.601 1.00 51.66 317 ALA A O 1
ATOM 2482 N N . ILE A 1 318 ? -35.264 16.460 33.340 1.00 52.94 318 ILE A N 1
ATOM 2483 C CA . ILE A 1 318 ? -35.289 16.443 31.866 1.00 52.94 318 ILE A CA 1
ATOM 2484 C C . ILE A 1 318 ? -36.201 15.337 31.299 1.00 52.94 318 ILE A C 1
ATOM 2486 O O . ILE A 1 318 ? -36.838 15.559 30.274 1.00 52.94 318 ILE A O 1
ATOM 2490 N N . TYR A 1 319 ? -36.300 14.165 31.943 1.00 46.38 319 TYR A N 1
ATOM 2491 C CA . TYR A 1 319 ? -37.002 12.993 31.385 1.00 46.38 319 TYR A CA 1
ATOM 2492 C C . TYR A 1 319 ? -38.354 12.646 32.026 1.00 46.38 319 TYR A C 1
ATOM 2494 O O . TYR A 1 319 ? -39.015 11.741 31.529 1.00 46.38 319 TYR A O 1
ATOM 2502 N N . GLY A 1 320 ? -38.791 13.367 33.066 1.00 53.34 320 GLY A N 1
ATOM 2503 C CA . GLY A 1 320 ? -40.178 13.370 33.552 1.00 53.34 320 GLY A CA 1
ATOM 2504 C C . GLY A 1 320 ? -40.731 12.037 34.093 1.00 53.34 320 GLY A C 1
ATOM 2505 O O . GLY A 1 320 ? -41.002 11.101 33.353 1.00 53.34 320 GLY A O 1
ATOM 2506 N N . GLY A 1 321 ? -41.007 11.984 35.402 1.00 48.91 321 GLY A N 1
ATOM 2507 C CA . GLY A 1 321 ? -42.043 11.161 36.067 1.00 48.91 321 GLY A CA 1
ATOM 2508 C C . GLY A 1 321 ? -41.967 9.619 36.050 1.00 48.91 321 GLY A C 1
ATOM 2509 O O . GLY A 1 321 ? -42.428 8.990 37.004 1.00 48.91 321 GLY A O 1
ATOM 2510 N N . ALA A 1 322 ? -41.385 8.983 35.034 1.00 49.69 322 ALA A N 1
ATOM 2511 C CA . ALA A 1 322 ? -41.457 7.531 34.833 1.00 49.69 322 ALA A CA 1
ATOM 2512 C C . ALA A 1 322 ? -40.420 6.718 35.638 1.00 49.69 322 ALA A C 1
ATOM 2514 O O . ALA A 1 322 ? -40.469 5.490 35.650 1.00 49.69 322 ALA A O 1
ATOM 2515 N N . THR A 1 323 ? -39.492 7.374 36.343 1.00 52.12 323 THR A N 1
ATOM 2516 C CA . THR A 1 323 ? -38.408 6.734 37.121 1.00 52.12 323 THR A CA 1
ATOM 2517 C C . THR A 1 323 ? -38.604 6.797 38.639 1.00 52.12 323 THR A C 1
ATOM 2519 O O . THR A 1 323 ? -37.722 6.386 39.398 1.00 52.12 323 THR A O 1
ATOM 2522 N N . THR A 1 324 ? -39.773 7.251 39.100 1.00 53.84 324 THR A N 1
ATOM 2523 C CA . THR A 1 324 ? -40.105 7.442 40.526 1.00 53.84 324 THR A CA 1
ATOM 2524 C C . THR A 1 324 ? -39.925 6.186 41.392 1.00 53.84 324 THR A C 1
ATOM 2526 O O . THR A 1 324 ? -39.718 6.312 42.592 1.00 53.84 324 THR A O 1
ATOM 2529 N N . GLY A 1 325 ? -39.895 4.980 40.812 1.00 54.12 325 GLY A N 1
ATOM 2530 C CA . GLY A 1 325 ? -39.681 3.732 41.556 1.00 54.12 325 GLY A CA 1
ATOM 2531 C C . GLY A 1 325 ? -38.233 3.448 41.988 1.00 54.12 325 GLY A C 1
ATOM 2532 O O . GLY A 1 325 ? -38.010 2.959 43.094 1.00 54.12 325 GLY A O 1
ATOM 2533 N N . ILE A 1 326 ? -37.229 3.759 41.158 1.00 53.97 326 ILE A N 1
ATOM 2534 C CA . ILE A 1 326 ? -35.825 3.392 41.451 1.00 53.97 326 ILE A CA 1
ATOM 2535 C C . ILE A 1 326 ? -35.234 4.323 42.514 1.00 53.97 326 ILE A C 1
ATOM 2537 O O . ILE A 1 326 ? -34.485 3.884 43.386 1.00 53.97 326 ILE A O 1
ATOM 2541 N N . PHE A 1 327 ? -35.629 5.597 42.497 1.00 54.16 327 PHE A N 1
ATOM 2542 C CA . PHE A 1 327 ? -35.166 6.573 43.480 1.00 54.16 327 PHE A CA 1
ATOM 2543 C C . PHE A 1 327 ? -35.719 6.299 44.884 1.00 54.16 327 PHE A C 1
ATOM 2545 O O . PHE A 1 327 ? -34.976 6.396 45.859 1.00 54.16 327 PHE A O 1
ATOM 2552 N N . SER A 1 328 ? -36.977 5.858 44.997 1.00 54.22 328 SER A N 1
ATOM 2553 C CA . SER A 1 328 ? -37.556 5.407 46.271 1.00 54.22 328 SER A CA 1
ATOM 2554 C C . SER A 1 328 ? -36.884 4.138 46.802 1.00 54.22 328 SER A C 1
ATOM 2556 O O . SER A 1 328 ? -36.729 3.986 48.013 1.00 54.22 328 SER A O 1
ATOM 2558 N N . LEU A 1 329 ? -36.424 3.252 45.914 1.00 56.50 329 LEU A N 1
ATOM 2559 C CA . LEU A 1 329 ? -35.690 2.045 46.293 1.00 56.50 329 LEU A CA 1
ATOM 2560 C C . LEU A 1 329 ? -34.288 2.389 46.825 1.00 56.50 329 LEU A C 1
ATOM 2562 O O . LEU A 1 329 ? -33.883 1.890 47.873 1.00 56.50 329 LEU A O 1
ATOM 2566 N N . CYS A 1 330 ? -33.585 3.322 46.177 1.00 58.03 330 CYS A N 1
ATOM 2567 C CA . CYS A 1 330 ? -32.307 3.842 46.669 1.00 58.03 330 CYS A CA 1
ATOM 2568 C C . CYS A 1 330 ? -32.457 4.622 47.987 1.00 58.03 330 CYS A C 1
ATOM 2570 O O . CYS A 1 330 ? -31.644 4.437 48.890 1.00 58.03 330 CYS A O 1
ATOM 2572 N N . GLN A 1 331 ? -33.507 5.437 48.144 1.00 63.59 331 GLN A N 1
ATOM 2573 C CA . GLN A 1 331 ? -33.801 6.124 49.409 1.00 63.59 331 GLN A CA 1
ATOM 2574 C C . GLN A 1 331 ? -34.134 5.139 50.536 1.00 63.59 331 GLN A C 1
ATOM 2576 O O . GLN A 1 331 ? -33.682 5.334 51.660 1.00 63.59 331 GLN A O 1
ATOM 2581 N N . SER A 1 332 ? -34.852 4.051 50.244 1.00 50.25 332 SER A N 1
ATOM 2582 C CA . SER A 1 332 ? -35.128 2.978 51.207 1.00 50.25 332 SER A CA 1
ATOM 2583 C C . SER A 1 332 ? -33.843 2.285 51.680 1.00 50.25 332 SER A C 1
ATOM 2585 O O . SER A 1 332 ? -33.653 2.091 52.883 1.00 50.25 332 SER A O 1
ATOM 2587 N N . VAL A 1 333 ? -32.924 1.967 50.764 1.00 57.09 333 VAL A N 1
ATOM 2588 C CA . VAL A 1 333 ? -31.639 1.333 51.103 1.00 57.09 333 VAL A CA 1
ATOM 2589 C C . VAL A 1 333 ? -30.729 2.299 51.872 1.00 57.09 333 VAL A C 1
ATOM 2591 O O . VAL A 1 333 ? -30.124 1.905 52.869 1.00 57.09 333 VAL A O 1
ATOM 2594 N N . ALA A 1 334 ? -30.685 3.575 51.480 1.00 54.69 334 ALA A N 1
ATOM 2595 C CA . ALA A 1 334 ? -29.907 4.604 52.169 1.00 54.69 334 ALA A CA 1
ATOM 2596 C C . ALA A 1 334 ? -30.442 4.905 53.582 1.00 54.69 334 ALA A C 1
ATOM 2598 O O . ALA A 1 334 ? -29.658 4.990 54.526 1.00 54.69 334 ALA A O 1
ATOM 2599 N N . ALA A 1 335 ? -31.765 4.992 53.755 1.00 57.69 335 ALA A N 1
ATOM 2600 C CA . ALA A 1 335 ? -32.394 5.184 55.064 1.00 57.69 335 ALA A CA 1
ATOM 2601 C C . ALA A 1 335 ? -32.155 3.990 56.006 1.00 57.69 335 ALA A C 1
ATOM 2603 O O . ALA A 1 335 ? -32.029 4.167 57.215 1.00 57.69 335 ALA A O 1
ATOM 2604 N N . THR A 1 336 ? -32.027 2.781 55.453 1.00 55.88 336 THR A N 1
ATOM 2605 C CA . THR A 1 336 ? -31.743 1.563 56.228 1.00 55.88 336 THR A CA 1
ATOM 2606 C C . THR A 1 336 ? -30.257 1.443 56.605 1.00 55.88 336 THR A C 1
ATOM 2608 O O . THR A 1 336 ? -29.926 0.837 57.621 1.00 55.88 336 THR A O 1
ATOM 2611 N N . GLY A 1 337 ? -29.348 2.047 55.830 1.00 47.47 337 GLY A N 1
ATOM 2612 C CA . GLY A 1 337 ? -27.898 1.999 56.066 1.00 47.47 337 GLY A CA 1
ATOM 2613 C C . GLY A 1 337 ? -27.355 3.007 57.089 1.00 47.47 337 GLY A C 1
ATOM 2614 O O . GLY A 1 337 ? -26.211 2.870 57.515 1.00 47.47 337 GLY A O 1
ATOM 2615 N N . ALA A 1 338 ? -28.147 4.004 57.498 1.00 47.34 338 ALA A N 1
ATOM 2616 C CA . ALA A 1 338 ? -27.703 5.096 58.371 1.00 47.34 338 ALA A CA 1
ATOM 2617 C C . ALA A 1 338 ? -28.041 4.917 59.867 1.00 47.34 338 ALA A C 1
ATOM 2619 O O . ALA A 1 338 ? -27.785 5.828 60.652 1.00 47.34 338 ALA A O 1
ATOM 2620 N N . VAL A 1 339 ? -28.599 3.774 60.290 1.00 37.97 339 VAL A N 1
ATOM 2621 C CA . VAL A 1 339 ? -28.975 3.545 61.699 1.00 37.97 339 VAL A CA 1
ATOM 2622 C C . VAL A 1 339 ? -27.973 2.616 62.397 1.00 37.97 339 VAL A C 1
ATOM 2624 O O . VAL A 1 339 ? -28.098 1.393 62.299 1.00 37.97 339 VAL A O 1
ATOM 2627 N N . PRO A 1 340 ? -26.998 3.144 63.159 1.00 37.75 340 PRO A N 1
ATOM 2628 C CA . PRO A 1 340 ? -26.316 2.357 64.173 1.00 37.75 340 PRO A CA 1
ATOM 2629 C C . PRO A 1 340 ? -27.268 2.171 65.366 1.00 37.75 340 PRO A C 1
ATOM 2631 O O . PRO A 1 340 ? -27.571 3.120 66.081 1.00 37.75 340 PRO A O 1
ATOM 2634 N N . THR A 1 341 ? -27.780 0.948 65.536 1.00 42.41 341 THR A N 1
ATOM 2635 C CA . THR A 1 341 ? -28.379 0.382 66.767 1.00 42.41 341 THR A CA 1
ATOM 2636 C C . THR A 1 341 ? -28.835 1.377 67.849 1.00 42.41 341 THR A C 1
ATOM 2638 O O . THR A 1 341 ? -28.085 1.676 68.776 1.00 42.41 341 THR A O 1
ATOM 2641 N N . ALA A 1 342 ? -30.111 1.767 67.820 1.00 33.16 342 ALA A N 1
ATOM 2642 C CA . ALA A 1 342 ? -30.869 2.081 69.029 1.00 33.16 342 ALA A CA 1
ATOM 2643 C C . ALA A 1 342 ? -32.353 1.750 68.810 1.00 33.16 342 ALA A C 1
ATOM 2645 O O . ALA A 1 342 ? -32.987 2.192 67.857 1.00 33.16 342 ALA A O 1
ATOM 2646 N N . ILE A 1 343 ? -32.881 0.912 69.695 1.00 43.91 343 ILE A N 1
ATOM 2647 C CA . ILE A 1 343 ? -34.273 0.471 69.770 1.00 43.91 343 ILE A CA 1
ATOM 2648 C C . ILE A 1 343 ? -35.187 1.693 69.956 1.00 43.91 343 ILE A C 1
ATOM 2650 O O . ILE A 1 343 ? -35.002 2.407 70.940 1.00 43.91 343 ILE A O 1
ATOM 2654 N N . SER A 1 344 ? -36.174 1.899 69.068 1.00 35.38 344 SER A N 1
ATOM 2655 C CA . SER A 1 344 ? -37.586 2.267 69.356 1.00 35.38 344 SER A CA 1
ATOM 2656 C C . SER A 1 344 ? -38.283 2.964 68.174 1.00 35.38 344 SER A C 1
ATOM 2658 O O . SER A 1 344 ? -37.692 3.796 67.500 1.00 35.38 344 SER A O 1
ATOM 2660 N N . ALA A 1 345 ? -39.587 2.688 68.042 1.00 33.91 345 ALA A N 1
ATOM 2661 C CA . ALA A 1 345 ? -40.613 3.431 67.294 1.00 33.91 345 ALA A CA 1
ATOM 2662 C C . ALA A 1 345 ? -40.821 3.108 65.798 1.00 33.91 345 ALA A C 1
ATOM 2664 O O . ALA A 1 345 ? -40.559 3.891 64.891 1.00 33.91 345 ALA A O 1
ATOM 2665 N N . VAL A 1 346 ? -41.488 1.972 65.583 1.00 42.94 346 VAL A N 1
ATOM 2666 C CA . VAL A 1 346 ? -42.576 1.839 64.602 1.00 42.94 346 VAL A CA 1
ATOM 2667 C C . VAL A 1 346 ? -43.672 2.851 64.956 1.00 42.94 346 VAL A C 1
ATOM 2669 O O . VAL A 1 346 ? -44.215 2.739 66.045 1.00 42.94 346 VAL A O 1
ATOM 2672 N N . THR A 1 347 ? -43.987 3.821 64.087 1.00 40.28 347 THR A N 1
ATOM 2673 C CA . THR A 1 347 ? -45.355 4.299 63.749 1.00 40.28 347 THR A CA 1
ATOM 2674 C C . THR A 1 347 ? -45.310 5.557 62.871 1.00 40.28 347 THR A C 1
ATOM 2676 O O . THR A 1 347 ? -44.505 6.447 63.108 1.00 40.28 347 THR A O 1
ATOM 2679 N N . SER A 1 348 ? -46.267 5.653 61.939 1.00 38.19 348 SER A N 1
ATOM 2680 C CA . SER A 1 348 ? -46.683 6.829 61.144 1.00 38.19 348 SER A CA 1
ATOM 2681 C C . SER A 1 348 ? -46.028 7.062 59.772 1.00 38.19 348 SER A C 1
ATOM 2683 O O . SER A 1 348 ? -45.183 7.926 59.598 1.00 38.19 348 SER A O 1
ATOM 2685 N N . LEU A 1 349 ? -46.518 6.343 58.752 1.00 33.59 349 LEU A N 1
ATOM 2686 C CA . LEU A 1 349 ? -46.706 6.899 57.398 1.00 33.59 349 LEU A CA 1
ATOM 2687 C C . LEU A 1 349 ? -47.666 6.021 56.573 1.00 33.59 349 LEU A C 1
ATOM 2689 O O . LEU A 1 349 ? -47.326 5.479 55.531 1.00 33.59 349 LEU A O 1
ATOM 2693 N N . VAL A 1 350 ? -48.895 5.866 57.075 1.00 40.06 350 VAL A N 1
ATOM 2694 C CA . VAL A 1 350 ? -50.062 5.437 56.282 1.00 40.06 350 VAL A CA 1
ATOM 2695 C C . VAL A 1 350 ? -51.258 6.269 56.750 1.00 40.06 350 VAL A C 1
ATOM 2697 O O . VAL A 1 350 ? -52.028 5.837 57.598 1.00 40.06 350 VAL A O 1
ATOM 2700 N N . ALA A 1 351 ? -51.358 7.507 56.266 1.00 34.97 351 ALA A N 1
ATOM 2701 C CA . ALA A 1 351 ? -52.564 8.338 56.339 1.00 34.97 351 ALA A CA 1
ATOM 2702 C C . ALA A 1 351 ? -52.388 9.537 55.397 1.00 34.97 351 ALA A C 1
ATOM 2704 O O . ALA A 1 351 ? -51.908 10.595 55.788 1.00 34.97 351 ALA A O 1
ATOM 2705 N N . GLY A 1 352 ? -52.724 9.344 54.126 1.00 32.53 352 GLY A N 1
ATOM 2706 C CA . GLY A 1 352 ? -52.672 10.387 53.104 1.00 32.53 352 GLY A CA 1
ATOM 2707 C C . GLY A 1 352 ? -53.736 10.150 52.044 1.00 32.53 352 GLY A C 1
ATOM 2708 O O . GLY A 1 352 ? -53.428 10.126 50.861 1.00 32.53 352 GLY A O 1
ATOM 2709 N N . ALA A 1 353 ? -54.972 9.897 52.477 1.00 31.20 353 ALA A N 1
ATOM 2710 C CA . ALA A 1 353 ? -56.132 9.844 51.605 1.00 31.20 353 ALA A CA 1
ATOM 2711 C C . ALA A 1 353 ? -57.273 10.654 52.230 1.00 31.20 353 ALA A C 1
ATOM 2713 O O . ALA A 1 353 ? -57.750 10.336 53.319 1.00 31.20 353 ALA A O 1
ATOM 2714 N N . SER A 1 354 ? -57.737 11.636 51.453 1.00 33.84 354 SER A N 1
ATOM 2715 C CA . SER A 1 354 ? -59.021 12.348 51.515 1.00 33.84 354 SER A CA 1
ATOM 2716 C C . SER A 1 354 ? -59.288 13.376 52.631 1.00 33.84 354 SER A C 1
ATOM 2718 O O . SER A 1 354 ? -59.003 13.162 53.802 1.00 33.84 354 SER A O 1
ATOM 2720 N N . VAL A 1 355 ? -59.994 14.436 52.198 1.00 34.03 355 VAL A N 1
ATOM 2721 C CA . VAL A 1 355 ? -60.801 15.427 52.946 1.00 34.03 355 VAL A CA 1
ATOM 2722 C C . VAL A 1 355 ? -60.158 16.804 53.180 1.00 34.03 355 VAL A C 1
ATOM 2724 O O . VAL A 1 355 ? -59.618 17.067 54.245 1.00 34.03 355 VAL A O 1
ATOM 2727 N N . TRP A 1 356 ? -60.301 17.697 52.187 1.00 40.00 356 TRP A N 1
ATOM 2728 C CA . TRP A 1 356 ? -60.845 19.075 52.288 1.00 40.00 356 TRP A CA 1
ATOM 2729 C C . TRP A 1 356 ? -60.840 19.675 50.856 1.00 40.00 356 TRP A C 1
ATOM 2731 O O . TRP A 1 356 ? -59.808 19.640 50.205 1.00 40.00 356 TRP A O 1
ATOM 2741 N N . GLY A 1 357 ? -61.891 20.189 50.216 1.00 31.05 357 GLY A N 1
ATOM 2742 C CA . GLY A 1 357 ? -63.226 20.555 50.671 1.00 31.05 357 GLY A CA 1
ATOM 2743 C C . GLY A 1 357 ? -63.517 22.048 50.457 1.00 31.05 357 GLY A C 1
ATOM 2744 O O . GLY A 1 357 ? -63.680 22.755 51.437 1.00 31.05 357 GLY A O 1
ATOM 2745 N N . GLY A 1 358 ? -63.636 22.504 49.205 1.00 30.17 358 GLY A N 1
ATOM 2746 C CA . GLY A 1 358 ? -64.496 23.643 48.841 1.00 30.17 358 GLY A CA 1
ATOM 2747 C C . GLY A 1 358 ? -63.913 25.062 48.918 1.00 30.17 358 GLY A C 1
ATOM 2748 O O . GLY A 1 358 ? -63.315 25.461 49.912 1.00 30.17 358 GLY A O 1
ATOM 2749 N N . GLY A 1 359 ? -64.183 25.845 47.868 1.00 29.55 359 GLY A N 1
ATOM 2750 C CA . GLY A 1 359 ? -64.002 27.296 47.860 1.00 29.55 359 GLY A CA 1
ATOM 2751 C C . GLY A 1 359 ? -63.918 27.904 46.459 1.00 29.55 359 GLY A C 1
ATOM 2752 O O . GLY A 1 359 ? -62.855 28.377 46.082 1.00 29.55 359 GLY A O 1
ATOM 2753 N N . ASP A 1 360 ? -65.025 27.893 45.710 1.00 46.88 360 ASP A N 1
ATOM 2754 C CA . ASP A 1 360 ? -65.271 28.853 44.616 1.00 46.88 360 ASP A CA 1
ATOM 2755 C C . ASP A 1 360 ? -65.604 30.230 45.227 1.00 46.88 360 ASP A C 1
ATOM 2757 O O . ASP A 1 360 ? -66.293 30.279 46.256 1.00 46.88 360 ASP A O 1
ATOM 2761 N N . PRO A 1 361 ? -65.159 31.350 44.622 1.00 47.16 361 PRO A N 1
ATOM 2762 C CA . PRO A 1 361 ? -66.108 32.116 43.807 1.00 47.16 361 PRO A CA 1
ATOM 2763 C C . PRO A 1 361 ? -65.525 32.779 42.533 1.00 47.16 361 PRO A C 1
ATOM 2765 O O . PRO A 1 361 ? -64.451 33.373 42.526 1.00 47.16 361 PRO A O 1
ATOM 2768 N N . SER A 1 362 ? -66.350 32.731 41.482 1.00 51.09 362 SER A N 1
ATOM 2769 C CA . SER A 1 362 ? -66.426 33.558 40.251 1.00 51.09 362 SER A CA 1
ATOM 2770 C C . SER A 1 362 ? -66.457 35.093 40.512 1.00 51.09 362 SER A C 1
ATOM 2772 O O . SER A 1 362 ? -66.612 35.458 41.679 1.00 51.09 362 SER A O 1
ATOM 2774 N N . PRO A 1 363 ? -66.548 36.031 39.523 1.00 55.59 363 PRO A N 1
ATOM 2775 C CA . PRO A 1 363 ? -66.172 36.082 38.086 1.00 55.59 363 PRO A CA 1
ATOM 2776 C C . PRO A 1 363 ? -65.325 37.342 37.712 1.00 55.59 363 PRO A C 1
ATOM 2778 O O . PRO A 1 363 ? -65.277 38.310 38.466 1.00 55.59 363 PRO A O 1
ATOM 2781 N N . GLY A 1 364 ? -64.794 37.430 36.480 1.00 36.34 364 GLY A N 1
ATOM 2782 C CA . GLY A 1 364 ? -64.625 38.739 35.806 1.00 36.34 364 GLY A CA 1
ATOM 2783 C C . GLY A 1 364 ? -63.509 38.856 34.750 1.00 36.34 364 GLY A C 1
ATOM 2784 O O . GLY A 1 364 ? -62.472 38.233 34.934 1.00 36.34 364 GLY A O 1
ATOM 2785 N N . PRO A 1 365 ? -63.711 39.621 33.652 1.00 61.47 365 PRO A N 1
ATOM 2786 C CA . PRO A 1 365 ? -63.003 39.480 32.369 1.00 61.47 365 PRO A CA 1
ATOM 2787 C C . PRO A 1 365 ? -61.874 40.507 32.161 1.00 61.47 365 PRO A C 1
ATOM 2789 O O . PRO A 1 365 ? -61.874 41.516 32.854 1.00 61.47 365 PRO A O 1
ATOM 2792 N N . THR A 1 366 ? -60.985 40.265 31.182 1.00 43.06 366 THR A N 1
ATOM 2793 C CA . THR A 1 366 ? -60.583 41.173 30.067 1.00 43.06 366 THR A CA 1
ATOM 2794 C C . THR A 1 366 ? -59.252 40.740 29.438 1.00 43.06 366 THR A C 1
ATOM 2796 O O . THR A 1 366 ? -58.256 40.591 30.138 1.00 43.06 366 THR A O 1
ATOM 2799 N N . ASP A 1 367 ? -59.291 40.544 28.119 1.00 49.94 367 ASP A N 1
ATOM 2800 C CA . ASP A 1 367 ? -58.398 41.072 27.074 1.00 49.94 367 ASP A CA 1
ATOM 2801 C C . ASP A 1 367 ? -56.907 41.317 27.372 1.00 49.94 367 ASP A C 1
ATOM 2803 O O . ASP A 1 367 ? -56.558 42.172 28.181 1.00 49.94 367 ASP A O 1
ATOM 2807 N N . ALA A 1 368 ? -56.042 40.682 26.571 1.00 52.06 368 ALA A N 1
ATOM 2808 C CA . ALA A 1 368 ? -54.828 41.295 26.017 1.00 52.06 368 ALA A CA 1
ATOM 2809 C C . ALA A 1 368 ? -54.311 40.461 24.827 1.00 52.06 368 ALA A C 1
ATOM 2811 O O . ALA A 1 368 ? -53.683 39.416 24.981 1.00 52.06 368 ALA A O 1
ATOM 2812 N N . ASP A 1 369 ? -54.710 40.914 23.644 1.00 46.38 369 ASP A N 1
ATOM 2813 C CA . ASP A 1 369 ? -53.871 41.166 22.468 1.00 46.38 369 ASP A CA 1
ATOM 2814 C C . ASP A 1 369 ? -52.345 41.156 22.722 1.00 46.38 369 ASP A C 1
ATOM 2816 O O . ASP A 1 369 ? -51.890 41.839 23.635 1.00 46.38 369 ASP A O 1
ATOM 2820 N N . GLU A 1 370 ? -51.573 40.426 21.906 1.00 52.34 370 GLU A N 1
ATOM 2821 C CA . GLU A 1 370 ? -50.263 40.873 21.394 1.00 52.34 370 GLU A CA 1
ATOM 2822 C C . GLU A 1 370 ? -49.649 39.866 20.399 1.00 52.34 370 GLU A C 1
ATOM 2824 O O . GLU A 1 370 ? -49.386 38.706 20.717 1.00 52.34 370 GLU A O 1
ATOM 2829 N N . GLY A 1 371 ? -49.324 40.372 19.207 1.00 42.94 371 GLY A N 1
ATOM 2830 C CA . GLY A 1 371 ? -47.943 40.262 18.733 1.00 42.94 371 GLY A CA 1
ATOM 2831 C C . GLY A 1 371 ? -47.615 39.160 17.735 1.00 42.94 371 GLY A C 1
ATOM 2832 O O . GLY A 1 371 ? -46.985 38.161 18.066 1.00 42.94 371 GLY A O 1
ATOM 2833 N N . SER A 1 372 ? -47.948 39.425 16.476 1.00 47.06 372 SER A N 1
ATOM 2834 C CA . SER A 1 372 ? -47.189 39.007 15.297 1.00 47.06 372 SER A CA 1
ATOM 2835 C C . SER A 1 372 ? -45.681 39.251 15.444 1.00 47.06 372 SER A C 1
ATOM 2837 O O . SER A 1 372 ? -45.305 40.332 15.882 1.00 47.06 372 SER A O 1
ATOM 2839 N N . ASP A 1 373 ? -44.841 38.338 14.949 1.00 54.84 373 ASP A N 1
ATOM 2840 C CA . ASP A 1 373 ? -43.786 38.755 14.022 1.00 54.84 373 ASP A CA 1
ATOM 2841 C C . ASP A 1 373 ? -43.325 37.627 13.093 1.00 54.84 373 ASP A C 1
ATOM 2843 O O . ASP A 1 373 ? -42.960 36.514 13.476 1.00 54.84 373 ASP A O 1
ATOM 2847 N N . ASP A 1 374 ? -43.421 38.004 11.829 1.00 46.38 374 ASP A N 1
ATOM 2848 C CA . ASP A 1 374 ? -43.057 37.369 10.583 1.00 46.38 374 ASP A CA 1
ATOM 2849 C C . ASP A 1 374 ? -41.580 37.689 10.298 1.00 46.38 374 ASP A C 1
ATOM 2851 O O . ASP A 1 374 ? -41.125 38.798 10.566 1.00 46.38 374 ASP A O 1
ATOM 2855 N N . THR A 1 375 ? -40.809 36.747 9.763 1.00 51.34 375 THR A N 1
ATOM 2856 C CA . THR A 1 375 ? -39.639 37.066 8.923 1.00 51.34 375 THR A CA 1
ATOM 2857 C C . THR A 1 375 ? -39.210 35.821 8.162 1.00 51.34 375 THR A C 1
ATOM 2859 O O . THR A 1 375 ? -38.387 35.013 8.596 1.00 51.34 375 THR A O 1
ATOM 2862 N N . GLY A 1 376 ? -39.783 35.679 6.969 1.00 39.62 376 GLY A N 1
ATOM 2863 C CA . GLY A 1 376 ? -39.223 34.852 5.915 1.00 39.62 376 GLY A CA 1
ATOM 2864 C C . GLY A 1 376 ? -37.843 35.342 5.459 1.00 39.62 376 GLY A C 1
ATOM 2865 O O . GLY A 1 376 ? -37.514 36.528 5.492 1.00 39.62 376 GLY A O 1
ATOM 2866 N N . SER A 1 377 ? -37.028 34.411 4.971 1.00 53.41 377 SER A N 1
ATOM 2867 C CA . SER A 1 377 ? -35.910 34.713 4.073 1.00 53.41 377 SER A CA 1
ATOM 2868 C C . SER A 1 377 ? -35.972 33.738 2.906 1.00 53.41 377 SER A C 1
ATOM 2870 O O . SER A 1 377 ? -35.475 32.616 2.948 1.00 53.41 377 SER A O 1
ATOM 2872 N N . GLN A 1 378 ? -36.679 34.194 1.882 1.00 44.28 378 GLN A N 1
ATOM 2873 C CA . GLN A 1 378 ? -36.725 33.655 0.536 1.00 44.28 378 GLN A CA 1
ATOM 2874 C C . GLN A 1 378 ? -35.414 34.057 -0.158 1.00 44.28 378 GLN A C 1
ATOM 2876 O O . GLN A 1 378 ? -35.079 35.240 -0.186 1.00 44.28 378 GLN A O 1
ATOM 2881 N N . GLN A 1 379 ? -34.647 33.095 -0.675 1.00 51.97 379 GLN A N 1
ATOM 2882 C CA . GLN A 1 379 ? -33.457 33.377 -1.480 1.00 51.97 379 GLN A CA 1
ATOM 2883 C C . GLN A 1 379 ? -33.604 32.700 -2.847 1.00 51.97 379 GLN A C 1
ATOM 2885 O O . GLN A 1 379 ? -33.348 31.507 -3.011 1.00 51.97 379 GLN A O 1
ATOM 2890 N N . ASP A 1 380 ? -34.068 33.500 -3.807 1.00 52.81 380 ASP A N 1
ATOM 2891 C CA . ASP A 1 380 ? -33.970 33.280 -5.252 1.00 52.81 380 ASP A CA 1
ATOM 2892 C C . ASP A 1 380 ? -32.477 33.139 -5.636 1.00 52.81 380 ASP A C 1
ATOM 2894 O O . ASP A 1 380 ? -31.611 33.784 -5.051 1.00 52.81 380 ASP A O 1
ATOM 2898 N N . GLY A 1 381 ? -32.038 32.285 -6.559 1.00 43.38 381 GLY A N 1
ATOM 2899 C CA . GLY A 1 381 ? -32.594 32.047 -7.884 1.00 43.38 381 GLY A CA 1
ATOM 2900 C C . GLY A 1 381 ? -31.761 32.800 -8.931 1.00 43.38 381 GLY A C 1
ATOM 2901 O O . GLY A 1 381 ? -32.145 33.880 -9.373 1.00 43.38 381 GLY A O 1
ATOM 2902 N N . HIS A 1 382 ? -30.617 32.242 -9.348 1.00 54.44 382 HIS A N 1
ATOM 2903 C CA . HIS A 1 382 ? -29.932 32.669 -10.577 1.00 54.44 382 HIS A CA 1
ATOM 2904 C C . HIS A 1 382 ? -29.235 31.487 -11.257 1.00 54.44 382 HIS A C 1
ATOM 2906 O O . HIS A 1 382 ? -28.244 30.954 -10.764 1.00 54.44 382 HIS A O 1
ATOM 2912 N N . ASN A 1 383 ? -29.779 31.083 -12.403 1.00 48.38 383 ASN A N 1
ATOM 2913 C CA . ASN A 1 383 ? -29.224 30.065 -13.285 1.00 48.38 383 ASN A CA 1
ATOM 2914 C C . ASN A 1 383 ? -29.180 30.667 -14.701 1.00 48.38 383 ASN A C 1
ATOM 2916 O O . ASN A 1 383 ? -30.249 30.939 -15.252 1.00 48.38 383 ASN A O 1
ATOM 2920 N N . PRO A 1 384 ? -28.004 30.955 -15.285 1.00 68.06 384 PRO A N 1
ATOM 2921 C CA . PRO A 1 384 ? -27.930 31.459 -16.649 1.00 68.06 384 PRO A CA 1
ATOM 2922 C C . PRO A 1 384 ? -27.888 30.321 -17.680 1.00 68.06 384 PRO A C 1
ATOM 2924 O O . PRO A 1 384 ? -27.039 29.432 -17.645 1.00 68.06 384 PRO A O 1
ATOM 2927 N N . THR A 1 385 ? -28.816 30.397 -18.630 1.00 64.38 385 THR A N 1
ATOM 2928 C CA . THR A 1 385 ? -28.898 29.608 -19.865 1.00 64.38 385 THR A CA 1
ATOM 2929 C C . THR A 1 385 ? -27.686 29.863 -20.779 1.00 64.38 385 THR A C 1
ATOM 2931 O O . THR A 1 385 ? -27.308 31.024 -20.949 1.00 64.38 385 THR A O 1
ATOM 2934 N N . PRO A 1 386 ? -27.101 28.843 -21.438 1.00 62.69 386 PRO A N 1
ATOM 2935 C CA . PRO A 1 386 ? -26.075 29.049 -22.455 1.00 62.69 386 PRO A CA 1
ATOM 2936 C C . PRO A 1 386 ? -26.681 29.315 -23.842 1.00 62.69 386 PRO A C 1
ATOM 2938 O O . PRO A 1 386 ? -27.508 28.556 -24.350 1.00 62.69 386 PRO A O 1
ATOM 2941 N N . THR A 1 387 ? -26.219 30.399 -24.460 1.00 61.88 387 THR A N 1
ATOM 2942 C CA . THR A 1 387 ? -26.489 30.796 -25.845 1.00 61.88 387 THR A CA 1
ATOM 2943 C C . THR A 1 387 ? -25.736 29.884 -26.816 1.00 61.88 387 THR A C 1
ATOM 2945 O O . THR A 1 387 ? -24.517 29.747 -26.727 1.00 61.88 387 THR A O 1
ATOM 2948 N N . ALA A 1 388 ? -26.459 29.285 -27.762 1.00 56.47 388 ALA A N 1
ATOM 2949 C CA . ALA A 1 388 ? -25.889 28.615 -28.925 1.00 56.47 388 ALA A CA 1
ATOM 2950 C C . ALA A 1 388 ? -25.421 29.654 -29.957 1.00 56.47 388 ALA A C 1
ATOM 2952 O O . ALA A 1 388 ? -26.154 30.599 -30.254 1.00 56.47 388 ALA A O 1
ATOM 2953 N N . ALA A 1 389 ? -24.229 29.457 -30.519 1.00 58.62 389 ALA A N 1
ATOM 2954 C CA . ALA A 1 389 ? -23.754 30.177 -31.692 1.00 58.62 389 ALA A CA 1
ATOM 2955 C C . ALA A 1 389 ? -23.429 29.177 -32.808 1.00 58.62 389 ALA A C 1
ATOM 2957 O O . ALA A 1 389 ? -22.800 28.143 -32.578 1.00 58.62 389 ALA A O 1
ATOM 2958 N N . SER A 1 390 ? -23.964 29.533 -33.972 1.00 60.47 390 SER A N 1
ATOM 2959 C CA . SER A 1 390 ? -23.823 29.000 -35.328 1.00 60.47 390 SER A CA 1
ATOM 2960 C C . SER A 1 390 ? -22.411 29.005 -35.897 1.00 60.47 390 SER A C 1
ATOM 2962 O O . SER A 1 390 ? -21.613 29.871 -35.471 1.00 60.47 390 SER A O 1
#

Foldseek 3Di:
DDDDDDDDDDPDDDPPDPVPPPDDQPPQLPDPVNLVVVLVVVVVCCVVVVDPPQQQCQALVSLVVNLVVLVVVCVVVVNPQLCSLVSVLVVNVPSPHDVQLNVQLVVVLVVVQVVCVVVVHDSGQGSVNSSLSSLVSRCVVPVVRLVVLLVVLQADPVPRHGNDQDDDQALVSLVVRLVVQVVSCVVSPPRQLCSLVSVLSVLCPNPDDPSNQLSVQLVVVLVVQQVVCVVVVHDSRQGSVNSSVVSNVSSCVSCPPPVVNVVCVVCVPVVVCCVVCVVVPPDDDDPLPVVVVVCVVVVVDVVVVVVVVVVVVVVCVVVDDPCVVVVVVVVVSVVVVPDDDDDDDDDDDDDDDDDDDDDDDDDDDDDDDDDDDDDDDDDDDDDDDDDDDD

Radius of gyration: 39.85 Å; chains: 1; bounding box: 126×62×122 Å

Sequence (390 aa):
MDNSNKEKSPPPGDFGDPNATTWSTGSVAHDPLALFRLVTRMRFDNMMGEKPLYPTVKKMEDVAKWSSHLGKEFKDRGIPKTSWPDTAFVFFADQGSIPELNMMIHQKRDQRNRTLASKGVGTTWDWDDFLEILKEVLIAHDPMALRRLVTWMRFDKTTGEIILYPTINTEDDIDKWSSRLGKEFKDRGIPKTSWPDAALQFLADQGSGSNLELNRVMRRMRAQRNEALASEGAETAWDWDDFLGILKEALVELNPPSAFAQFQEEYPTVTKIAKTGLVVAGATAFTPVVVIGGLNALGFTATGVALGSIAAGLQSAIYGGATTGIFSLCQSVAATGAVPTAISAVTSLVAGASVWGGGDPSPGPTDADEGSDDTGSQQDGHNPTPTAAS

Organism: NCBI:txid179855